Protein AF-A0A5B0NC33-F1 (afdb_monomer)

Solvent-accessible surface area (backbone atoms only — not comparable to full-atom values): 40644 Å² total; per-residue (Å²): 140,81,88,86,85,90,79,90,82,83,88,85,82,90,91,84,90,85,83,86,89,87,81,89,82,89,88,84,91,86,80,92,76,86,89,77,93,69,96,60,60,67,73,60,50,46,58,72,69,73,51,57,69,70,58,48,53,49,53,50,51,49,50,50,48,51,50,50,51,51,49,49,56,52,50,49,52,50,49,50,47,51,47,50,54,53,42,39,48,71,35,80,47,29,84,82,44,82,44,84,73,40,75,54,38,32,25,59,39,37,24,34,30,34,24,42,26,32,30,24,26,44,71,71,35,91,87,30,76,75,51,24,32,81,46,52,38,36,30,65,62,78,84,73,88,71,77,87,66,82,95,65,86,84,83,77,86,76,77,69,70,76,42,71,61,72,72,46,76,44,70,42,74,44,97,60,18,91,33,32,23,36,37,21,32,72,48,69,81,49,53,54,78,37,44,34,37,37,36,38,27,33,24,28,57,49,67,29,89,90,76,75,41,63,25,79,76,45,76,80,48,76,44,51,34,68,37,42,22,38,68,81,72,63,67,62,51,88,72,50,58,59,70,53,72,79,76,95,62,100,56,69,56,65,48,39,31,36,40,42,22,26,30,31,68,26,37,83,53,49,30,60,42,47,59,42,62,47,36,32,82,74,71,54,59,56,90,90,36,90,80,33,76,70,74,90,45,80,50,77,80,72,77,50,48,54,36,36,38,36,28,19,20,40,22,74,47,58,46,41,68,61,41,47,41,59,25,36,49,41,36,57,46,60,97,40,75,58,43,46,27,29,41,28,44,69,17,48,18,76,30,45,52,43,95,69,24,64,56,40,88,66,67,30,45,60,64,63,44,37,52,51,68,61,47,65,54,52,62,65,61,68,79,61,94,53,70,78,76,57,66,40,34,70,56,39,48,49,67,58,52,72,60,76,83,55,77,64,31,65,62,45,62,70,54,35,32,49,40,16,73,38,61,40,32,28,37,39,34,36,45,55,78,52,46,73,84,43,66,33,32,66,95,43,95,57,83,44,14,38,40,53,50,50,50,51,47,49,55,40,53,42,39,30,65,60,44,37,39,10,32,39,30,37,37,36,29,2,61,35,55,88,70,52,42,59,46,59,62,50,50,77,74,36,75,62,35,62,44,26,46,44,40,21,54,56,48,43,35,46,41,48,25,67,30,73,66,26,53,73,23,73,26,66,47,32,49,34,39,42,21,18,56,85,30,83,54,50,33,37,28,61,46,43,48,91,61,39,73,68,67,35,51,93,75,64,58,84,74,44,54,69,66,57,32,50,51,47,44,59,50,54,60,61,49,48,42,49,78,59,86,67,66,46,60,38,31,32,40,35,37,44,21,14,32,33,57,50,65,94,74,60,55,97,70,41,76,69,73,38,41,63,50,64,61,70,76,56,70,63,62,65,76,77,54,100,66,77,70,66,40,71,30,45,42,28,46,35,35,39,42,64,60,73,85,55,92,44,74,64,54,48,51,50,52,52,52,52,50,53,57,42,35,54,51,29,48,77,66,72,35,36,36,45,37,36,72,27,28,72,62,76,68,79,90,64,86,57,90,84,63,92,58,73,53,72,46,84,42,58,33,35,38,41,42,37,34,24,38,75,86,66,48,80,73,51,60,40,38,36,40,14,42,34,53,41,76,31,119

Organism: NCBI:txid56615

Radius of gyration: 30.5 Å; Cα contacts (8 Å, |Δi|>4): 1381; chains: 1; bounding box: 102×101×83 Å

Nearest PDB structures (foldseek):
  5j67-assembly2_B  TM=4.661E-01  e=9.745E-03  Homo sapiens
  4nzr-assembly1_H  TM=3.756E-01  e=2.445E-01  Homo sapiens
  4jm2-assembly1_A  TM=3.208E-01  e=1.470E-01  Homo sapiens
  4jm4-assembly1_H  TM=3.339E-01  e=3.433E-01  Homo sapiens
  7ey5-assembly1_B  TM=2.806E-01  e=2.898E-01  Homo sapiens

InterPro domains:
  IPR029052 Metallo-dependent phosphatase-like [SSF56300] (258-492)
  IPR039331 Purple acid phosphatase-like [PTHR22953] (109-616)

pLDDT: mean 71.81, std 18.1, range [28.25, 97.38]

Foldseek 3Di:
DDDDDDDDDDDDDDDDDDDDDDDDDDDDDDDDDDDDDDPDDVVVVCQVPVDDPVSVVVVVCVVVVVVVVVCCVVVVVVCCLCCCVVVLLVPVCLVPDKDWDFDWFWADQALFKIKIKTKIQYWQCLPDQFWRHKFKKKFWDDDDPDPDDPDDDDDDPDDTQIDTFDKDWDQAFAPRRPRMIMIMGMGGRHAAQIKMKMWIFTFHNDADPVNRHGDGPDTPDIEMAHRLFDDDPFLQPPQALLADDSPDDQAPAWQKEKEFEQQAPCLPLLLLVLVQLQACVLFPDDPPDLRDFDVLRVDDHDRGHQAYEYQANQHQALRPVSSLSRRHRCSQPPPDSCSNHHYYHYAYDPRNFDQQQQRCSGRNDQLDASLVVVVVVVVVSVPDDHHPDQFQLVVLCVVLCVQVDARWDSRQNWHWYWTDSGSQAIETHGHLNFDCCACRHPPDPDPAGSVNNRLSSVLNVLLDSSNQQHQAFEYRHAQFLAFFPLPPCCCPPHPSVVSSLCCLQPVQCVQLLNDPSSVNSVRHHHAEYEYEDQHLFKKKFWDASVLRPQRNDPDALVSPPPVSLVVLLVVVVVQLQLPDPDARSTYMYIYAYAFDQDDPCRDPDGGRNSGMDTLPVQSVVSVPDPPHGTRFHKMKMKIKRAQDADQDPVSVVSQVVSSVVSSVVCSVVSAGEHEHEGRPDDQPPDPPPPDDDKDKDKDWIKMKMWMATSVSDTSHIHMYIGIHMYIHD

Sequence (729 aa):
MYRPAAAKSDHAAFDIPSSRPLTSPKLHTRHKRSRSRSKLPSALYDILYVYPASFRTLLFLLIIGGILFWLSTHLFVFARFMFVDTVFSAGWFASHHLALRKQPLLFVHSPWSAAIVWETTQPRSEGSHKHVGIGLRYWKQIQTNTRASGFGFPKTTAKPHLIAPKVQVEQAEGREGRNRWVHSVHLDHLESGTTYEYELVLESGSIDPLTGLPATVRTYGNYQFKWLGVNPPDPASVDHLSSMVVTTNKTISPIEMFVIGDTHSSPGTLRPLIKKAHNLKSYLPPRGSLFGVRNITNSPPPSHPHLMIHMGNAVQEARDLKQWQTEFWDPVTFQQKSSSEIPIIYARGSHDFDVKGKSIYTAGLSHVQVGEINRTRVALLKNQKNRVILPGVSIAERQYGAILSAPRDHRTRGTFFAYSPHPRARVLVLDSNLAVDRQAFYKSRSSLTEVGDQEHWLLWEMARPEWKEASLRLIVVNQAPFVEHADEQMWNHDKDAQLNHYIRTVYAPHFHATSDVTRMYDIPPATLVISSNEVPAYSRGLLRTYFTPYFFENGPSSNIPSSLIKQHEMARYSDLDPHSHEEDHGVIYVVTPGSGKYQKNAPSKVEHWGFYETSQSHLKQHKTRATSGGGADYFSPLTLDMAPEFETDEMWLEDSHENTARRQRWSDENVRVYRIAGSQLPCPIKYSEGDHHIKQYTAIDRLYWRTMDAKGRLVDRFVVEATSCRQTN

Mean predicted aligned error: 14.19 Å

Structure (mmCIF, N/CA/C/O backbone):
data_AF-A0A5B0NC33-F1
#
_entry.id   AF-A0A5B0NC33-F1
#
loop_
_atom_site.group_PDB
_atom_site.id
_atom_site.type_symbol
_atom_site.label_atom_id
_atom_site.label_alt_id
_atom_site.label_comp_id
_atom_site.label_asym_id
_atom_site.label_entity_id
_atom_site.label_seq_id
_atom_site.pdbx_PDB_ins_code
_atom_site.Cartn_x
_atom_site.Cartn_y
_atom_site.Cartn_z
_atom_site.occupancy
_atom_site.B_iso_or_equiv
_atom_site.auth_seq_id
_atom_site.auth_comp_id
_atom_site.auth_asym_id
_atom_site.auth_atom_id
_atom_site.pdbx_PDB_model_num
ATOM 1 N N . MET A 1 1 ? -61.819 15.761 15.491 1.00 33.75 1 MET A N 1
ATOM 2 C CA . MET A 1 1 ? -62.538 17.022 15.793 1.00 33.75 1 MET A CA 1
ATOM 3 C C . MET A 1 1 ? -61.476 18.075 16.079 1.00 33.75 1 MET A C 1
ATOM 5 O O . MET A 1 1 ? -60.666 17.799 16.941 1.00 33.75 1 MET A O 1
ATOM 9 N N . TYR A 1 2 ? -61.284 19.211 15.414 1.00 34.50 2 TYR A N 1
ATOM 10 C CA . TYR A 1 2 ? -61.936 19.956 14.333 1.00 34.50 2 TYR A CA 1
ATOM 11 C C . TYR A 1 2 ? -60.816 20.817 13.681 1.00 34.50 2 TYR A C 1
ATOM 13 O O . TYR A 1 2 ? -59.952 21.323 14.391 1.00 34.50 2 TYR A O 1
ATOM 21 N N . ARG A 1 3 ? -60.821 20.998 12.352 1.00 36.84 3 ARG A N 1
ATOM 22 C CA . ARG A 1 3 ? -60.260 22.200 11.673 1.00 36.84 3 ARG A CA 1
ATOM 23 C C . ARG A 1 3 ? -61.296 23.330 11.815 1.00 36.84 3 ARG A C 1
ATOM 25 O O . ARG A 1 3 ? -62.470 22.960 11.867 1.00 36.84 3 ARG A O 1
ATOM 32 N N . PRO A 1 4 ? -60.959 24.641 11.847 1.00 51.81 4 PRO A N 1
ATOM 33 C CA . PRO A 1 4 ? -60.518 25.440 10.668 1.00 51.81 4 PRO A CA 1
ATOM 34 C C . PRO A 1 4 ? -59.473 26.544 11.026 1.00 51.81 4 PRO A C 1
ATOM 36 O O . PRO A 1 4 ? -59.241 26.799 12.196 1.00 51.81 4 PRO A O 1
ATOM 39 N N . ALA A 1 5 ? -58.604 27.074 10.150 1.00 35.38 5 ALA A N 1
ATOM 40 C CA . ALA A 1 5 ? -58.703 27.913 8.934 1.00 35.38 5 ALA A CA 1
ATOM 41 C C . ALA A 1 5 ? -58.883 29.442 9.161 1.00 35.38 5 ALA A C 1
ATOM 43 O O . ALA A 1 5 ? -59.863 29.848 9.770 1.00 35.38 5 ALA A O 1
ATOM 44 N N . ALA A 1 6 ? -57.985 30.221 8.510 1.00 32.12 6 ALA A N 1
ATOM 45 C CA . ALA A 1 6 ? -58.050 31.656 8.120 1.00 32.12 6 ALA A CA 1
ATOM 46 C C . ALA A 1 6 ? -57.992 32.725 9.248 1.00 32.12 6 ALA A C 1
ATOM 48 O O . ALA A 1 6 ? -58.466 32.471 10.340 1.00 32.12 6 ALA A O 1
ATOM 49 N N . ALA A 1 7 ? -57.492 33.964 9.102 1.00 30.95 7 ALA A N 1
ATOM 50 C CA . ALA A 1 7 ? -56.726 34.740 8.109 1.00 30.95 7 ALA A CA 1
ATOM 51 C C . ALA A 1 7 ? -56.389 36.129 8.733 1.00 30.95 7 ALA A C 1
ATOM 53 O O . ALA A 1 7 ? -57.155 36.540 9.590 1.00 30.95 7 ALA A O 1
ATOM 54 N N . LYS A 1 8 ? -55.361 36.837 8.199 1.00 29.97 8 LYS A N 1
ATOM 55 C CA . LYS A 1 8 ? -55.189 38.323 8.060 1.00 29.97 8 LYS A CA 1
ATOM 56 C C . LYS A 1 8 ? -55.370 39.231 9.302 1.00 29.97 8 LYS A C 1
ATOM 58 O O . LYS A 1 8 ? -56.141 38.931 10.187 1.00 29.97 8 LYS A O 1
ATOM 63 N N . SER A 1 9 ? -54.834 40.438 9.419 1.00 28.42 9 SER A N 1
ATOM 64 C CA . SER A 1 9 ? -53.748 41.263 8.867 1.00 28.42 9 SER A CA 1
ATOM 65 C C . SER A 1 9 ? -53.724 42.535 9.756 1.00 28.42 9 SER A C 1
ATOM 67 O O . SER A 1 9 ? -54.555 42.652 10.653 1.00 28.42 9 SER A O 1
ATOM 69 N N . ASP A 1 10 ? -52.820 43.472 9.451 1.00 28.89 10 ASP A N 1
ATOM 70 C CA . ASP A 1 10 ? -52.858 44.915 9.790 1.00 28.89 10 ASP A CA 1
ATOM 71 C C . ASP A 1 10 ? -52.056 45.335 11.042 1.00 28.89 10 ASP A C 1
ATOM 73 O O . ASP A 1 10 ? -52.277 44.854 12.145 1.00 28.89 10 ASP A O 1
ATOM 77 N N . HIS A 1 11 ? -50.915 46.020 10.849 1.00 29.08 11 HIS A N 1
ATOM 78 C CA . HIS A 1 11 ? -50.730 47.491 10.741 1.00 29.08 11 HIS A CA 1
ATOM 79 C C . HIS A 1 11 ? -50.758 48.161 12.127 1.00 29.08 11 HIS A C 1
ATOM 81 O O . HIS A 1 11 ? -51.587 47.818 12.948 1.00 29.08 11 HIS A O 1
ATOM 87 N N . ALA A 1 12 ? -49.987 49.180 12.497 1.00 28.25 12 ALA A N 1
ATOM 88 C CA . ALA A 1 12 ? -48.817 49.919 12.022 1.00 28.25 12 ALA A CA 1
ATOM 89 C C . ALA A 1 12 ? -48.622 51.041 13.078 1.00 28.25 12 ALA A C 1
ATOM 91 O O . ALA A 1 12 ? -49.625 51.522 13.593 1.00 28.25 12 ALA A O 1
ATOM 92 N N . ALA A 1 13 ? -47.391 51.478 13.371 1.00 29.98 13 ALA A N 1
ATOM 93 C CA . ALA A 1 13 ? -47.035 52.824 13.884 1.00 29.98 13 ALA A CA 1
ATOM 94 C C . ALA A 1 13 ? -45.499 52.852 14.064 1.00 29.98 13 ALA A C 1
ATOM 96 O O . ALA A 1 13 ? -44.972 52.045 14.822 1.00 29.98 13 ALA A O 1
ATOM 97 N N . PHE A 1 14 ? -44.692 53.473 13.196 1.00 29.73 14 PHE A N 1
ATOM 98 C CA . PHE A 1 14 ? -44.370 54.909 13.087 1.00 29.73 14 PHE A CA 1
ATOM 99 C C . PHE A 1 14 ? -43.943 55.572 14.406 1.00 29.73 14 PHE A C 1
ATOM 101 O O . PHE A 1 14 ? -44.787 55.843 15.245 1.00 29.73 14 PHE A O 1
ATOM 108 N N . ASP A 1 15 ? -42.640 55.869 14.531 1.00 29.22 15 ASP A N 1
ATOM 109 C CA . ASP A 1 15 ? -42.161 57.258 14.589 1.00 29.22 15 ASP A CA 1
ATOM 110 C C . ASP A 1 15 ? -40.660 57.391 14.226 1.00 29.22 15 ASP A C 1
ATOM 112 O O . ASP A 1 15 ? -39.824 56.544 14.530 1.00 29.22 15 ASP A O 1
ATOM 116 N N . ILE A 1 16 ? -40.375 58.469 13.491 1.00 35.12 16 ILE A N 1
ATOM 117 C CA . ILE A 1 16 ? -39.132 58.997 12.874 1.00 35.12 16 ILE A CA 1
ATOM 118 C C . ILE A 1 16 ? -38.993 60.416 13.473 1.00 35.12 16 ILE A C 1
ATOM 120 O O . ILE A 1 16 ? -40.061 61.016 13.627 1.00 35.12 16 ILE A O 1
ATOM 124 N N . PRO A 1 17 ? -37.818 61.030 13.792 1.00 42.66 17 PRO A N 1
ATOM 125 C CA . PRO A 1 17 ? -36.920 61.690 12.800 1.00 42.66 17 PRO A CA 1
ATOM 126 C C . PRO A 1 17 ? -35.468 61.903 13.311 1.00 42.66 17 PRO A C 1
ATOM 128 O O . PRO A 1 17 ? -35.129 61.429 14.382 1.00 42.66 17 PRO A O 1
ATOM 131 N N . SER A 1 18 ? -34.479 62.560 12.696 1.00 31.62 18 SER A N 1
ATOM 132 C CA . SER A 1 18 ? -34.135 63.265 11.441 1.00 31.62 18 SER A CA 1
ATOM 133 C C . SER A 1 18 ? -32.588 63.388 11.508 1.00 31.62 18 SER A C 1
ATOM 135 O O . SER A 1 18 ? -32.011 63.438 12.587 1.00 31.62 18 SER A O 1
ATOM 137 N N . SER A 1 19 ? -31.797 63.413 10.438 1.00 31.11 19 SER A N 1
ATOM 138 C CA . SER A 1 19 ? -31.674 64.556 9.534 1.00 31.11 19 SER A CA 1
ATOM 139 C C . SER A 1 19 ? -30.701 64.222 8.383 1.00 31.11 19 SER A C 1
ATOM 141 O O . SER A 1 19 ? -29.631 63.651 8.568 1.00 31.11 19 SER A O 1
ATOM 143 N N . ARG A 1 20 ? -31.125 64.571 7.165 1.00 31.86 20 ARG A N 1
ATOM 144 C CA . ARG A 1 20 ? -30.298 64.886 5.974 1.00 31.86 20 ARG A CA 1
ATOM 145 C C . ARG A 1 20 ? -30.114 66.433 5.943 1.00 31.86 20 ARG A C 1
ATOM 147 O O . ARG A 1 20 ? -30.619 67.039 6.890 1.00 31.86 20 ARG A O 1
ATOM 154 N N . PRO A 1 21 ? -29.601 67.136 4.894 1.00 54.62 21 PRO A N 1
ATOM 155 C CA . PRO A 1 21 ? -29.102 66.761 3.545 1.00 54.62 21 PRO A CA 1
ATOM 156 C C . PRO A 1 21 ? -27.827 67.545 3.115 1.00 54.62 21 PRO A C 1
ATOM 158 O O . PRO A 1 21 ? -27.263 68.289 3.904 1.00 54.62 21 PRO A O 1
ATOM 161 N N . LEU A 1 22 ? -27.271 67.364 1.907 1.00 33.16 22 LEU A N 1
ATOM 162 C CA . LEU A 1 22 ? -27.449 68.183 0.672 1.00 33.16 22 LEU A CA 1
ATOM 163 C C . LEU A 1 22 ? -26.315 67.713 -0.287 1.00 33.16 22 LEU A C 1
ATOM 165 O O . LEU A 1 22 ? -25.251 67.373 0.214 1.00 33.16 22 LEU A O 1
ATOM 169 N N . THR A 1 23 ? -26.375 67.596 -1.620 1.00 33.66 23 THR A N 1
ATOM 170 C CA . THR A 1 23 ? -27.224 68.087 -2.732 1.00 33.66 23 THR A CA 1
ATOM 171 C C . THR A 1 23 ? -26.761 67.319 -3.996 1.00 33.66 23 THR A C 1
ATOM 173 O O . THR A 1 23 ? -25.563 67.167 -4.184 1.00 33.66 23 THR A O 1
ATOM 176 N N . SER A 1 24 ? -27.617 66.602 -4.748 1.00 33.47 24 SER A N 1
ATOM 177 C CA . SER A 1 24 ? -28.348 66.987 -5.995 1.00 33.47 24 SER A CA 1
ATOM 178 C C . SER A 1 24 ? -27.453 67.289 -7.228 1.00 33.47 24 SER A C 1
ATOM 180 O O . SER A 1 24 ? -26.367 67.802 -6.984 1.00 33.47 24 SER A O 1
ATOM 182 N N . PRO A 1 25 ? -27.887 67.142 -8.514 1.00 44.84 25 PRO A N 1
ATOM 183 C CA . PRO A 1 25 ? -29.256 66.887 -9.017 1.00 44.84 25 PRO A CA 1
ATOM 184 C C . PRO A 1 25 ? -29.416 65.947 -10.266 1.00 44.84 25 PRO A C 1
ATOM 186 O O . PRO A 1 25 ? -28.494 65.782 -11.050 1.00 44.84 25 PRO A O 1
ATOM 189 N N . LYS A 1 26 ? -30.652 65.412 -10.440 1.00 33.28 26 LYS A N 1
ATOM 190 C CA . LYS A 1 26 ? -31.546 65.365 -11.651 1.00 33.28 26 LYS A CA 1
ATOM 191 C C . LYS A 1 26 ? -30.979 64.862 -13.011 1.00 33.28 26 LYS A C 1
ATOM 193 O O . LYS A 1 26 ? -29.880 65.209 -13.379 1.00 33.28 26 LYS A O 1
ATOM 198 N N . LEU A 1 27 ? -31.667 64.173 -13.930 1.00 34.91 27 LEU A N 1
ATOM 199 C CA . LEU A 1 27 ? -33.045 63.711 -14.166 1.00 34.91 27 LEU A CA 1
ATOM 200 C C . LEU A 1 27 ? -32.978 62.827 -15.441 1.00 34.91 27 LEU A C 1
ATOM 202 O O . LEU A 1 27 ? -32.209 63.159 -16.336 1.00 34.91 27 LEU A O 1
ATOM 206 N N . HIS A 1 28 ? -33.817 61.795 -15.571 1.00 32.91 28 HIS A N 1
ATOM 207 C CA . HIS A 1 28 ? -34.782 61.615 -16.679 1.00 32.91 28 HIS A CA 1
ATOM 208 C C . HIS A 1 28 ? -35.194 60.151 -16.867 1.00 32.91 28 HIS A C 1
ATOM 210 O O . HIS A 1 28 ? -34.414 59.261 -17.189 1.00 32.91 28 HIS A O 1
ATOM 216 N N . THR A 1 29 ? -36.494 59.935 -16.716 1.00 44.44 29 THR A N 1
ATOM 217 C CA . THR A 1 29 ? -37.239 58.774 -17.184 1.00 44.44 29 THR A CA 1
ATOM 218 C C . THR A 1 29 ? -37.484 58.890 -18.691 1.00 44.44 29 THR A C 1
ATOM 220 O O . THR A 1 29 ? -37.930 59.948 -19.130 1.00 44.44 29 THR A O 1
ATOM 223 N N . ARG A 1 30 ? -37.312 57.806 -19.473 1.00 36.25 30 ARG A N 1
ATOM 224 C CA . ARG A 1 30 ? -38.347 57.341 -20.429 1.00 36.25 30 ARG A CA 1
ATOM 225 C C . ARG A 1 30 ? -38.016 56.056 -21.208 1.00 36.25 30 ARG A C 1
ATOM 227 O O . ARG A 1 30 ? -36.937 55.882 -21.748 1.00 36.25 30 ARG A O 1
ATOM 234 N N . HIS A 1 31 ? -39.094 55.285 -21.372 1.00 33.12 31 HIS A N 1
ATOM 235 C CA . HIS A 1 31 ? -39.434 54.323 -22.427 1.00 33.12 31 HIS A CA 1
ATOM 236 C C . HIS A 1 31 ? -38.946 52.867 -22.347 1.00 33.12 31 HIS A C 1
ATOM 238 O O . HIS A 1 31 ? -37.901 52.474 -22.850 1.00 33.12 31 HIS A O 1
ATOM 244 N N . LYS A 1 32 ? -39.877 52.028 -21.866 1.00 45.50 32 LYS A N 1
ATOM 245 C CA . LYS A 1 32 ? -40.037 50.625 -22.265 1.00 45.50 32 LYS A CA 1
ATOM 246 C C . LYS A 1 32 ? -40.214 50.529 -23.787 1.00 45.50 32 LYS A C 1
ATOM 248 O O . LYS A 1 32 ? -41.168 51.091 -24.326 1.00 45.50 32 LYS A O 1
ATOM 253 N N . ARG A 1 33 ? -39.367 49.737 -24.449 1.00 36.56 33 ARG A N 1
ATOM 254 C CA . ARG A 1 33 ? -39.667 49.114 -25.744 1.00 36.56 33 ARG A CA 1
ATOM 255 C C . ARG A 1 33 ? -39.496 47.600 -25.656 1.00 36.56 33 ARG A C 1
ATOM 257 O O . ARG A 1 33 ? -38.631 47.082 -24.959 1.00 36.56 33 ARG A O 1
ATOM 264 N N . SER A 1 34 ? -40.425 46.948 -26.339 1.00 40.22 34 SER A N 1
ATOM 265 C CA . SER A 1 34 ? -40.695 45.518 -26.431 1.00 40.22 34 SER A CA 1
ATOM 266 C C . SER A 1 34 ? -39.474 44.666 -26.801 1.00 40.22 34 SER A C 1
ATOM 268 O O . SER A 1 34 ? -38.718 45.010 -27.707 1.00 40.22 34 SER A O 1
ATOM 270 N N . ARG A 1 35 ? -39.337 43.519 -26.120 1.00 49.94 35 ARG A N 1
ATOM 271 C CA . ARG A 1 35 ? -38.399 42.430 -26.426 1.00 49.94 35 ARG A CA 1
ATOM 272 C C . ARG A 1 35 ? -38.805 41.718 -27.720 1.00 49.94 35 ARG A C 1
ATOM 274 O O . ARG A 1 35 ? -39.929 41.235 -27.826 1.00 49.94 35 ARG A O 1
ATOM 281 N N . SER A 1 36 ? -37.848 41.542 -28.628 1.00 42.53 36 SER A N 1
ATOM 282 C CA . SER A 1 36 ? -37.885 40.502 -29.660 1.00 42.53 36 SER A CA 1
ATOM 283 C C . SER A 1 36 ? -36.904 39.384 -29.292 1.00 42.53 36 SER A C 1
ATOM 285 O O . SER A 1 36 ? -35.858 39.624 -28.696 1.00 42.53 36 SER A O 1
ATOM 287 N N . ARG A 1 37 ? -37.314 38.153 -29.589 1.00 52.09 37 ARG A N 1
ATOM 288 C CA . ARG A 1 37 ? -36.748 36.866 -29.172 1.00 52.09 37 ARG A CA 1
ATOM 289 C C . ARG A 1 37 ? -35.311 36.650 -29.669 1.00 52.09 37 ARG A C 1
ATOM 291 O O . ARG A 1 37 ? -35.102 36.473 -30.864 1.00 52.09 37 ARG A O 1
ATOM 298 N N . SER A 1 38 ? -34.362 36.468 -28.753 1.00 47.91 38 SER A N 1
ATOM 299 C CA . SER A 1 38 ? -33.160 35.664 -29.000 1.00 47.91 38 SER A CA 1
ATOM 300 C C . SER A 1 38 ? -32.984 34.667 -27.846 1.00 47.91 38 SER A C 1
ATOM 302 O O . SER A 1 38 ? -33.193 35.002 -26.682 1.00 47.91 38 SER A O 1
ATOM 304 N N . LYS A 1 39 ? -32.689 33.399 -28.166 1.00 58.69 39 LYS A N 1
ATOM 305 C CA . LYS A 1 39 ? -32.464 32.311 -27.185 1.00 58.69 39 LYS A CA 1
ATOM 306 C C . LYS A 1 39 ? -31.045 32.326 -26.591 1.00 58.69 39 LYS A C 1
ATOM 308 O O . LYS A 1 39 ? -30.646 31.370 -25.933 1.00 58.69 39 LYS A O 1
ATOM 313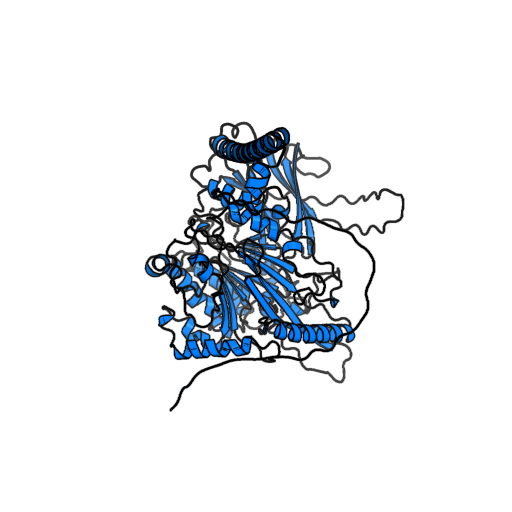 N N . LEU A 1 40 ? -30.265 33.370 -26.859 1.00 54.44 40 LEU A N 1
ATOM 314 C CA . LEU A 1 40 ? -28.899 33.494 -26.366 1.00 54.44 40 LEU A CA 1
ATOM 315 C C . LEU A 1 40 ? -28.909 34.128 -24.966 1.00 54.44 40 LEU A C 1
ATOM 317 O O . LEU A 1 40 ? -29.661 35.079 -24.742 1.00 54.44 40 LEU A O 1
ATOM 321 N N . PRO A 1 41 ? -28.085 33.634 -24.022 1.00 65.75 41 PRO A N 1
ATOM 322 C CA . PRO A 1 41 ? -27.854 34.306 -22.747 1.00 65.75 41 PRO A CA 1
ATOM 323 C C . PRO A 1 41 ? -27.487 35.777 -22.984 1.00 65.75 41 PRO A C 1
ATOM 325 O O . PRO A 1 41 ? -26.692 36.063 -23.880 1.00 65.75 41 PRO A O 1
ATOM 328 N N . SER A 1 42 ? -28.035 36.706 -22.194 1.00 62.66 42 SER A N 1
ATOM 329 C CA . SER A 1 42 ? -27.864 38.157 -22.406 1.00 62.66 42 SER A CA 1
ATOM 330 C C . SER A 1 42 ? -26.397 38.584 -22.524 1.00 62.66 42 SER A C 1
ATOM 332 O O . SER A 1 42 ? -26.069 39.406 -23.370 1.00 62.66 42 SER A O 1
ATOM 334 N N . ALA A 1 43 ? -25.502 37.931 -21.776 1.00 63.41 43 ALA A N 1
ATOM 335 C CA . ALA A 1 43 ? -24.060 38.166 -21.842 1.00 63.41 43 ALA A CA 1
ATOM 336 C C . ALA A 1 43 ? -23.452 37.904 -23.236 1.00 63.41 43 ALA A C 1
ATOM 338 O O . ALA A 1 43 ? -22.570 38.636 -23.671 1.00 63.41 43 ALA A O 1
ATOM 339 N N . LEU A 1 44 ? -23.930 36.890 -23.965 1.00 62.34 44 LEU A N 1
ATOM 340 C CA . LEU A 1 44 ? -23.466 36.608 -25.329 1.00 62.34 44 LEU A CA 1
ATOM 341 C C . LEU A 1 44 ? -24.067 37.584 -26.343 1.00 62.34 44 LEU A C 1
ATOM 343 O O . LEU A 1 44 ? -23.412 37.923 -27.324 1.00 62.34 44 LEU A O 1
ATOM 347 N N . TYR A 1 45 ? -25.292 38.055 -26.100 1.00 66.75 45 TYR A N 1
ATOM 348 C CA . TYR A 1 45 ? -25.948 39.034 -26.964 1.00 66.75 45 TYR A CA 1
ATOM 349 C C . TYR A 1 45 ? -25.247 40.398 -26.903 1.00 66.75 45 TYR A C 1
ATOM 351 O O . TYR A 1 45 ? -24.980 40.996 -27.945 1.00 66.75 45 TYR A O 1
ATOM 359 N N . ASP A 1 46 ? -24.865 40.839 -25.702 1.00 63.00 46 ASP A N 1
ATOM 360 C CA . ASP A 1 46 ? -24.135 42.093 -25.506 1.00 63.00 46 ASP A CA 1
ATOM 361 C C . ASP A 1 46 ? -22.728 42.029 -26.121 1.00 63.00 46 ASP A C 1
ATOM 363 O O . ASP A 1 46 ? -22.320 42.950 -26.828 1.00 63.00 46 ASP A O 1
ATOM 367 N N . ILE A 1 47 ? -22.020 40.903 -25.980 1.00 64.38 47 ILE A N 1
ATOM 368 C CA . ILE A 1 47 ? -20.714 40.692 -26.632 1.00 64.38 47 ILE A CA 1
ATOM 369 C C . ILE A 1 47 ? -20.835 40.718 -28.169 1.00 64.38 47 ILE A C 1
ATOM 371 O O . ILE A 1 47 ? -19.970 41.269 -28.853 1.00 64.38 47 ILE A O 1
ATOM 375 N N . LEU A 1 48 ? -21.915 40.160 -28.728 1.00 62.59 48 LEU A N 1
ATOM 376 C CA . LEU A 1 48 ? -22.117 40.048 -30.177 1.00 62.59 48 LEU A CA 1
ATOM 377 C C . LEU A 1 48 ? -22.626 41.330 -30.850 1.00 62.59 48 LEU A C 1
ATOM 379 O O . LEU A 1 48 ? -22.382 41.490 -32.048 1.00 62.59 48 LEU A O 1
ATOM 383 N N . TYR A 1 49 ? -23.307 42.230 -30.133 1.00 64.50 49 TYR A N 1
ATOM 384 C CA . TYR A 1 49 ? -23.962 43.399 -30.743 1.00 64.50 49 TYR A CA 1
ATOM 385 C C . TYR A 1 49 ? -23.526 44.763 -30.197 1.00 64.50 49 TYR A C 1
ATOM 387 O O . TYR A 1 49 ? -23.664 45.746 -30.921 1.00 64.50 49 TYR A O 1
ATOM 395 N N . VAL A 1 50 ? -22.986 44.849 -28.977 1.00 74.00 50 VAL A N 1
ATOM 396 C CA . VAL A 1 50 ? -22.601 46.136 -28.361 1.00 74.00 50 VAL A CA 1
ATOM 397 C C . VAL A 1 50 ? -21.143 46.498 -28.658 1.00 74.00 50 VAL A C 1
ATOM 399 O O . VAL A 1 50 ? -20.797 47.676 -28.717 1.00 74.00 50 VAL A O 1
ATOM 402 N N . TYR A 1 51 ? -20.280 45.509 -28.906 1.00 76.38 51 TYR A N 1
ATOM 403 C CA . TYR A 1 51 ? -18.857 45.760 -29.122 1.00 76.38 51 TYR A CA 1
ATOM 404 C C . TYR A 1 51 ? -18.501 46.059 -30.591 1.00 76.38 51 TYR A C 1
ATOM 406 O O . TYR A 1 51 ? -19.092 45.481 -31.515 1.00 76.38 51 TYR A O 1
ATOM 414 N N . PRO A 1 52 ? -17.489 46.921 -30.833 1.00 82.69 52 PRO A N 1
ATOM 415 C CA . PRO A 1 52 ? -17.000 47.235 -32.172 1.00 82.69 52 PRO A CA 1
ATOM 416 C C . PRO A 1 52 ? -16.671 45.972 -32.974 1.00 82.69 52 PRO A C 1
ATOM 418 O O . PRO A 1 52 ? -16.231 44.963 -32.420 1.00 82.69 52 PRO A O 1
ATOM 421 N N . ALA A 1 53 ? -16.866 46.020 -34.296 1.00 79.06 53 ALA A N 1
ATOM 422 C CA . ALA A 1 53 ? -16.596 44.880 -35.177 1.00 79.06 53 ALA A CA 1
ATOM 423 C C . ALA A 1 53 ? -15.165 44.337 -35.006 1.00 79.06 53 ALA A C 1
ATOM 425 O O . ALA A 1 53 ? -14.988 43.129 -34.926 1.00 79.06 53 ALA A O 1
ATOM 426 N N . SER A 1 54 ? -14.174 45.216 -34.821 1.00 80.31 54 SER A N 1
ATOM 427 C CA . SER A 1 54 ? -12.775 44.850 -34.566 1.00 80.31 54 SER A CA 1
ATOM 428 C C . SER A 1 54 ? -12.579 43.980 -33.317 1.00 80.31 54 SER A C 1
ATOM 430 O O . SER A 1 54 ? -11.817 43.017 -33.360 1.00 80.31 54 SER A O 1
ATOM 432 N N . PHE A 1 55 ? -13.300 44.258 -32.227 1.00 81.56 55 PHE A N 1
ATOM 433 C CA . PHE A 1 55 ? -13.238 43.457 -31.000 1.00 81.56 55 PHE A CA 1
ATOM 434 C C . PHE A 1 55 ? -13.871 42.073 -31.192 1.00 81.56 55 PHE A C 1
ATOM 436 O O . PHE A 1 55 ? -13.337 41.073 -30.718 1.00 81.56 55 PHE A O 1
ATOM 443 N N . ARG A 1 56 ? -14.976 41.996 -31.945 1.00 80.94 56 ARG A N 1
ATOM 444 C CA . ARG A 1 56 ? -15.637 40.723 -32.276 1.00 80.94 56 ARG A CA 1
ATOM 445 C C . ARG A 1 56 ? -14.750 39.841 -33.152 1.00 80.94 56 ARG A C 1
ATOM 447 O O . ARG A 1 56 ? -14.629 38.649 -32.876 1.00 80.94 56 ARG A O 1
ATOM 454 N N . THR A 1 57 ? -14.077 40.422 -34.145 1.00 82.25 57 THR A N 1
ATOM 455 C CA . THR A 1 57 ? -13.115 39.701 -34.991 1.00 82.25 57 THR A CA 1
ATOM 456 C C . THR A 1 57 ? -11.922 39.202 -34.176 1.00 82.25 57 THR A C 1
ATOM 458 O O . THR A 1 57 ? -11.536 38.046 -34.317 1.00 82.25 57 THR A O 1
ATOM 461 N N . LEU A 1 58 ? -11.380 40.027 -33.272 1.00 86.31 58 LEU A N 1
ATOM 462 C CA . LEU A 1 58 ? -10.295 39.631 -32.369 1.00 86.31 58 LEU A CA 1
ATOM 463 C C . LEU A 1 58 ? -10.712 38.468 -31.455 1.00 86.31 58 LEU A C 1
ATOM 465 O O . LEU A 1 58 ? -9.989 37.481 -31.351 1.00 86.31 58 LEU A O 1
ATOM 469 N N . LEU A 1 59 ? -11.883 38.553 -30.819 1.00 84.38 59 LEU A N 1
ATOM 470 C CA . LEU A 1 59 ? -12.390 37.503 -29.933 1.00 84.38 59 LEU A CA 1
ATOM 471 C C . LEU A 1 59 ? -12.616 36.189 -30.693 1.00 84.38 59 LEU A C 1
ATOM 473 O O . LEU A 1 59 ? -12.256 35.124 -30.201 1.00 84.38 59 LEU A O 1
ATOM 477 N N . PHE A 1 60 ? -13.164 36.260 -31.908 1.00 86.94 60 PHE A N 1
ATOM 478 C CA . PHE A 1 60 ? -13.350 35.093 -32.766 1.00 86.94 60 PHE A CA 1
ATOM 479 C C . PHE A 1 60 ? -12.013 34.458 -33.168 1.00 86.94 60 PHE A C 1
ATOM 481 O O . PHE A 1 60 ? -11.862 33.242 -33.064 1.00 86.94 60 PHE A O 1
ATOM 488 N N . LEU A 1 61 ? -11.016 35.269 -33.539 1.00 89.56 61 LEU A N 1
ATOM 489 C CA . LEU A 1 61 ? -9.660 34.795 -33.829 1.00 89.56 61 LEU A CA 1
ATOM 490 C C . LEU A 1 61 ? -8.979 34.189 -32.596 1.00 89.56 61 LEU A C 1
ATOM 492 O O . LEU A 1 61 ? -8.289 33.185 -32.733 1.00 89.56 61 LEU A O 1
ATOM 496 N N . LEU A 1 62 ? -9.199 34.732 -31.396 1.00 89.25 62 LEU A N 1
ATOM 497 C CA . LEU A 1 62 ? -8.686 34.160 -30.147 1.00 89.25 62 LEU A CA 1
ATOM 498 C C . LEU A 1 62 ? -9.366 32.834 -29.792 1.00 89.25 62 LEU A C 1
ATOM 500 O O . LEU A 1 62 ? -8.691 31.914 -29.339 1.00 89.25 62 LEU A O 1
ATOM 504 N N . ILE A 1 63 ? -10.674 32.701 -30.026 1.00 89.06 63 ILE A N 1
ATOM 505 C CA . ILE A 1 63 ? -11.400 31.441 -29.812 1.00 89.06 63 ILE A CA 1
ATOM 506 C C . ILE A 1 63 ? -10.927 30.386 -30.814 1.00 89.06 63 ILE A C 1
ATOM 508 O O . ILE A 1 63 ? -10.583 29.281 -30.404 1.00 89.06 63 ILE A O 1
ATOM 512 N N . ILE A 1 64 ? -10.850 30.721 -32.106 1.00 91.31 64 ILE A N 1
ATOM 513 C CA . ILE A 1 64 ? -10.327 29.808 -33.132 1.00 91.31 64 ILE A CA 1
ATOM 514 C C . ILE A 1 64 ? -8.869 29.460 -32.846 1.00 91.31 64 ILE A C 1
ATOM 516 O O . ILE A 1 64 ? -8.516 28.287 -32.880 1.00 91.31 64 ILE A O 1
ATOM 520 N N . GLY A 1 65 ? -8.032 30.442 -32.515 1.00 90.44 65 GLY A N 1
ATOM 521 C CA . GLY A 1 65 ? -6.634 30.233 -32.148 1.00 90.44 65 GLY A CA 1
ATOM 522 C C . GLY A 1 65 ? -6.490 29.341 -30.916 1.00 90.44 65 GLY A C 1
ATOM 523 O O . GLY A 1 65 ? -5.675 28.426 -30.922 1.00 90.44 65 GLY A O 1
ATOM 524 N N . GLY A 1 66 ? -7.331 29.534 -29.897 1.00 86.88 66 GLY A N 1
ATOM 525 C CA . GLY A 1 66 ? -7.384 28.689 -28.706 1.00 86.88 66 GLY A CA 1
ATOM 526 C C . GLY A 1 66 ? -7.834 27.260 -29.011 1.00 86.88 66 GLY A C 1
ATOM 527 O O . GLY A 1 66 ? -7.225 26.316 -28.516 1.00 86.88 66 GLY A O 1
ATOM 528 N N . ILE A 1 67 ? -8.845 27.083 -29.868 1.00 86.31 67 ILE A N 1
ATOM 529 C CA . ILE A 1 67 ? -9.315 25.766 -30.322 1.00 86.31 67 ILE A CA 1
ATOM 530 C C . ILE A 1 67 ? -8.243 25.074 -31.166 1.00 86.31 67 ILE A C 1
ATOM 532 O O . ILE A 1 67 ? -7.969 23.905 -30.928 1.00 86.31 67 ILE A O 1
ATOM 536 N N . LEU A 1 68 ? -7.608 25.771 -32.111 1.00 83.06 68 LEU A N 1
ATOM 537 C CA . LEU A 1 68 ? -6.537 25.227 -32.950 1.00 83.06 68 LEU A CA 1
ATOM 538 C C . LEU A 1 68 ? -5.293 24.885 -32.132 1.00 83.06 68 LEU A C 1
ATOM 540 O O . LEU A 1 68 ? -4.688 23.847 -32.370 1.00 83.06 68 LEU A O 1
ATOM 544 N N . PHE A 1 69 ? -4.930 25.706 -31.147 1.00 80.81 69 PHE A N 1
ATOM 545 C CA . PHE A 1 69 ? -3.849 25.409 -30.208 1.00 80.81 69 PHE A CA 1
ATOM 546 C C . PHE A 1 69 ? -4.185 24.199 -29.327 1.00 80.81 69 PHE A C 1
ATOM 548 O O . PHE A 1 69 ? -3.355 23.315 -29.118 1.00 80.81 69 PHE A O 1
ATOM 555 N N . TRP A 1 70 ? -5.423 24.109 -28.840 1.00 79.19 70 TRP A N 1
ATOM 556 C CA . TRP A 1 70 ? -5.897 22.955 -28.080 1.00 79.19 70 TRP A CA 1
ATOM 557 C C . TRP A 1 70 ? -5.901 21.681 -28.940 1.00 79.19 70 TRP A C 1
ATOM 559 O O . TRP A 1 70 ? -5.348 20.662 -28.539 1.00 79.19 70 TRP A O 1
ATOM 569 N N . LEU A 1 71 ? -6.430 21.737 -30.163 1.00 74.25 71 LEU A N 1
ATOM 570 C CA . LEU A 1 71 ? -6.405 20.618 -31.105 1.00 74.25 71 LEU A CA 1
ATOM 571 C C . LEU A 1 71 ? -4.981 20.236 -31.498 1.00 74.25 71 LEU A C 1
ATOM 573 O O . LEU A 1 71 ? -4.690 19.048 -31.537 1.00 74.25 71 LEU A O 1
ATOM 577 N N . SER A 1 72 ? -4.085 21.193 -31.758 1.00 73.62 72 SER A N 1
ATOM 578 C CA . SER A 1 72 ? -2.703 20.887 -32.141 1.00 73.62 72 SER A CA 1
ATOM 579 C C . SER A 1 72 ? -1.931 20.250 -30.992 1.00 73.62 72 SER A C 1
ATOM 581 O O . SER A 1 72 ? -1.210 19.285 -31.219 1.00 73.62 72 SER A O 1
ATOM 583 N N . THR A 1 73 ? -2.127 20.709 -29.754 1.00 71.56 73 THR A N 1
ATOM 584 C CA . THR A 1 73 ? -1.493 20.100 -28.577 1.00 71.56 73 THR A CA 1
ATOM 585 C C . THR A 1 73 ? -1.993 18.675 -28.339 1.00 71.56 73 THR A C 1
ATOM 587 O O . THR A 1 73 ? -1.174 17.787 -28.106 1.00 71.56 73 THR A O 1
ATOM 590 N N . HIS A 1 74 ? -3.294 18.402 -28.484 1.00 70.12 74 HIS A N 1
ATOM 591 C CA . HIS A 1 74 ? -3.832 17.039 -28.359 1.00 70.12 74 HIS A CA 1
ATOM 592 C C . HIS A 1 74 ? -3.477 16.134 -29.538 1.00 70.12 74 HIS A C 1
ATOM 594 O O . HIS A 1 74 ? -3.087 14.991 -29.318 1.00 70.12 74 HIS A O 1
ATOM 600 N N . LEU A 1 75 ? -3.541 16.631 -30.776 1.00 71.62 75 LEU A N 1
ATOM 601 C CA . LEU A 1 75 ? -3.136 15.883 -31.969 1.00 71.62 75 LEU A CA 1
ATOM 602 C C . LEU A 1 75 ? -1.641 15.591 -31.963 1.00 71.62 75 LEU A C 1
ATOM 604 O O . LEU A 1 75 ? -1.254 14.500 -32.352 1.00 71.62 75 LEU A O 1
ATOM 608 N N . PHE A 1 76 ? -0.797 16.509 -31.493 1.00 64.56 76 PHE A N 1
ATOM 609 C CA . PHE A 1 76 ? 0.640 16.274 -31.378 1.00 64.56 76 PHE A CA 1
ATOM 610 C C . PHE A 1 76 ? 0.960 15.251 -30.289 1.00 64.56 76 PHE A C 1
ATOM 612 O O . PHE A 1 76 ? 1.810 14.391 -30.495 1.00 64.56 76 PHE A O 1
ATOM 619 N N . VAL A 1 77 ? 0.262 15.289 -29.149 1.00 59.69 77 VAL A N 1
ATOM 620 C CA . VAL A 1 77 ? 0.394 14.257 -28.110 1.00 59.69 77 VAL A CA 1
ATOM 621 C C . VAL A 1 77 ? -0.088 12.907 -28.638 1.00 59.69 77 VAL A C 1
ATOM 623 O O . VAL A 1 77 ? 0.638 11.931 -28.501 1.00 59.69 77 VAL A O 1
ATOM 626 N N . PHE A 1 78 ? -1.245 12.847 -29.301 1.00 62.81 78 PHE A N 1
ATOM 627 C CA . PHE A 1 78 ? -1.782 11.621 -29.897 1.00 62.81 78 PHE A CA 1
ATOM 628 C C . PHE A 1 78 ? -0.884 11.073 -31.011 1.00 62.81 78 PHE A C 1
ATOM 630 O O . PHE A 1 78 ? -0.581 9.885 -31.028 1.00 62.81 78 PHE A O 1
ATOM 637 N N . ALA A 1 79 ? -0.400 11.935 -31.907 1.00 58.91 79 ALA A N 1
ATOM 638 C CA . ALA A 1 79 ? 0.527 11.573 -32.969 1.00 58.91 79 ALA A CA 1
ATOM 639 C C . ALA A 1 79 ? 1.864 11.116 -32.393 1.00 58.91 79 ALA A C 1
ATOM 641 O O . ALA A 1 79 ? 2.379 10.100 -32.833 1.00 58.91 79 ALA A O 1
ATOM 642 N N . ARG A 1 80 ? 2.401 11.786 -31.366 1.00 63.72 80 ARG A N 1
ATOM 643 C CA . ARG A 1 80 ? 3.576 11.306 -30.630 1.00 63.72 80 ARG A CA 1
ATOM 644 C C . ARG A 1 80 ? 3.302 9.946 -29.999 1.00 63.72 80 ARG A C 1
ATOM 646 O O . ARG A 1 80 ? 4.165 9.090 -30.085 1.00 63.72 80 ARG A O 1
ATOM 653 N N . PHE A 1 81 ? 2.137 9.726 -29.400 1.00 63.19 81 PHE A N 1
ATOM 654 C CA . PHE A 1 81 ? 1.770 8.449 -28.786 1.00 63.19 81 PHE A CA 1
ATOM 655 C C . PHE A 1 81 ? 1.686 7.321 -29.809 1.00 63.19 81 PHE A C 1
ATOM 657 O O . PHE A 1 81 ? 2.356 6.310 -29.649 1.00 63.19 81 PHE A O 1
ATOM 664 N N . MET A 1 82 ? 0.922 7.512 -30.883 1.00 64.12 82 MET A N 1
ATOM 665 C CA . MET A 1 82 ? 0.808 6.541 -31.969 1.00 64.12 82 MET A CA 1
ATOM 666 C C . MET A 1 82 ? 2.159 6.335 -32.653 1.00 64.12 82 MET A C 1
ATOM 668 O O . MET A 1 82 ? 2.554 5.208 -32.912 1.00 64.12 82 MET A O 1
ATOM 672 N N . PHE A 1 83 ? 2.921 7.393 -32.906 1.00 61.97 83 PHE A N 1
ATOM 673 C CA . PHE A 1 83 ? 4.224 7.261 -33.542 1.00 61.97 83 PHE A CA 1
ATOM 674 C C . PHE A 1 83 ? 5.214 6.530 -32.633 1.00 61.97 83 PHE A C 1
ATOM 676 O O . PHE A 1 83 ? 5.841 5.575 -33.062 1.00 61.97 83 PHE A O 1
ATOM 683 N N . VAL A 1 84 ? 5.321 6.902 -31.358 1.00 60.50 84 VAL A N 1
ATOM 684 C CA . VAL A 1 84 ? 6.229 6.242 -30.413 1.00 60.50 84 VAL A CA 1
ATOM 685 C C . VAL A 1 84 ? 5.791 4.790 -30.202 1.00 60.50 84 VAL A C 1
ATOM 687 O O . VAL A 1 84 ? 6.569 3.872 -30.432 1.00 60.50 84 VAL A O 1
ATOM 690 N N . ASP A 1 85 ? 4.540 4.539 -29.837 1.00 64.19 85 ASP A N 1
ATOM 691 C CA . ASP A 1 85 ? 4.101 3.187 -29.501 1.00 64.19 85 ASP A CA 1
ATOM 692 C C . ASP A 1 85 ? 4.117 2.258 -30.722 1.00 64.19 85 ASP A C 1
ATOM 694 O O . ASP A 1 85 ? 4.720 1.191 -30.664 1.00 64.19 85 ASP A O 1
ATOM 698 N N . THR A 1 86 ? 3.569 2.678 -31.866 1.00 65.06 86 THR A N 1
ATOM 699 C CA . THR A 1 86 ? 3.497 1.807 -33.052 1.00 65.06 86 THR A CA 1
ATOM 700 C C . THR A 1 86 ? 4.843 1.688 -33.772 1.00 65.06 86 THR A C 1
ATOM 702 O O . THR A 1 86 ? 5.214 0.589 -34.175 1.00 65.06 86 THR A O 1
ATOM 705 N N . VAL A 1 87 ? 5.620 2.771 -33.911 1.00 64.62 87 VAL A N 1
ATOM 706 C CA . VAL A 1 87 ? 6.888 2.741 -34.669 1.00 64.62 87 VAL A CA 1
ATOM 707 C C . VAL A 1 87 ? 8.030 2.127 -33.852 1.00 64.62 87 VAL A C 1
ATOM 709 O O . VAL A 1 87 ? 8.840 1.384 -34.413 1.00 64.62 87 VAL A O 1
ATOM 712 N N . PHE A 1 88 ? 8.088 2.344 -32.527 1.00 63.56 88 PHE A N 1
ATOM 713 C CA . PHE A 1 88 ? 9.066 1.635 -31.689 1.00 63.56 88 PHE A CA 1
ATOM 714 C C . PHE A 1 88 ? 8.694 0.161 -31.499 1.00 63.56 88 PHE A C 1
ATOM 716 O O . PHE A 1 88 ? 9.586 -0.684 -31.576 1.00 63.56 88 PHE A O 1
ATOM 723 N N . SER A 1 89 ? 7.411 -0.181 -31.318 1.00 60.19 89 SER A N 1
ATOM 724 C CA . SER A 1 89 ? 6.997 -1.588 -31.173 1.00 60.19 89 SER A CA 1
ATOM 725 C C . SER A 1 89 ? 7.163 -2.379 -32.475 1.00 60.19 89 SER A C 1
ATOM 727 O O . SER A 1 89 ? 7.636 -3.514 -32.433 1.00 60.19 89 SER A O 1
ATOM 729 N N . ALA A 1 90 ? 6.915 -1.760 -33.639 1.00 63.19 90 ALA A N 1
ATOM 730 C CA . ALA A 1 90 ? 7.200 -2.346 -34.955 1.00 63.19 90 ALA A CA 1
ATOM 731 C C . ALA A 1 90 ? 8.705 -2.488 -35.263 1.00 63.19 90 ALA A C 1
ATOM 733 O O . ALA A 1 90 ? 9.075 -3.085 -36.271 1.00 63.19 90 ALA A O 1
ATOM 734 N N . GLY A 1 91 ? 9.584 -1.959 -34.405 1.00 58.78 91 GLY A N 1
ATOM 735 C CA . GLY A 1 91 ? 11.027 -2.177 -34.481 1.00 58.78 91 GLY A CA 1
ATOM 736 C C . GLY A 1 91 ? 11.773 -1.306 -35.487 1.00 58.78 91 GLY A C 1
ATOM 737 O O . GLY A 1 91 ? 12.970 -1.508 -35.665 1.00 58.78 91 GLY A O 1
ATOM 738 N N . TRP A 1 92 ? 11.120 -0.311 -36.095 1.00 60.47 92 TRP A N 1
ATOM 739 C CA . TRP A 1 92 ? 11.724 0.544 -37.130 1.00 60.47 92 TRP A CA 1
ATOM 740 C C . TRP A 1 92 ? 12.970 1.300 -36.645 1.00 60.47 92 TRP A C 1
ATOM 742 O O . TRP A 1 92 ? 13.889 1.533 -37.423 1.00 60.47 92 TRP A O 1
ATOM 752 N N . PHE A 1 93 ? 13.025 1.647 -35.355 1.00 57.69 93 PHE A N 1
ATOM 753 C CA . PHE A 1 93 ? 14.198 2.270 -34.725 1.00 57.69 93 PHE A CA 1
ATOM 754 C C . PHE A 1 93 ? 14.877 1.376 -33.678 1.00 57.69 93 PHE A C 1
ATOM 756 O O . PHE A 1 93 ? 16.008 1.652 -33.273 1.00 57.69 93 PHE A O 1
ATOM 763 N N . ALA A 1 94 ? 14.213 0.301 -33.239 1.00 56.16 94 ALA A N 1
ATOM 764 C CA . ALA A 1 94 ? 14.698 -0.555 -32.159 1.00 56.16 94 ALA A CA 1
ATOM 765 C C . ALA A 1 94 ? 15.947 -1.359 -32.551 1.00 56.16 94 ALA A C 1
ATOM 767 O O . ALA A 1 94 ? 16.736 -1.692 -31.677 1.00 56.16 94 ALA A O 1
ATOM 768 N N . SER A 1 95 ? 16.192 -1.616 -33.840 1.00 58.94 95 SER A N 1
ATOM 769 C CA . SER A 1 95 ? 17.413 -2.295 -34.303 1.00 58.94 95 SER A CA 1
ATOM 770 C C . SER A 1 95 ? 18.674 -1.421 -34.245 1.00 58.94 95 SER A C 1
ATOM 772 O O . SER A 1 95 ? 19.778 -1.961 -34.203 1.00 58.94 95 SER A O 1
ATOM 774 N N . HIS A 1 96 ? 18.539 -0.088 -34.223 1.00 61.09 96 HIS A N 1
ATOM 775 C CA . HIS A 1 96 ? 19.675 0.838 -34.372 1.00 61.09 96 HIS A CA 1
ATOM 776 C C . HIS A 1 96 ? 19.818 1.878 -33.251 1.00 61.09 96 HIS A C 1
ATOM 778 O O . HIS A 1 96 ? 20.900 2.444 -33.097 1.00 61.09 96 HIS A O 1
ATOM 784 N N . HIS A 1 97 ? 18.782 2.105 -32.434 1.00 71.81 97 HIS A N 1
ATOM 785 C CA . HIS A 1 97 ? 18.820 3.075 -31.339 1.00 71.81 97 HIS A CA 1
ATOM 786 C C . HIS A 1 97 ? 18.290 2.507 -30.013 1.00 71.81 97 HIS A C 1
ATOM 788 O O . HIS A 1 97 ? 17.120 2.134 -29.883 1.00 71.81 97 HIS A O 1
ATOM 794 N N . LEU A 1 98 ? 19.154 2.524 -28.994 1.00 79.38 98 LEU A N 1
ATOM 795 C CA . LEU A 1 98 ? 18.780 2.305 -27.599 1.00 79.38 98 LEU A CA 1
ATOM 796 C C . LEU A 1 98 ? 18.061 3.551 -27.063 1.00 79.38 98 LEU A C 1
ATOM 798 O O . LEU A 1 98 ? 18.643 4.636 -27.011 1.00 79.38 98 LEU A O 1
ATOM 802 N N . ALA A 1 99 ? 16.808 3.388 -26.645 1.00 82.12 99 ALA A N 1
ATOM 803 C CA . ALA A 1 99 ? 15.998 4.442 -26.046 1.00 82.12 99 ALA A CA 1
ATOM 804 C C . ALA A 1 99 ? 15.344 3.963 -24.744 1.00 82.12 99 ALA A C 1
ATOM 806 O O . ALA A 1 99 ? 14.895 2.819 -24.654 1.00 82.12 99 ALA A O 1
ATOM 807 N N . LEU A 1 100 ? 15.270 4.860 -23.754 1.00 85.75 100 LEU A N 1
ATOM 808 C CA . LEU A 1 100 ? 14.468 4.673 -22.544 1.00 85.75 100 LEU A CA 1
ATOM 809 C C . LEU A 1 100 ? 12.989 4.879 -22.894 1.00 85.75 100 LEU A C 1
ATOM 811 O O . LEU A 1 100 ? 12.605 5.957 -23.351 1.00 85.75 100 LEU A O 1
ATOM 815 N N . ARG A 1 101 ? 12.177 3.843 -22.688 1.00 83.50 101 ARG A N 1
ATOM 816 C CA . ARG A 1 101 ? 10.755 3.803 -23.045 1.00 83.50 101 ARG A CA 1
ATOM 817 C C . ARG A 1 101 ? 9.851 4.041 -21.838 1.00 83.50 101 ARG A C 1
ATOM 819 O O . ARG A 1 101 ? 8.940 4.860 -21.918 1.00 83.50 101 ARG A O 1
ATOM 826 N N . LYS A 1 102 ? 10.142 3.380 -20.716 1.00 88.00 102 LYS A N 1
ATOM 827 C CA . LYS A 1 102 ? 9.468 3.593 -19.428 1.00 88.00 102 LYS A CA 1
ATOM 828 C C . LYS A 1 102 ? 10.460 4.158 -18.421 1.00 88.00 102 LYS A C 1
ATOM 830 O O . LYS A 1 102 ? 11.562 3.632 -18.294 1.00 88.00 102 LYS A O 1
ATOM 835 N N . GLN A 1 103 ? 10.070 5.236 -17.741 1.00 89.62 103 GLN A N 1
ATOM 836 C CA . GLN A 1 103 ? 10.836 5.831 -16.636 1.00 89.62 103 GLN A CA 1
ATOM 837 C C . GLN A 1 103 ? 10.985 4.830 -15.475 1.00 89.62 103 GLN A C 1
ATOM 839 O O . GLN A 1 103 ? 10.183 3.906 -15.397 1.00 89.62 103 GLN A O 1
ATOM 844 N N . PRO A 1 104 ? 11.966 4.968 -14.574 1.00 92.00 104 PRO A N 1
ATOM 845 C CA . PRO A 1 104 ? 12.095 4.034 -13.466 1.00 92.00 104 PRO A CA 1
ATOM 846 C C . PRO A 1 104 ? 10.918 4.156 -12.487 1.00 92.00 104 PRO A C 1
ATOM 848 O O . PRO A 1 104 ? 10.490 5.267 -12.173 1.00 92.00 104 PRO A O 1
ATOM 851 N N . LEU A 1 105 ? 10.425 3.029 -11.976 1.00 92.38 105 LEU A N 1
ATOM 852 C CA . LEU A 1 105 ? 9.559 2.971 -10.791 1.00 92.38 105 LEU A CA 1
ATOM 853 C C . LEU A 1 105 ? 10.227 2.152 -9.689 1.00 92.38 105 LEU A C 1
ATOM 855 O O . LEU A 1 105 ? 10.935 1.187 -9.979 1.00 92.38 105 LEU A O 1
ATOM 859 N N . LEU A 1 106 ? 9.986 2.552 -8.441 1.00 91.62 106 LEU A N 1
ATOM 860 C CA . LEU A 1 106 ? 10.562 1.962 -7.237 1.00 91.62 106 LEU A CA 1
ATOM 861 C C . LEU A 1 106 ? 9.498 1.139 -6.500 1.00 91.62 106 LEU A C 1
ATOM 863 O O . LEU A 1 106 ? 8.560 1.701 -5.941 1.00 91.62 106 LEU A O 1
ATOM 867 N N . PHE A 1 107 ? 9.654 -0.180 -6.468 1.00 91.62 107 PHE A N 1
ATOM 868 C CA . PHE A 1 107 ? 8.761 -1.101 -5.767 1.00 91.62 107 PHE A CA 1
ATOM 869 C C . PHE A 1 107 ? 9.370 -1.550 -4.443 1.00 91.62 107 PHE A C 1
ATOM 871 O O . PHE A 1 107 ? 10.541 -1.923 -4.374 1.00 91.62 107 PHE A O 1
ATOM 878 N N . VAL A 1 108 ? 8.566 -1.529 -3.385 1.00 89.81 108 VAL A N 1
ATOM 879 C CA . VAL A 1 108 ? 8.953 -2.039 -2.068 1.00 89.81 108 VAL A CA 1
ATOM 880 C C . VAL A 1 108 ? 8.881 -3.561 -2.075 1.00 89.81 108 VAL A C 1
ATOM 882 O O . VAL A 1 108 ? 7.888 -4.130 -2.520 1.00 89.81 108 VAL A O 1
ATOM 885 N N . HIS A 1 109 ? 9.919 -4.205 -1.541 1.00 83.19 109 HIS A N 1
ATOM 886 C CA . HIS A 1 109 ? 9.958 -5.654 -1.357 1.00 83.19 109 HIS A CA 1
ATOM 887 C C . HIS A 1 109 ? 10.013 -6.023 0.126 1.00 83.19 109 HIS A C 1
ATOM 889 O O . HIS A 1 109 ? 9.190 -6.772 0.629 1.00 83.19 109 HIS A O 1
ATOM 895 N N . SER A 1 110 ? 10.945 -5.466 0.881 1.00 81.31 110 SER A N 1
ATOM 896 C CA . SER A 1 110 ? 11.038 -5.732 2.319 1.00 81.31 110 SER A CA 1
ATOM 897 C C . SER A 1 110 ? 11.334 -4.439 3.066 1.00 81.31 110 SER A C 1
ATOM 899 O O . SER A 1 110 ? 11.502 -3.402 2.427 1.00 81.31 110 SER A O 1
ATOM 901 N N . PRO A 1 111 ? 11.452 -4.447 4.403 1.00 82.25 111 PRO A N 1
ATOM 902 C CA . PRO A 1 111 ? 11.888 -3.262 5.133 1.00 82.25 111 PRO A CA 1
ATOM 903 C C . PRO A 1 111 ? 13.312 -2.788 4.786 1.00 82.25 111 PRO A C 1
ATOM 905 O O . PRO A 1 111 ? 13.686 -1.690 5.167 1.00 82.25 111 PRO A O 1
ATOM 908 N N . TRP A 1 112 ? 14.115 -3.561 4.054 1.00 82.50 112 TRP A N 1
ATOM 909 C CA . TRP A 1 112 ? 15.498 -3.207 3.689 1.00 82.50 112 TRP A CA 1
ATOM 910 C C . TRP A 1 112 ? 15.799 -3.405 2.204 1.00 82.50 112 TRP A C 1
ATOM 912 O O . TRP A 1 112 ? 16.961 -3.347 1.799 1.00 82.50 112 TRP A O 1
ATOM 922 N N . SER A 1 113 ? 14.782 -3.699 1.394 1.00 86.44 113 SER A N 1
ATOM 923 C CA . SER A 1 113 ? 14.991 -3.968 -0.019 1.00 86.44 113 SER A CA 1
ATOM 924 C C . SER A 1 113 ? 13.884 -3.422 -0.903 1.00 86.44 113 SER A C 1
ATOM 926 O O . SER A 1 113 ? 12.704 -3.393 -0.539 1.00 86.44 113 SER A O 1
ATOM 928 N N . ALA A 1 114 ? 14.295 -3.010 -2.094 1.00 89.75 114 ALA A N 1
ATOM 929 C CA . ALA A 1 114 ? 13.431 -2.465 -3.122 1.00 89.75 114 ALA A CA 1
ATOM 930 C C . ALA A 1 114 ? 13.862 -2.967 -4.501 1.00 89.75 114 ALA A C 1
ATOM 932 O O . ALA A 1 114 ? 14.969 -3.479 -4.675 1.00 89.75 114 ALA A O 1
ATOM 933 N N . ALA A 1 115 ? 12.998 -2.791 -5.492 1.00 90.06 115 ALA A N 1
ATOM 934 C CA . ALA A 1 115 ? 13.327 -3.010 -6.888 1.00 90.06 115 ALA A CA 1
ATOM 935 C C . ALA A 1 115 ? 13.106 -1.731 -7.684 1.00 90.06 115 ALA A C 1
ATOM 937 O O . ALA A 1 115 ? 12.071 -1.084 -7.544 1.00 90.06 115 ALA A O 1
ATOM 938 N N . ILE A 1 116 ? 14.064 -1.385 -8.539 1.00 92.31 116 ILE A N 1
ATOM 939 C CA . ILE A 1 116 ? 13.892 -0.325 -9.533 1.00 92.31 116 ILE A CA 1
ATOM 940 C C . ILE A 1 116 ? 13.712 -0.967 -10.898 1.00 92.31 116 ILE A C 1
ATOM 942 O O . ILE A 1 116 ? 14.506 -1.825 -11.279 1.00 92.31 116 ILE A O 1
ATOM 946 N N . VAL A 1 117 ? 12.682 -0.538 -11.626 1.00 91.50 117 VAL A N 1
ATOM 947 C CA . VAL A 1 117 ? 12.245 -1.161 -12.882 1.00 91.50 117 VAL A CA 1
ATOM 948 C C . VAL A 1 117 ? 12.100 -0.115 -13.966 1.00 91.50 117 VAL A C 1
ATOM 950 O O . VAL A 1 117 ? 11.434 0.892 -13.741 1.00 91.50 117 VAL A O 1
ATOM 953 N N . TRP A 1 118 ? 12.664 -0.358 -15.145 1.00 92.25 118 TRP A N 1
ATOM 954 C CA . TRP A 1 118 ? 12.510 0.503 -16.322 1.00 92.25 118 TRP A CA 1
ATOM 955 C C . TRP A 1 118 ? 12.455 -0.324 -17.612 1.00 92.25 118 TRP A C 1
ATOM 957 O O . TRP A 1 118 ? 12.748 -1.515 -17.612 1.00 92.25 118 TRP A O 1
ATOM 967 N N . GLU A 1 119 ? 12.076 0.293 -18.733 1.00 90.75 119 GLU A N 1
ATOM 968 C CA . GLU A 1 119 ? 11.969 -0.399 -20.030 1.00 90.75 119 GLU A CA 1
ATOM 969 C C . GLU A 1 119 ? 12.764 0.323 -21.114 1.00 90.75 119 GLU A C 1
ATOM 971 O O . GLU A 1 119 ? 12.739 1.555 -21.199 1.00 90.75 119 GLU A O 1
ATOM 976 N N . THR A 1 120 ? 13.422 -0.441 -21.983 1.00 89.06 120 THR A N 1
ATOM 977 C CA . THR A 1 120 ? 14.164 0.047 -23.149 1.00 89.06 120 THR A CA 1
ATOM 978 C C . THR A 1 120 ? 13.778 -0.694 -24.429 1.00 89.06 120 THR A C 1
ATOM 980 O O . THR A 1 120 ? 13.116 -1.732 -24.414 1.00 89.06 120 THR A O 1
ATOM 983 N N . THR A 1 121 ? 14.224 -0.155 -25.564 1.00 85.19 121 THR A N 1
ATOM 984 C CA . THR A 1 121 ? 14.017 -0.741 -26.900 1.00 85.19 121 THR A CA 1
ATOM 985 C C . THR A 1 121 ? 14.980 -1.878 -27.251 1.00 85.19 121 THR A C 1
ATOM 987 O O . THR A 1 121 ? 14.719 -2.637 -28.181 1.00 85.19 121 THR A O 1
ATOM 990 N N . GLN A 1 122 ? 16.098 -2.000 -26.533 1.00 81.25 122 GLN A N 1
ATOM 991 C CA . GLN A 1 122 ? 17.168 -2.963 -26.814 1.00 81.25 122 GLN A CA 1
ATOM 992 C C . GLN A 1 122 ? 17.642 -3.658 -25.534 1.00 81.25 122 GLN A C 1
ATOM 994 O O . GLN A 1 122 ? 17.648 -3.016 -24.475 1.00 81.25 122 GLN A O 1
ATOM 999 N N . PRO A 1 123 ? 18.079 -4.928 -25.626 1.00 83.31 123 PRO A N 1
ATOM 1000 C CA . PRO A 1 123 ? 18.639 -5.628 -24.484 1.00 83.31 123 PRO A CA 1
ATOM 1001 C C . PRO A 1 123 ? 19.974 -5.009 -24.084 1.00 83.31 123 PRO A C 1
ATOM 1003 O O . PRO A 1 123 ? 20.662 -4.365 -24.882 1.00 83.31 123 PRO A O 1
ATOM 1006 N N . ARG A 1 124 ? 20.377 -5.274 -22.845 1.00 82.44 124 ARG A N 1
ATOM 1007 C CA . ARG A 1 124 ? 21.765 -5.091 -22.433 1.00 82.44 124 ARG A CA 1
ATOM 1008 C C . ARG A 1 124 ? 22.635 -6.143 -23.139 1.00 82.44 124 ARG A C 1
ATOM 1010 O O . ARG A 1 124 ? 22.270 -7.313 -23.177 1.00 82.44 124 ARG A O 1
ATOM 1017 N N . SER A 1 125 ? 23.769 -5.732 -23.699 1.00 79.19 125 SER A N 1
ATOM 1018 C CA . SER A 1 125 ? 24.727 -6.583 -24.410 1.00 79.19 125 SER A CA 1
ATOM 1019 C C . SER A 1 125 ? 26.108 -6.465 -23.770 1.00 79.19 125 SER A C 1
ATOM 1021 O O . SER A 1 125 ? 26.868 -5.549 -24.082 1.00 79.19 125 SER A O 1
ATOM 1023 N N . GLU A 1 126 ? 26.463 -7.426 -22.917 1.00 66.94 126 GLU A N 1
ATOM 1024 C CA . GLU A 1 126 ? 27.753 -7.456 -22.205 1.00 66.94 126 GLU A CA 1
ATOM 1025 C C . GLU A 1 126 ? 28.972 -7.566 -23.142 1.00 66.94 126 GLU A C 1
ATOM 1027 O O . GLU A 1 126 ? 30.056 -7.120 -22.787 1.00 66.94 126 GLU A O 1
ATOM 1032 N N . GLY A 1 127 ? 28.796 -8.080 -24.366 1.00 58.88 127 GLY A N 1
ATOM 1033 C CA . GLY A 1 127 ? 29.861 -8.195 -25.375 1.00 58.88 127 GLY A CA 1
ATOM 1034 C C . GLY A 1 127 ? 30.067 -6.966 -26.274 1.00 58.88 127 GLY A C 1
ATOM 1035 O O . GLY A 1 127 ? 30.857 -7.021 -27.211 1.00 58.88 127 GLY A O 1
ATOM 1036 N N . SER A 1 128 ? 29.339 -5.866 -26.056 1.00 66.56 128 SER A N 1
ATOM 1037 C CA . SER A 1 128 ? 29.431 -4.671 -26.905 1.00 66.56 128 SER A CA 1
ATOM 1038 C C . SER A 1 128 ? 30.508 -3.708 -26.403 1.00 66.56 128 SER A C 1
ATOM 1040 O O . SER A 1 128 ? 30.393 -3.132 -25.323 1.00 66.56 128 SER A O 1
ATOM 1042 N N . HIS A 1 129 ? 31.529 -3.459 -27.228 1.00 59.81 129 HIS A N 1
ATOM 1043 C CA . HIS A 1 129 ? 32.613 -2.525 -26.897 1.00 59.81 129 HIS A CA 1
ATOM 1044 C C . HIS A 1 129 ? 32.182 -1.050 -26.870 1.00 59.81 129 HIS A C 1
ATOM 1046 O O . HIS A 1 129 ? 32.858 -0.228 -26.256 1.00 59.81 129 HIS A O 1
ATOM 1052 N N . LYS A 1 130 ? 31.075 -0.695 -27.539 1.00 68.12 130 LYS A N 1
ATOM 1053 C CA . LYS A 1 130 ? 30.635 0.702 -27.683 1.00 68.12 130 LYS A CA 1
ATOM 1054 C C . LYS A 1 130 ? 29.633 1.109 -26.601 1.00 68.12 130 LYS A C 1
ATOM 1056 O O . LYS A 1 130 ? 29.802 2.146 -25.969 1.00 68.12 130 LYS A O 1
ATOM 1061 N N . HIS A 1 131 ? 28.605 0.290 -26.383 1.00 75.69 131 HIS A N 1
ATOM 1062 C CA . HIS A 1 131 ? 27.555 0.519 -25.386 1.00 75.69 131 HIS A CA 1
ATOM 1063 C C . HIS A 1 131 ? 27.079 -0.824 -24.832 1.00 75.69 131 HIS A C 1
ATOM 1065 O O . HIS A 1 131 ? 26.594 -1.649 -25.606 1.00 75.69 131 HIS A O 1
ATOM 1071 N N . VAL A 1 132 ? 27.180 -1.025 -23.518 1.00 81.56 132 VAL A N 1
ATOM 1072 C CA . VAL A 1 132 ? 26.709 -2.245 -22.843 1.00 81.56 132 VAL A CA 1
ATOM 1073 C C . VAL A 1 132 ? 25.190 -2.207 -22.673 1.00 81.56 132 VAL A C 1
ATOM 1075 O O . VAL A 1 132 ? 24.520 -3.223 -22.821 1.00 81.56 132 VAL A O 1
ATOM 1078 N N . GLY A 1 133 ? 24.619 -1.031 -22.409 1.00 86.00 133 GLY A N 1
ATOM 1079 C CA . GLY A 1 133 ? 23.181 -0.829 -22.227 1.00 86.00 133 GLY A CA 1
ATOM 1080 C C . GLY A 1 133 ? 22.889 0.245 -21.184 1.00 86.00 133 GLY A C 1
ATOM 1081 O O . GLY A 1 133 ? 23.801 0.934 -20.728 1.00 86.00 133 GLY A O 1
ATOM 1082 N N . ILE A 1 134 ? 21.617 0.397 -20.808 1.00 89.75 134 ILE A N 1
ATOM 1083 C CA . ILE A 1 134 ? 21.248 1.264 -19.681 1.00 89.75 134 ILE A CA 1
ATOM 1084 C C . ILE A 1 134 ? 21.491 0.488 -18.383 1.00 89.75 134 ILE A C 1
ATOM 1086 O O . ILE A 1 134 ? 20.946 -0.599 -18.206 1.00 89.75 134 ILE A O 1
ATOM 1090 N N . GLY A 1 135 ? 22.338 1.028 -17.516 1.00 91.31 135 GLY A N 1
ATOM 1091 C CA . GLY A 1 135 ? 22.560 0.577 -16.149 1.00 91.31 135 GLY A CA 1
ATOM 1092 C C . GLY A 1 135 ? 21.992 1.557 -15.128 1.00 91.31 135 GLY A C 1
ATOM 1093 O O . GLY A 1 135 ? 21.500 2.637 -15.475 1.00 91.31 135 GLY A O 1
ATOM 1094 N N . LEU A 1 136 ? 22.078 1.166 -13.860 1.00 93.38 136 LEU A N 1
ATOM 1095 C CA . LEU A 1 136 ? 21.685 1.981 -12.720 1.00 93.38 136 LEU A CA 1
ATOM 1096 C C . LEU A 1 136 ? 22.868 2.109 -11.771 1.00 93.38 136 LEU A C 1
ATOM 1098 O O . LEU A 1 136 ? 23.575 1.134 -11.521 1.00 93.38 136 LEU A O 1
ATOM 1102 N N . ARG A 1 137 ? 23.042 3.298 -11.202 1.00 92.25 137 ARG A N 1
ATOM 1103 C CA . ARG A 1 137 ? 23.945 3.514 -10.071 1.00 92.25 137 ARG A CA 1
ATOM 1104 C C . ARG A 1 137 ? 23.203 4.210 -8.958 1.00 92.25 137 ARG A C 1
ATOM 1106 O O . ARG A 1 137 ? 22.364 5.062 -9.233 1.00 92.25 137 ARG A O 1
ATOM 1113 N N . TYR A 1 138 ? 23.526 3.867 -7.721 1.00 93.00 138 TYR A N 1
ATOM 1114 C CA . TYR A 1 138 ? 22.940 4.515 -6.557 1.00 93.00 138 TYR A CA 1
ATOM 1115 C C . TYR A 1 138 ? 23.976 4.735 -5.462 1.00 93.00 138 TYR A C 1
ATOM 1117 O O . TYR A 1 138 ? 25.015 4.073 -5.417 1.00 93.00 138 TYR A O 1
ATOM 1125 N N . TRP A 1 139 ? 23.700 5.699 -4.592 1.00 92.12 139 TRP A N 1
ATOM 1126 C CA . TRP A 1 139 ? 24.531 6.012 -3.439 1.00 92.12 139 TRP A CA 1
ATOM 1127 C C . TRP A 1 139 ? 23.686 6.576 -2.302 1.00 92.12 139 TRP A C 1
ATOM 1129 O O . TRP A 1 139 ? 22.593 7.116 -2.493 1.00 92.12 139 TRP A O 1
ATOM 1139 N N . LYS A 1 140 ? 24.219 6.449 -1.089 1.00 91.25 140 LYS A N 1
ATOM 1140 C CA . LYS A 1 140 ? 23.666 7.079 0.107 1.00 91.25 140 LYS A CA 1
ATOM 1141 C C . LYS A 1 140 ? 24.006 8.568 0.105 1.00 91.25 140 LYS A C 1
ATOM 1143 O O . LYS A 1 140 ? 25.168 8.938 -0.078 1.00 91.25 140 LYS A O 1
ATOM 1148 N N . GLN A 1 141 ? 23.013 9.421 0.340 1.00 85.69 141 GLN A N 1
ATOM 1149 C CA . GLN A 1 141 ? 23.240 10.855 0.473 1.00 85.69 141 GLN A CA 1
ATOM 1150 C C . GLN A 1 141 ? 23.964 11.148 1.796 1.00 85.69 141 GLN A C 1
ATOM 1152 O O . GLN A 1 141 ? 23.517 10.747 2.871 1.00 85.69 141 GLN A O 1
ATOM 1157 N N . ILE A 1 142 ? 25.090 11.858 1.726 1.00 76.56 142 ILE A N 1
ATOM 1158 C CA . ILE A 1 142 ? 25.861 12.261 2.907 1.00 76.56 142 ILE A CA 1
ATOM 1159 C C . ILE A 1 142 ? 25.315 13.613 3.379 1.00 76.56 142 ILE A C 1
ATOM 1161 O O . ILE A 1 142 ? 25.492 14.620 2.695 1.00 76.56 142 ILE A O 1
ATOM 1165 N N . GLN A 1 143 ? 24.647 13.655 4.538 1.00 59.88 143 GLN A N 1
ATOM 1166 C CA . GLN A 1 143 ? 24.238 14.921 5.156 1.00 59.88 143 GLN A CA 1
ATOM 1167 C C . GLN A 1 143 ? 25.481 15.693 5.604 1.00 59.88 143 GLN A C 1
ATOM 1169 O O . GLN A 1 143 ? 26.083 15.408 6.638 1.00 59.88 143 GLN A O 1
ATOM 1174 N N . THR A 1 144 ? 25.883 16.692 4.827 1.00 51.12 144 THR A N 1
ATOM 1175 C CA . THR A 1 144 ? 26.907 17.642 5.251 1.00 51.12 144 THR A CA 1
ATOM 1176 C C . THR A 1 144 ? 26.232 18.709 6.105 1.00 51.12 144 THR A C 1
ATOM 1178 O O . THR A 1 144 ? 25.538 19.574 5.575 1.00 51.12 144 THR A O 1
ATOM 1181 N N . ASN A 1 145 ? 26.425 18.664 7.426 1.00 41.59 145 ASN A N 1
ATOM 1182 C CA . ASN A 1 145 ? 26.060 19.761 8.325 1.00 41.59 145 ASN A CA 1
ATOM 1183 C C . ASN A 1 145 ? 26.937 20.988 8.022 1.00 41.59 145 ASN A C 1
ATOM 1185 O O . ASN A 1 145 ? 27.904 21.276 8.725 1.00 41.59 145 ASN A O 1
ATOM 1189 N N . THR A 1 146 ? 26.635 21.726 6.958 1.00 40.88 146 THR A N 1
ATOM 1190 C CA . THR A 1 146 ? 27.264 23.020 6.703 1.00 40.88 146 THR A CA 1
ATOM 1191 C C . THR A 1 146 ? 26.506 24.085 7.483 1.00 40.88 146 THR A C 1
ATOM 1193 O O . THR A 1 146 ? 25.492 24.605 7.017 1.00 40.88 146 THR A O 1
ATOM 1196 N N . ARG A 1 147 ? 27.014 24.449 8.669 1.00 38.00 147 ARG A N 1
ATOM 1197 C CA . ARG A 1 147 ? 26.790 25.803 9.192 1.00 38.00 147 ARG A CA 1
ATOM 1198 C C . ARG A 1 147 ? 27.316 26.761 8.127 1.00 38.00 147 ARG A C 1
ATOM 1200 O O . ARG A 1 147 ? 28.503 26.733 7.817 1.00 38.00 147 ARG A O 1
ATOM 1207 N N . ALA A 1 148 ? 26.434 27.565 7.546 1.00 38.59 148 ALA A N 1
ATOM 1208 C CA . ALA A 1 148 ? 26.821 28.621 6.627 1.00 38.59 148 ALA A CA 1
ATOM 1209 C C . ALA A 1 148 ? 27.652 29.670 7.387 1.00 38.59 148 ALA A C 1
ATOM 1211 O O . ALA A 1 148 ? 27.106 30.595 7.980 1.00 38.59 148 ALA A O 1
ATOM 1212 N N . SER A 1 149 ? 28.976 29.518 7.403 1.00 35.41 149 SER A N 1
ATOM 1213 C CA . SER A 1 149 ? 29.886 30.644 7.604 1.00 35.41 149 SER A CA 1
ATOM 1214 C C . SER A 1 149 ? 30.066 31.336 6.255 1.00 35.41 149 SER A C 1
ATOM 1216 O O . SER A 1 149 ? 30.296 30.669 5.246 1.00 35.41 149 SER A O 1
ATOM 1218 N N . GLY A 1 150 ? 29.898 32.657 6.231 1.00 39.22 150 GLY A N 1
ATOM 1219 C CA . GLY A 1 150 ? 29.885 33.465 5.015 1.00 39.22 150 GLY A CA 1
ATOM 1220 C C . GLY A 1 150 ? 31.099 33.271 4.098 1.00 39.22 150 GLY A C 1
ATOM 1221 O O . GLY A 1 150 ? 32.198 32.965 4.545 1.00 39.22 150 GLY A O 1
ATOM 1222 N N . PHE A 1 151 ? 30.853 33.489 2.802 1.00 42.94 151 PHE A N 1
ATOM 1223 C CA . PHE A 1 151 ? 31.844 33.665 1.735 1.00 42.94 151 PHE A CA 1
ATOM 1224 C C . PHE A 1 151 ? 32.987 32.633 1.694 1.00 42.94 151 PHE A C 1
ATOM 1226 O O . PHE A 1 151 ? 34.165 32.960 1.800 1.00 42.94 151 PHE A O 1
ATOM 1233 N N . GLY A 1 152 ? 32.635 31.378 1.422 1.00 35.84 152 GLY A N 1
ATOM 1234 C CA . GLY A 1 152 ? 33.568 30.364 0.936 1.00 35.84 152 GLY A CA 1
ATOM 1235 C C . GLY A 1 152 ? 32.796 29.216 0.298 1.00 35.84 152 GLY A C 1
ATOM 1236 O O . GLY A 1 152 ? 31.863 28.700 0.906 1.00 35.84 152 GLY A O 1
ATOM 1237 N N . PHE A 1 153 ? 33.140 28.824 -0.932 1.00 34.16 153 PHE A N 1
ATOM 1238 C CA . PHE A 1 153 ? 32.593 27.604 -1.531 1.00 34.16 153 PHE A CA 1
ATOM 1239 C C . PHE A 1 153 ? 33.022 26.408 -0.665 1.00 34.16 153 PHE A C 1
ATOM 1241 O O . PHE A 1 153 ? 34.229 26.170 -0.547 1.00 34.16 153 PHE A O 1
ATOM 1248 N N . PRO A 1 154 ? 32.095 25.647 -0.056 1.00 37.22 154 PRO A N 1
ATOM 1249 C CA . PRO A 1 154 ? 32.476 24.467 0.700 1.00 37.22 154 PRO A CA 1
ATOM 1250 C C . PRO A 1 154 ? 32.994 23.407 -0.280 1.00 37.22 154 PRO A C 1
ATOM 1252 O O . PRO A 1 154 ? 32.234 22.823 -1.048 1.00 37.22 154 PRO A O 1
ATOM 1255 N N . LYS A 1 155 ? 34.308 23.163 -0.274 1.00 37.72 155 LYS A N 1
ATOM 1256 C CA . LYS A 1 155 ? 34.902 21.964 -0.877 1.00 37.72 155 LYS A CA 1
ATOM 1257 C C . LYS A 1 155 ? 34.712 20.810 0.102 1.00 37.72 155 LYS A C 1
ATOM 1259 O O . LYS A 1 155 ? 35.484 20.675 1.046 1.00 37.72 155 LYS A O 1
ATOM 1264 N N . THR A 1 156 ? 33.705 19.975 -0.114 1.00 42.91 156 THR A N 1
ATOM 1265 C CA . THR A 1 156 ? 33.608 18.671 0.549 1.00 42.91 156 THR A CA 1
ATOM 1266 C C . THR A 1 156 ? 34.322 17.617 -0.302 1.00 42.91 156 THR A C 1
ATOM 1268 O O . THR A 1 156 ? 34.023 17.421 -1.475 1.00 42.91 156 THR A O 1
ATOM 1271 N N . THR A 1 157 ? 35.324 16.964 0.288 1.00 43.12 157 THR A N 1
ATOM 1272 C CA . THR A 1 157 ? 36.207 15.951 -0.324 1.00 43.12 157 THR A CA 1
ATOM 1273 C C . THR A 1 157 ? 35.769 14.506 -0.054 1.00 43.12 157 THR A C 1
ATOM 1275 O O . THR A 1 157 ? 36.535 13.580 -0.309 1.00 43.12 157 THR A O 1
ATOM 1278 N N . ALA A 1 158 ? 34.547 14.271 0.431 1.00 48.03 158 ALA A N 1
ATOM 1279 C CA . ALA A 1 158 ? 34.008 12.918 0.561 1.00 48.03 158 ALA A CA 1
ATOM 1280 C C . ALA A 1 158 ? 33.266 12.539 -0.728 1.00 48.03 158 ALA A C 1
ATOM 1282 O O . ALA A 1 158 ? 32.151 13.002 -0.966 1.00 48.03 158 ALA A O 1
ATOM 1283 N N . LYS A 1 159 ? 33.891 11.717 -1.581 1.00 58.34 159 LYS A N 1
ATOM 1284 C CA . LYS A 1 159 ? 33.185 11.112 -2.717 1.00 58.34 159 LYS A CA 1
ATOM 1285 C C . LYS A 1 159 ? 32.153 10.116 -2.170 1.00 58.34 159 LYS A C 1
ATOM 1287 O O . LYS A 1 159 ? 32.537 9.272 -1.358 1.00 58.34 159 LYS A O 1
ATOM 1292 N N . PRO A 1 160 ? 30.876 10.189 -2.581 1.00 69.25 160 PRO A N 1
ATOM 1293 C CA . PRO A 1 160 ? 29.901 9.175 -2.204 1.00 69.25 160 PRO A CA 1
ATOM 1294 C C . PRO A 1 160 ? 30.370 7.798 -2.693 1.00 69.25 160 PRO A C 1
ATOM 1296 O O . PRO A 1 160 ? 30.994 7.685 -3.749 1.00 69.25 160 PRO A O 1
ATOM 1299 N N . HIS A 1 161 ? 30.099 6.748 -1.918 1.00 80.88 161 HIS A N 1
ATOM 1300 C CA . HIS A 1 161 ? 30.352 5.378 -2.354 1.00 80.88 161 HIS A CA 1
ATOM 1301 C C . HIS A 1 161 ? 29.270 4.985 -3.367 1.00 80.88 161 HIS A C 1
ATOM 1303 O O . HIS A 1 161 ? 28.128 4.730 -2.984 1.00 80.88 161 HIS A O 1
ATOM 1309 N N . LEU A 1 162 ? 29.612 5.018 -4.658 1.00 84.69 162 LEU A N 1
ATOM 1310 C CA . LEU A 1 162 ? 28.709 4.610 -5.733 1.00 84.69 162 LEU A CA 1
ATOM 1311 C C . LEU A 1 162 ? 28.642 3.086 -5.814 1.00 84.69 162 LEU A C 1
ATOM 1313 O O . LEU A 1 162 ? 29.670 2.414 -5.885 1.00 84.69 162 LEU A O 1
ATOM 1317 N N . ILE A 1 163 ? 27.423 2.561 -5.887 1.00 87.75 163 ILE A N 1
ATOM 1318 C CA . ILE A 1 163 ? 27.143 1.141 -6.072 1.00 87.75 163 ILE A CA 1
ATOM 1319 C C . ILE A 1 163 ? 26.478 0.964 -7.442 1.00 87.75 163 ILE A C 1
ATOM 1321 O O . ILE A 1 163 ? 25.485 1.629 -7.747 1.00 87.75 163 ILE A O 1
ATOM 1325 N N . ALA A 1 164 ? 27.020 0.062 -8.266 1.00 87.62 164 ALA A N 1
ATOM 1326 C CA . ALA A 1 164 ? 26.412 -0.374 -9.525 1.00 87.62 164 ALA A CA 1
ATOM 1327 C C . ALA A 1 164 ? 25.870 -1.804 -9.358 1.00 87.62 164 ALA A C 1
ATOM 1329 O O . ALA A 1 164 ? 26.627 -2.772 -9.473 1.00 87.62 164 ALA A O 1
ATOM 1330 N N . PRO A 1 165 ? 24.584 -1.963 -9.014 1.00 87.12 165 PRO A N 1
ATOM 1331 C CA . PRO A 1 165 ? 23.990 -3.275 -8.815 1.00 87.12 165 PRO A CA 1
ATOM 1332 C C . PRO A 1 165 ? 23.846 -4.039 -10.136 1.00 87.12 165 PRO A C 1
ATOM 1334 O O . PRO A 1 165 ? 23.768 -3.462 -11.223 1.00 87.12 165 PRO A O 1
ATOM 1337 N N . LYS A 1 166 ? 23.771 -5.370 -10.035 1.00 87.50 166 LYS A N 1
ATOM 1338 C CA . LYS A 1 166 ? 23.543 -6.233 -11.196 1.00 87.50 166 LYS A CA 1
ATOM 1339 C C . LYS A 1 166 ? 22.155 -5.965 -11.779 1.00 87.50 166 LYS A C 1
ATOM 1341 O O . LYS A 1 166 ? 21.148 -6.167 -11.104 1.00 87.50 166 LYS A O 1
ATOM 1346 N N . VAL A 1 167 ? 22.123 -5.571 -13.048 1.00 88.25 167 VAL A N 1
ATOM 1347 C CA . VAL A 1 167 ? 20.884 -5.387 -13.806 1.00 88.25 167 VAL A CA 1
ATOM 1348 C C . VAL A 1 167 ? 20.397 -6.743 -14.304 1.00 88.25 167 VAL A C 1
ATOM 1350 O O . VAL A 1 167 ? 21.115 -7.447 -15.017 1.00 88.25 167 VAL A O 1
ATOM 1353 N N . GLN A 1 168 ? 19.181 -7.112 -13.924 1.00 87.06 168 GLN A N 1
ATOM 1354 C CA . GLN A 1 168 ? 18.447 -8.227 -14.505 1.00 87.06 168 GLN A CA 1
ATOM 1355 C C . GLN A 1 168 ? 17.683 -7.715 -15.723 1.00 87.06 168 GLN A C 1
ATOM 1357 O O . GLN A 1 168 ? 17.115 -6.625 -15.692 1.00 87.06 168 GLN A O 1
ATOM 1362 N N . VAL A 1 169 ? 17.714 -8.475 -16.814 1.00 85.88 169 VAL A N 1
ATOM 1363 C CA . VAL A 1 169 ? 17.107 -8.067 -18.082 1.00 85.88 169 VAL A CA 1
ATOM 1364 C C . VAL A 1 169 ? 16.206 -9.175 -18.569 1.00 85.88 169 VAL A C 1
ATOM 1366 O O . VAL A 1 169 ? 16.650 -10.308 -18.746 1.00 85.88 169 VAL A O 1
ATOM 1369 N N . GLU A 1 170 ? 14.960 -8.817 -18.837 1.00 84.56 170 GLU A N 1
ATOM 1370 C CA . GLU A 1 170 ? 13.961 -9.730 -19.361 1.00 84.56 170 GLU A CA 1
ATOM 1371 C C . GLU A 1 170 ? 13.247 -9.128 -20.559 1.00 84.56 170 GLU A C 1
ATOM 1373 O O . GLU A 1 170 ? 13.002 -7.923 -20.646 1.00 84.56 170 GLU A O 1
ATOM 1378 N N . GLN A 1 171 ? 12.907 -9.988 -21.511 1.00 84.81 171 GLN A N 1
ATOM 1379 C CA . GLN A 1 171 ? 12.064 -9.589 -22.623 1.00 84.81 171 GLN A CA 1
ATOM 1380 C C . GLN A 1 171 ? 10.607 -9.583 -22.160 1.00 84.81 171 GLN A C 1
ATOM 1382 O O . GLN A 1 171 ? 10.137 -10.560 -21.579 1.00 84.81 171 GLN A O 1
ATOM 1387 N N . ALA A 1 172 ? 9.885 -8.497 -22.431 1.00 80.38 172 ALA A N 1
ATOM 1388 C CA . ALA A 1 172 ? 8.489 -8.388 -22.033 1.00 80.38 172 ALA A CA 1
ATOM 1389 C C . ALA A 1 172 ? 7.636 -9.467 -22.729 1.00 80.38 172 ALA A C 1
ATOM 1391 O O . ALA A 1 172 ? 7.687 -9.612 -23.952 1.00 80.38 172 ALA A O 1
ATOM 1392 N N . GLU A 1 173 ? 6.820 -10.212 -21.979 1.00 71.62 173 GLU A N 1
ATOM 1393 C CA . GLU A 1 173 ? 5.875 -11.171 -22.564 1.00 71.62 173 GLU A CA 1
ATOM 1394 C C . GLU A 1 173 ? 4.585 -10.461 -23.015 1.00 71.62 173 GLU A C 1
ATOM 1396 O O . GLU A 1 173 ? 3.933 -9.776 -22.233 1.00 71.62 173 GLU A O 1
ATOM 1401 N N . GLY A 1 174 ? 4.183 -10.641 -24.277 1.00 70.19 174 GLY A N 1
ATOM 1402 C CA . GLY A 1 174 ? 2.956 -10.053 -24.829 1.00 70.19 174 GLY A CA 1
ATOM 1403 C C . GLY A 1 174 ? 2.984 -9.957 -26.355 1.00 70.19 174 GLY A C 1
ATOM 1404 O O . GLY A 1 174 ? 4.017 -10.213 -26.978 1.00 70.19 174 GLY A O 1
ATOM 1405 N N . ARG A 1 175 ? 1.860 -9.565 -26.976 1.00 62.25 175 ARG A N 1
ATOM 1406 C CA . ARG A 1 175 ? 1.708 -9.485 -28.451 1.00 62.25 175 ARG A CA 1
ATOM 1407 C C . ARG A 1 175 ? 2.719 -8.539 -29.128 1.00 62.25 175 ARG A C 1
ATOM 1409 O O . ARG A 1 175 ? 2.973 -8.682 -30.318 1.00 62.25 175 ARG A O 1
ATOM 1416 N N . GLU A 1 176 ? 3.344 -7.639 -28.365 1.00 69.38 176 GLU A N 1
ATOM 1417 C CA . GLU A 1 176 ? 4.317 -6.641 -28.841 1.00 69.38 176 GLU A CA 1
ATOM 1418 C C . GLU A 1 176 ? 5.672 -6.683 -28.101 1.00 69.38 176 GLU A C 1
ATOM 1420 O O . GLU A 1 176 ? 6.432 -5.714 -28.104 1.00 69.38 176 GLU A O 1
ATOM 1425 N N . GLY A 1 177 ? 5.994 -7.801 -27.445 1.00 71.19 177 GLY A N 1
ATOM 1426 C CA . GLY A 1 177 ? 7.164 -7.924 -26.564 1.00 71.19 177 GLY A CA 1
ATOM 1427 C C . GLY A 1 177 ? 8.536 -7.932 -27.248 1.00 71.19 177 GLY A C 1
ATOM 1428 O O . GLY A 1 177 ? 9.554 -7.682 -26.609 1.00 71.19 177 GLY A O 1
ATOM 1429 N N . ARG A 1 178 ? 8.593 -8.185 -28.564 1.00 76.38 178 ARG A N 1
ATOM 1430 C CA . ARG A 1 178 ? 9.845 -8.492 -29.288 1.00 76.38 178 ARG A CA 1
ATOM 1431 C C . ARG A 1 178 ? 10.927 -7.408 -29.160 1.00 76.38 178 ARG A C 1
ATOM 1433 O O . ARG A 1 178 ? 12.107 -7.741 -29.113 1.00 76.38 178 ARG A O 1
ATOM 1440 N N . ASN A 1 179 ? 10.524 -6.142 -29.062 1.00 78.94 179 ASN A N 1
ATOM 1441 C CA . ASN A 1 179 ? 11.415 -4.976 -28.978 1.00 78.94 179 ASN A CA 1
ATOM 1442 C C . ASN A 1 179 ? 11.296 -4.230 -27.640 1.00 78.94 179 ASN A C 1
ATOM 1444 O O . ASN A 1 179 ? 11.558 -3.029 -27.571 1.00 78.94 179 ASN A O 1
ATOM 1448 N N . ARG A 1 180 ? 10.830 -4.911 -26.591 1.00 84.88 180 ARG A N 1
ATOM 1449 C CA . ARG A 1 180 ? 10.595 -4.326 -25.271 1.00 84.88 180 ARG A CA 1
ATOM 1450 C C . ARG A 1 180 ? 11.380 -5.126 -24.241 1.00 84.88 180 ARG A C 1
ATOM 1452 O O . ARG A 1 180 ? 11.104 -6.302 -24.010 1.00 84.88 180 ARG A O 1
ATOM 1459 N N . TRP A 1 181 ? 12.375 -4.475 -23.656 1.00 87.38 181 TRP A N 1
ATOM 1460 C CA . TRP A 1 181 ? 13.286 -5.074 -22.691 1.00 87.38 181 TRP A CA 1
ATOM 1461 C C . TRP A 1 181 ? 13.103 -4.374 -21.364 1.00 87.38 181 TRP A C 1
ATOM 1463 O 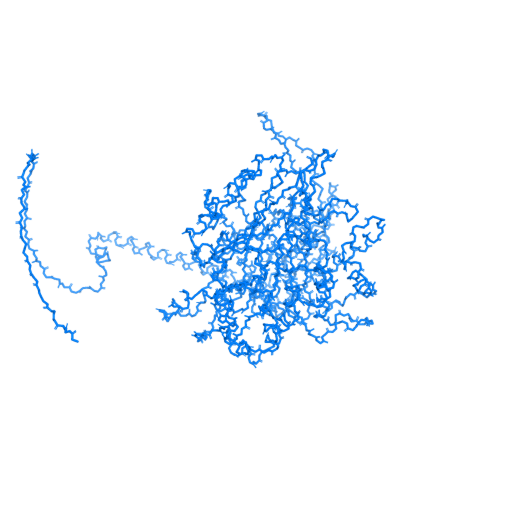O . TRP A 1 181 ? 13.326 -3.168 -21.260 1.00 87.38 181 TRP A O 1
ATOM 1473 N N . VAL A 1 182 ? 12.657 -5.122 -20.370 1.00 88.88 182 VAL A N 1
ATOM 1474 C CA . VAL A 1 182 ? 12.488 -4.620 -19.017 1.00 88.88 182 VAL A CA 1
ATOM 1475 C C . VAL A 1 182 ? 13.751 -4.934 -18.248 1.00 88.88 182 VAL A C 1
ATOM 1477 O O . VAL A 1 182 ? 14.294 -6.037 -18.306 1.00 88.88 182 VAL A O 1
ATOM 1480 N N . HIS A 1 183 ? 14.221 -3.922 -17.549 1.00 90.44 183 HIS A N 1
ATOM 1481 C CA . HIS A 1 183 ? 15.406 -3.976 -16.728 1.00 90.44 183 HIS A CA 1
ATOM 1482 C C . HIS A 1 183 ? 14.964 -3.796 -15.298 1.00 90.44 183 HIS A C 1
ATOM 1484 O O . HIS A 1 183 ? 14.148 -2.918 -14.999 1.00 90.44 183 HIS A O 1
ATOM 1490 N N . SER A 1 184 ? 15.521 -4.612 -14.424 1.00 89.19 184 SER A N 1
ATOM 1491 C CA . SER A 1 184 ? 15.262 -4.524 -13.009 1.00 89.19 184 SER A CA 1
ATOM 1492 C C . SER A 1 184 ? 16.532 -4.648 -12.203 1.00 89.19 184 SER A C 1
ATOM 1494 O O . SER A 1 184 ? 17.506 -5.306 -12.573 1.00 89.19 184 SER A O 1
ATOM 1496 N N . VAL A 1 185 ? 16.529 -3.951 -11.082 1.00 90.00 185 VAL A N 1
ATOM 1497 C CA . VAL A 1 185 ? 17.637 -3.923 -10.147 1.00 90.00 185 VAL A CA 1
ATOM 1498 C C . VAL A 1 185 ? 17.077 -4.142 -8.764 1.00 90.00 185 VAL A C 1
ATOM 1500 O O . VAL A 1 185 ? 16.191 -3.408 -8.336 1.00 90.00 185 VAL A O 1
ATOM 1503 N N . HIS A 1 186 ? 17.638 -5.119 -8.060 1.00 88.12 186 HIS A N 1
ATOM 1504 C CA . HIS A 1 186 ? 17.375 -5.312 -6.647 1.00 88.12 186 HIS A CA 1
ATOM 1505 C C . HIS A 1 186 ? 18.337 -4.456 -5.820 1.00 88.12 186 HIS A C 1
ATOM 1507 O O . HIS A 1 186 ? 19.556 -4.600 -5.925 1.00 88.12 186 HIS A O 1
ATOM 1513 N N . LEU A 1 187 ? 17.777 -3.566 -5.007 1.00 89.38 187 LEU A N 1
ATOM 1514 C CA . LEU A 1 187 ? 18.497 -2.818 -3.988 1.00 89.38 187 LEU A CA 1
ATOM 1515 C C . LEU A 1 187 ? 18.327 -3.552 -2.661 1.00 89.38 187 LEU A C 1
ATOM 1517 O O . LEU A 1 187 ? 17.198 -3.766 -2.226 1.00 89.38 187 LEU A O 1
ATOM 1521 N N . ASP A 1 188 ? 19.434 -3.909 -2.020 1.00 84.50 188 ASP A N 1
ATOM 1522 C CA . ASP A 1 188 ? 19.454 -4.577 -0.716 1.00 84.50 188 ASP A CA 1
ATOM 1523 C C . ASP A 1 188 ? 20.251 -3.731 0.290 1.00 84.50 188 ASP A C 1
ATOM 1525 O O . ASP A 1 188 ? 21.032 -2.858 -0.096 1.00 84.50 188 ASP A O 1
ATOM 1529 N N . HIS A 1 189 ? 20.074 -4.019 1.578 1.00 83.31 189 HIS A N 1
ATOM 1530 C CA . HIS A 1 189 ? 20.697 -3.325 2.707 1.00 83.31 189 HIS A CA 1
ATOM 1531 C C . HIS A 1 189 ? 20.330 -1.832 2.769 1.00 83.31 189 HIS A C 1
ATOM 1533 O O . HIS A 1 189 ? 21.152 -0.997 3.144 1.00 83.31 189 HIS A O 1
ATOM 1539 N N . LEU A 1 190 ? 19.096 -1.483 2.395 1.00 85.94 190 LEU A N 1
ATOM 1540 C CA . LEU A 1 190 ? 18.587 -0.124 2.551 1.00 85.94 190 LEU A CA 1
ATOM 1541 C C . LEU A 1 190 ? 18.392 0.203 4.036 1.00 85.94 190 LEU A C 1
ATOM 1543 O O . LEU A 1 190 ? 17.789 -0.567 4.785 1.00 85.94 190 LEU A O 1
ATOM 1547 N N . GLU A 1 191 ? 18.898 1.360 4.449 1.00 85.31 191 GLU A N 1
ATOM 1548 C CA . GLU A 1 191 ? 18.865 1.832 5.829 1.00 85.31 191 GLU A CA 1
ATOM 1549 C C . GLU A 1 191 ? 17.652 2.734 6.077 1.00 85.31 191 GLU A C 1
ATOM 1551 O O . GLU A 1 191 ? 17.336 3.620 5.276 1.00 85.31 191 GLU A O 1
ATOM 1556 N N . SER A 1 192 ? 16.985 2.540 7.214 1.00 84.44 192 SER A N 1
ATOM 1557 C CA . SER A 1 192 ? 15.847 3.372 7.609 1.00 84.44 192 SER A CA 1
ATOM 1558 C C . SER A 1 192 ? 16.244 4.839 7.791 1.00 84.44 192 SER A C 1
ATOM 1560 O O . SER A 1 192 ? 17.342 5.155 8.249 1.00 84.44 192 SER A O 1
ATOM 1562 N N . GLY A 1 193 ? 15.351 5.751 7.411 1.00 81.62 193 GLY A N 1
ATOM 1563 C CA . GLY A 1 193 ? 15.543 7.197 7.523 1.00 81.62 193 GLY A CA 1
ATOM 1564 C C . GLY A 1 193 ? 16.565 7.778 6.542 1.00 81.62 193 GLY A C 1
ATOM 1565 O O . GLY A 1 193 ? 16.737 8.998 6.505 1.00 81.62 193 GLY A O 1
ATOM 1566 N N . THR A 1 194 ? 17.212 6.940 5.730 1.00 86.00 194 THR A N 1
ATOM 1567 C CA . THR A 1 194 ? 18.264 7.349 4.802 1.00 86.00 194 THR A CA 1
ATOM 1568 C C . THR A 1 194 ? 17.684 7.790 3.465 1.00 86.00 194 THR A C 1
ATOM 1570 O O . THR A 1 194 ? 16.785 7.160 2.906 1.00 86.00 194 THR A O 1
ATOM 1573 N N . THR A 1 195 ? 18.240 8.872 2.925 1.00 90.06 195 THR A N 1
ATOM 1574 C CA . THR A 1 195 ? 17.956 9.311 1.561 1.00 90.06 195 THR A CA 1
ATOM 1575 C C . THR A 1 195 ? 18.996 8.739 0.606 1.00 90.06 195 THR A C 1
ATOM 1577 O O . THR A 1 195 ? 20.202 8.879 0.825 1.00 90.06 195 THR A O 1
ATOM 1580 N N . TYR A 1 196 ? 18.522 8.104 -0.458 1.00 92.31 196 TYR A N 1
ATOM 1581 C CA . TYR A 1 196 ? 19.337 7.558 -1.532 1.00 92.31 196 TYR A CA 1
ATOM 1582 C C . TYR A 1 196 ? 19.130 8.377 -2.798 1.00 92.31 196 TYR A C 1
ATOM 1584 O O . TYR A 1 196 ? 18.026 8.836 -3.089 1.00 92.31 196 TYR A O 1
ATOM 1592 N N . GLU A 1 197 ? 20.197 8.535 -3.562 1.00 93.44 197 GLU A N 1
ATOM 1593 C CA . GLU A 1 197 ? 20.160 9.095 -4.907 1.00 93.44 197 GLU A CA 1
ATOM 1594 C C . GLU A 1 197 ? 20.512 7.985 -5.894 1.00 93.44 197 GLU A C 1
ATOM 1596 O O . GLU A 1 197 ? 21.326 7.106 -5.591 1.00 93.44 197 GLU A O 1
ATOM 1601 N N . TYR A 1 198 ? 19.878 7.998 -7.064 1.00 93.81 198 TYR A N 1
ATOM 1602 C CA . TYR A 1 198 ? 20.192 7.064 -8.133 1.00 93.81 198 TYR A CA 1
ATOM 1603 C C . TYR A 1 198 ? 20.113 7.719 -9.510 1.00 93.81 198 TYR A C 1
ATOM 1605 O O . TYR A 1 198 ? 19.331 8.642 -9.752 1.00 93.81 198 TYR A O 1
ATOM 1613 N N . GLU A 1 199 ? 20.930 7.219 -10.431 1.00 92.62 199 GLU A N 1
ATOM 1614 C CA . GLU A 1 199 ? 20.965 7.648 -11.824 1.00 92.62 199 GLU A CA 1
ATOM 1615 C C . GLU A 1 199 ? 20.778 6.464 -12.775 1.00 92.62 199 GLU A C 1
ATOM 1617 O O . GLU A 1 199 ? 21.283 5.363 -12.540 1.00 92.62 199 GLU A O 1
ATOM 1622 N N . LEU A 1 200 ? 20.069 6.709 -13.879 1.00 92.69 200 LEU A N 1
ATOM 1623 C CA . LEU A 1 200 ? 20.042 5.806 -15.027 1.00 92.69 200 LEU A CA 1
ATOM 1624 C C . LEU A 1 200 ? 21.066 6.275 -16.055 1.00 92.69 200 LEU A C 1
ATOM 1626 O O . LEU A 1 200 ? 20.975 7.394 -16.570 1.00 92.69 200 LEU A O 1
ATOM 1630 N N . VAL A 1 201 ? 22.017 5.409 -16.391 1.00 91.75 201 VAL A N 1
ATOM 1631 C CA . VAL A 1 201 ? 23.168 5.746 -17.236 1.00 91.75 201 VAL A CA 1
ATOM 1632 C C . VAL A 1 201 ? 23.317 4.781 -18.397 1.00 91.75 201 VAL A C 1
ATOM 1634 O O . VAL A 1 201 ? 23.139 3.580 -18.260 1.00 91.75 201 VAL A O 1
ATOM 1637 N N . LEU A 1 202 ? 23.674 5.305 -19.564 1.00 90.38 202 LEU A N 1
ATOM 1638 C CA . LEU A 1 202 ? 24.203 4.513 -20.662 1.00 90.38 202 LEU A CA 1
ATOM 1639 C C . LEU A 1 202 ? 25.646 4.136 -20.338 1.00 90.38 202 LEU A C 1
ATOM 1641 O O . LEU A 1 202 ? 26.512 5.012 -20.286 1.00 90.38 202 LEU A O 1
ATOM 1645 N N . GLU A 1 203 ? 25.895 2.849 -20.153 1.00 89.25 203 GLU A N 1
ATOM 1646 C CA . GLU A 1 203 ? 27.206 2.322 -19.791 1.00 89.25 203 GLU A CA 1
ATOM 1647 C C . GLU A 1 203 ? 28.026 1.947 -21.029 1.00 89.25 203 GLU A C 1
ATOM 1649 O O . GLU A 1 203 ? 27.519 1.372 -22.000 1.00 89.25 203 GLU A O 1
ATOM 1654 N N . SER A 1 204 ? 29.312 2.283 -20.985 1.00 85.06 204 SER A N 1
ATOM 1655 C CA . SER A 1 204 ? 30.337 1.850 -21.936 1.00 85.06 204 SER A CA 1
ATOM 1656 C C . SER A 1 204 ? 30.917 0.491 -21.532 1.00 85.06 204 SER A C 1
ATOM 1658 O O . SER A 1 204 ? 30.862 0.112 -20.364 1.00 85.06 204 SER A O 1
ATOM 1660 N N . GLY A 1 205 ? 31.531 -0.217 -22.485 1.00 79.94 205 GLY A N 1
ATOM 1661 C CA . GLY A 1 205 ? 32.327 -1.418 -22.196 1.00 79.94 205 GLY A CA 1
ATOM 1662 C C . GLY A 1 205 ? 33.663 -1.117 -21.498 1.00 79.94 205 GLY A C 1
ATOM 1663 O O . GLY A 1 205 ? 34.326 -2.028 -21.014 1.00 79.94 205 GLY A O 1
ATOM 1664 N N . SER A 1 206 ? 34.072 0.154 -21.439 1.00 84.50 206 SER A N 1
ATOM 1665 C CA . SER A 1 206 ? 35.262 0.610 -20.712 1.00 84.50 206 SER A CA 1
ATOM 1666 C C . SER A 1 206 ? 34.965 0.850 -19.232 1.00 84.50 206 SER A C 1
ATOM 1668 O O . SER A 1 206 ? 33.919 1.408 -18.907 1.00 84.50 206 SER A O 1
ATOM 1670 N N . ILE A 1 207 ? 35.910 0.536 -18.348 1.00 84.88 207 ILE A N 1
ATOM 1671 C CA . ILE A 1 207 ? 35.817 0.831 -16.910 1.00 84.88 207 ILE A CA 1
ATOM 1672 C C . ILE A 1 207 ? 36.355 2.242 -16.641 1.00 84.88 207 ILE A C 1
ATOM 1674 O O . ILE A 1 207 ? 37.396 2.627 -17.172 1.00 84.88 207 ILE A O 1
ATOM 1678 N N . ASP A 1 208 ? 35.648 3.015 -15.822 1.00 83.94 208 ASP A N 1
ATOM 1679 C CA . ASP A 1 208 ? 36.114 4.301 -15.312 1.00 83.94 208 ASP A CA 1
ATOM 1680 C C . ASP A 1 208 ? 37.207 4.077 -14.247 1.00 83.94 208 ASP A C 1
ATOM 1682 O O . ASP A 1 208 ? 36.935 3.466 -13.208 1.00 83.94 208 ASP A O 1
ATOM 1686 N N . PRO A 1 209 ? 38.437 4.584 -14.456 1.00 81.12 209 PRO A N 1
ATOM 1687 C CA . PRO A 1 209 ? 39.546 4.387 -13.525 1.00 81.12 209 PRO A CA 1
ATOM 1688 C C . PRO A 1 209 ? 39.321 5.035 -12.151 1.00 81.12 209 PRO A C 1
ATOM 1690 O O . PRO A 1 209 ? 39.989 4.659 -11.191 1.00 81.12 209 PRO A O 1
ATOM 1693 N N . LEU A 1 210 ? 38.412 6.010 -12.031 1.00 81.44 210 LEU A N 1
ATOM 1694 C CA . LEU A 1 210 ? 38.146 6.714 -10.771 1.00 81.44 210 LEU A CA 1
ATOM 1695 C C . LEU A 1 210 ? 37.160 5.979 -9.863 1.00 81.44 210 LEU A C 1
ATOM 1697 O O . LEU A 1 210 ? 37.233 6.138 -8.645 1.00 81.44 210 LEU A O 1
ATOM 1701 N N . THR A 1 211 ? 36.216 5.243 -10.444 1.00 80.62 211 THR A N 1
ATOM 1702 C CA . THR A 1 211 ? 35.129 4.578 -9.710 1.00 80.62 211 THR A CA 1
ATOM 1703 C C . THR A 1 211 ? 35.235 3.058 -9.749 1.00 80.62 211 THR A C 1
ATOM 1705 O O . THR A 1 211 ? 34.631 2.393 -8.913 1.00 80.62 211 THR A O 1
ATOM 1708 N N . GLY A 1 212 ? 35.993 2.495 -10.695 1.00 82.31 212 GLY A N 1
ATOM 1709 C CA . GLY A 1 212 ? 36.027 1.054 -10.951 1.00 82.31 212 GLY A CA 1
ATOM 1710 C C . GLY A 1 212 ? 34.731 0.515 -11.568 1.00 82.31 212 GLY A C 1
ATOM 1711 O O . GLY A 1 212 ? 34.565 -0.697 -11.667 1.00 82.31 212 GLY A O 1
ATOM 1712 N N . LEU A 1 213 ? 33.811 1.396 -11.980 1.00 85.44 213 LEU A N 1
ATOM 1713 C CA . LEU A 1 213 ? 32.508 1.058 -12.557 1.00 85.44 213 LEU A CA 1
ATOM 1714 C C . LEU A 1 213 ? 32.519 1.236 -14.087 1.00 85.44 213 LEU A C 1
ATOM 1716 O O . LEU A 1 213 ? 33.379 1.947 -14.606 1.00 85.44 213 LEU A O 1
ATOM 1720 N N . PRO A 1 214 ? 31.575 0.638 -14.842 1.00 84.94 214 PRO A N 1
ATOM 1721 C CA . PRO A 1 214 ? 31.444 0.897 -16.279 1.00 84.94 214 PRO A CA 1
ATOM 1722 C C . PRO A 1 214 ? 31.321 2.399 -16.554 1.00 84.94 214 PRO A C 1
ATOM 1724 O O . PRO A 1 214 ? 30.531 3.064 -15.892 1.00 84.94 214 PRO A O 1
ATOM 1727 N N . ALA A 1 215 ? 32.070 2.956 -17.505 1.00 86.06 215 ALA A N 1
ATOM 1728 C CA . ALA A 1 215 ? 32.101 4.399 -17.754 1.00 86.06 215 ALA A CA 1
ATOM 1729 C C . ALA A 1 215 ? 30.754 4.929 -18.282 1.00 86.06 215 ALA A C 1
ATOM 1731 O O . ALA A 1 215 ? 30.065 4.261 -19.057 1.00 86.06 215 ALA A O 1
ATOM 1732 N N . THR A 1 216 ? 30.383 6.153 -17.890 1.00 87.88 216 THR A N 1
ATOM 1733 C CA . THR A 1 216 ? 29.144 6.803 -18.351 1.00 87.88 216 THR A CA 1
ATOM 1734 C C . THR A 1 216 ? 29.318 7.402 -19.741 1.00 87.88 216 THR A C 1
ATOM 1736 O O . THR A 1 216 ? 30.147 8.284 -19.937 1.00 87.88 216 THR A O 1
ATOM 1739 N N . VAL A 1 217 ? 28.469 7.007 -20.688 1.00 87.56 217 VAL A N 1
ATOM 1740 C CA . VAL A 1 217 ? 28.341 7.676 -21.994 1.00 87.56 217 VAL A CA 1
ATOM 1741 C C . VAL A 1 217 ? 27.310 8.803 -21.929 1.00 87.56 217 VAL A C 1
ATOM 1743 O O . VAL A 1 217 ? 27.512 9.875 -22.493 1.00 87.56 217 VAL A O 1
ATOM 1746 N N . ARG A 1 218 ? 26.174 8.552 -21.268 1.00 89.12 218 ARG A N 1
ATOM 1747 C CA . ARG A 1 218 ? 25.044 9.485 -21.178 1.00 89.12 218 ARG A CA 1
ATOM 1748 C C . ARG A 1 218 ? 24.200 9.196 -19.942 1.00 89.12 218 ARG A C 1
ATOM 1750 O O . ARG A 1 218 ? 23.896 8.039 -19.688 1.00 89.12 218 ARG A O 1
ATOM 1757 N N . THR A 1 219 ? 23.724 10.229 -19.258 1.00 88.75 219 THR A N 1
ATOM 1758 C CA . THR A 1 219 ? 22.733 10.096 -18.177 1.00 88.75 219 THR A CA 1
ATOM 1759 C C . THR A 1 219 ? 21.317 10.337 -18.715 1.00 88.75 219 THR A C 1
ATOM 1761 O O . THR A 1 219 ? 21.086 11.288 -19.467 1.00 88.75 219 THR A O 1
ATOM 1764 N N . TYR A 1 220 ? 20.369 9.466 -18.362 1.00 87.12 220 TYR A N 1
ATOM 1765 C CA . TYR A 1 220 ? 18.951 9.574 -18.735 1.00 87.12 220 TYR A CA 1
ATOM 1766 C C . TYR A 1 220 ? 18.117 10.305 -17.683 1.00 87.12 220 TYR A C 1
ATOM 1768 O O . TYR A 1 220 ? 17.167 11.004 -18.038 1.00 87.12 220 TYR A O 1
ATOM 1776 N N . GLY A 1 221 ? 18.478 10.173 -16.409 1.00 87.75 221 GLY A N 1
ATOM 1777 C CA . GLY A 1 221 ? 17.783 10.819 -15.305 1.00 87.75 221 GLY A CA 1
ATOM 1778 C C . GLY A 1 221 ? 18.494 10.589 -13.979 1.00 87.75 221 GLY A C 1
ATOM 1779 O O . GLY A 1 221 ? 19.162 9.571 -13.813 1.00 87.75 221 GLY A O 1
ATOM 1780 N N . ASN A 1 222 ? 18.311 11.548 -13.072 1.00 90.38 222 ASN A N 1
ATOM 1781 C CA . ASN A 1 222 ? 18.746 11.497 -11.680 1.00 90.38 222 ASN A CA 1
ATOM 1782 C C . ASN A 1 222 ? 17.507 11.641 -10.809 1.00 90.38 222 ASN A C 1
ATOM 1784 O O . ASN A 1 222 ? 16.672 12.517 -11.083 1.00 90.38 222 ASN A O 1
ATOM 1788 N N . TYR A 1 223 ? 17.432 10.809 -9.783 1.00 91.69 223 TYR A N 1
ATOM 1789 C CA . TYR A 1 223 ? 16.284 10.652 -8.908 1.00 91.69 223 TYR A CA 1
ATOM 1790 C C . TYR A 1 223 ? 16.770 10.488 -7.470 1.00 91.69 223 TYR A C 1
ATOM 1792 O O . TYR A 1 223 ? 17.913 10.099 -7.221 1.00 91.69 223 TYR A O 1
ATOM 1800 N N . GLN A 1 224 ? 15.890 10.766 -6.522 1.00 91.50 224 GLN A N 1
ATOM 1801 C CA . GLN A 1 224 ? 16.179 10.686 -5.099 1.00 91.50 224 GLN A CA 1
ATOM 1802 C C . GLN A 1 224 ? 14.982 10.079 -4.380 1.00 91.50 224 GLN A C 1
ATOM 1804 O O . GLN A 1 224 ? 13.856 10.460 -4.657 1.00 91.50 224 GLN A O 1
ATOM 1809 N N . PHE A 1 225 ? 15.197 9.167 -3.439 1.00 90.75 225 PHE A N 1
ATOM 1810 C CA . PHE A 1 225 ? 14.114 8.626 -2.621 1.00 90.75 225 PHE A CA 1
ATOM 1811 C C . PHE A 1 225 ? 14.541 8.509 -1.162 1.00 90.75 225 PHE A C 1
ATOM 1813 O O . PHE A 1 225 ? 15.701 8.237 -0.850 1.00 90.75 225 PHE A O 1
ATOM 1820 N N . LYS A 1 226 ? 13.585 8.705 -0.252 1.00 89.56 226 LYS A N 1
ATOM 1821 C CA . LYS A 1 226 ? 13.787 8.471 1.179 1.00 89.56 226 LYS A CA 1
ATOM 1822 C C . LYS A 1 226 ? 13.300 7.073 1.528 1.00 89.56 226 LYS A C 1
ATOM 1824 O O . LYS A 1 226 ? 12.143 6.741 1.279 1.00 89.56 226 LYS A O 1
ATOM 1829 N N . TRP A 1 227 ? 14.168 6.267 2.126 1.00 90.88 227 TRP A N 1
ATOM 1830 C CA . TRP A 1 227 ? 13.802 4.946 2.608 1.00 90.88 227 TRP A CA 1
ATOM 1831 C C . TRP A 1 227 ? 13.309 5.027 4.053 1.00 90.88 227 TRP A C 1
ATOM 1833 O O . TRP A 1 227 ? 13.998 5.554 4.924 1.00 90.88 227 TRP A O 1
ATOM 1843 N N . LEU A 1 228 ? 12.100 4.527 4.308 1.00 88.00 228 LEU A N 1
ATOM 1844 C CA . LEU A 1 228 ? 11.502 4.490 5.650 1.00 88.00 228 LEU A CA 1
ATOM 1845 C C . LEU A 1 228 ? 11.399 3.071 6.211 1.00 88.00 228 LEU A C 1
ATOM 1847 O O . LEU A 1 228 ? 10.900 2.897 7.316 1.00 88.00 228 LEU A O 1
ATOM 1851 N N . GLY A 1 229 ? 11.828 2.062 5.453 1.00 84.88 229 GLY A N 1
ATOM 1852 C CA . GLY A 1 229 ? 11.732 0.678 5.876 1.00 84.88 229 GLY A CA 1
ATOM 1853 C C . GLY A 1 229 ? 12.588 0.442 7.116 1.00 84.88 229 GLY A C 1
ATOM 1854 O O . GLY A 1 229 ? 13.805 0.609 7.092 1.00 84.88 229 GLY A O 1
ATOM 1855 N N . VAL A 1 230 ? 11.931 0.086 8.214 1.00 77.06 230 VAL A N 1
ATOM 1856 C CA . VAL A 1 230 ? 12.551 -0.235 9.495 1.00 77.06 230 VAL A CA 1
ATOM 1857 C C . VAL A 1 230 ? 12.598 -1.744 9.634 1.00 77.06 230 VAL A C 1
ATOM 1859 O O . VAL A 1 230 ? 11.566 -2.418 9.640 1.00 77.06 230 VAL A O 1
ATOM 1862 N N . ASN A 1 231 ? 13.807 -2.263 9.794 1.00 64.44 231 ASN A N 1
ATOM 1863 C CA . ASN A 1 231 ? 14.000 -3.578 10.373 1.00 64.44 231 ASN A CA 1
ATOM 1864 C C . ASN A 1 231 ? 14.172 -3.408 11.889 1.00 64.44 231 ASN A C 1
ATOM 1866 O O . ASN A 1 231 ? 14.909 -2.500 12.288 1.00 64.44 231 ASN A O 1
ATOM 1870 N N . PRO A 1 232 ? 13.559 -4.249 12.735 1.00 54.12 232 PRO A N 1
ATOM 1871 C CA . PRO A 1 232 ? 14.022 -4.379 14.108 1.00 54.12 232 PRO A CA 1
ATOM 1872 C C . PRO A 1 232 ? 15.527 -4.631 14.129 1.00 54.12 232 PRO A C 1
ATOM 1874 O O . PRO A 1 232 ? 16.022 -5.385 13.279 1.00 54.12 232 PRO A O 1
ATOM 1877 N N . PRO A 1 233 ? 16.271 -4.053 15.076 1.00 48.94 233 PRO A N 1
ATOM 1878 C CA . PRO A 1 233 ? 17.581 -4.574 15.383 1.00 48.94 233 PRO A CA 1
ATOM 1879 C C . PRO A 1 233 ? 17.463 -5.974 15.988 1.00 48.94 233 PRO A C 1
ATOM 1881 O O . PRO A 1 233 ? 16.382 -6.515 16.223 1.00 48.94 233 PRO A O 1
ATOM 1884 N N . ASP A 1 234 ? 18.641 -6.560 16.129 1.00 46.50 234 ASP A N 1
ATOM 1885 C CA . ASP A 1 234 ? 18.918 -7.881 16.661 1.00 46.50 234 ASP A CA 1
ATOM 1886 C C . ASP A 1 234 ? 17.913 -8.321 17.755 1.00 46.50 234 ASP A C 1
ATOM 1888 O O . ASP A 1 23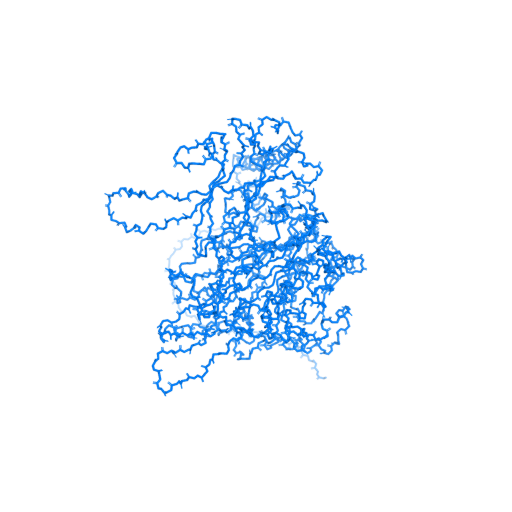4 ? 17.812 -7.639 18.769 1.00 46.50 234 ASP A O 1
ATOM 1892 N N . PRO A 1 235 ? 17.202 -9.460 17.622 1.00 41.84 235 PRO A N 1
ATOM 1893 C CA . PRO A 1 235 ? 16.340 -9.999 18.682 1.00 41.84 235 PRO A CA 1
ATOM 1894 C C . PRO A 1 235 ? 17.091 -10.328 19.991 1.00 41.84 235 PRO A C 1
ATOM 1896 O O . PRO A 1 235 ? 16.454 -10.707 20.977 1.00 41.84 235 PRO A O 1
ATOM 1899 N N . ALA A 1 236 ? 18.427 -10.215 20.001 1.00 37.34 236 ALA A N 1
ATOM 1900 C CA . ALA A 1 236 ? 19.271 -10.234 21.191 1.00 37.34 236 ALA A CA 1
ATOM 1901 C C . ALA A 1 236 ? 19.447 -8.873 21.888 1.00 37.34 236 ALA A C 1
ATOM 1903 O O . ALA A 1 236 ? 19.985 -8.849 22.999 1.00 37.34 236 ALA A O 1
ATOM 1904 N N . SER A 1 237 ? 19.007 -7.755 21.296 1.00 43.06 237 SER A N 1
ATOM 1905 C CA . SER A 1 237 ? 18.866 -6.499 22.033 1.00 43.06 237 SER A CA 1
ATOM 1906 C C . SER A 1 237 ? 17.676 -6.627 22.976 1.00 43.06 237 SER A C 1
ATOM 1908 O O . SER A 1 237 ? 16.571 -6.949 22.551 1.00 43.06 237 SER A O 1
ATOM 1910 N N . VAL A 1 238 ? 17.906 -6.376 24.262 1.00 40.38 238 VAL A N 1
ATOM 1911 C CA . VAL A 1 238 ? 16.860 -6.375 25.301 1.00 40.38 238 VAL A CA 1
ATOM 1912 C C . VAL A 1 238 ? 15.861 -5.219 25.092 1.00 40.38 238 VAL A C 1
ATOM 1914 O O . VAL A 1 238 ? 14.807 -5.188 25.718 1.00 40.38 238 VAL A O 1
ATOM 1917 N N . ASP A 1 239 ? 16.169 -4.298 24.176 1.00 44.94 239 ASP A N 1
ATOM 1918 C CA . ASP A 1 239 ? 15.329 -3.162 23.819 1.00 44.94 239 ASP A CA 1
ATOM 1919 C C . ASP A 1 239 ? 14.100 -3.616 23.007 1.00 44.94 239 ASP A C 1
ATOM 1921 O O . ASP A 1 239 ? 14.219 -4.246 21.955 1.00 44.94 239 ASP A O 1
ATOM 1925 N N . HIS A 1 240 ? 12.903 -3.286 23.496 1.00 54.41 240 HIS A N 1
ATOM 1926 C CA . HIS A 1 240 ? 11.624 -3.612 22.856 1.00 54.41 240 HIS A CA 1
ATOM 1927 C C . HIS A 1 240 ? 11.434 -2.840 21.546 1.00 54.41 240 HIS A C 1
ATOM 1929 O O . HIS A 1 240 ? 11.741 -1.653 21.482 1.00 54.41 240 HIS A O 1
ATOM 1935 N N . LEU A 1 241 ? 10.806 -3.430 20.523 1.00 53.47 241 LEU A N 1
ATOM 1936 C CA . LEU A 1 241 ? 10.512 -2.733 19.260 1.00 53.47 241 LEU A CA 1
ATOM 1937 C C . LEU A 1 241 ? 9.645 -1.495 19.456 1.00 53.47 241 LEU A C 1
ATOM 1939 O O . LEU A 1 241 ? 9.838 -0.474 18.790 1.00 53.47 241 LEU A O 1
ATOM 1943 N N . SER A 1 242 ? 8.718 -1.562 20.410 1.00 47.94 242 SER A N 1
ATOM 1944 C CA . SER A 1 242 ? 7.901 -0.420 20.818 1.00 47.94 242 SER A CA 1
ATOM 1945 C C . SER A 1 242 ? 8.687 0.692 21.524 1.00 47.94 242 SER A C 1
ATOM 1947 O O . SER A 1 242 ? 8.193 1.823 21.562 1.00 47.94 242 SER A O 1
ATOM 1949 N N . SER A 1 243 ? 9.874 0.391 22.067 1.00 45.09 243 SER A N 1
ATOM 1950 C CA . SER A 1 243 ? 10.797 1.352 22.685 1.00 45.09 243 SER A CA 1
ATOM 1951 C C . SER A 1 243 ? 11.926 1.801 21.753 1.00 45.09 243 SER A C 1
ATOM 1953 O O . SER A 1 243 ? 12.700 2.673 22.131 1.00 45.09 243 SER A O 1
ATOM 1955 N N . MET A 1 244 ? 12.037 1.263 20.531 1.00 47.50 244 MET A N 1
ATOM 1956 C CA . MET A 1 244 ? 13.136 1.634 19.635 1.00 47.50 244 MET A CA 1
ATOM 1957 C C . MET A 1 244 ? 12.849 2.913 18.860 1.00 47.50 244 MET A C 1
ATOM 1959 O O . MET A 1 244 ? 11.866 3.038 18.123 1.00 47.50 244 MET A O 1
ATOM 1963 N N . VAL A 1 245 ? 13.781 3.852 18.991 1.00 43.88 245 VAL A N 1
ATOM 1964 C CA . VAL A 1 245 ? 13.887 5.056 18.172 1.00 43.88 245 VAL A CA 1
ATOM 1965 C C . VAL A 1 245 ? 14.344 4.650 16.768 1.00 43.88 245 VAL A C 1
ATOM 1967 O O . VAL A 1 245 ? 15.286 3.870 16.613 1.00 43.88 245 VAL A O 1
ATOM 1970 N N . VAL A 1 246 ? 13.731 5.222 15.724 1.00 44.38 246 VAL A N 1
ATOM 1971 C CA . VAL A 1 246 ? 14.364 5.281 14.396 1.00 44.38 246 VAL A CA 1
ATOM 1972 C C . VAL A 1 246 ? 15.672 6.056 14.568 1.00 44.38 246 VAL A C 1
ATOM 1974 O O . VAL A 1 246 ? 15.658 7.270 14.747 1.00 44.38 246 VAL A O 1
ATOM 1977 N N . THR A 1 247 ? 16.776 5.318 14.623 1.00 33.03 247 THR A N 1
ATOM 1978 C CA . THR A 1 247 ? 18.154 5.746 14.893 1.00 33.03 247 THR A CA 1
ATOM 1979 C C . THR A 1 247 ? 18.441 7.244 14.683 1.00 33.03 247 THR A C 1
ATOM 1981 O O . THR A 1 247 ? 18.383 7.764 13.570 1.00 33.03 247 THR A O 1
ATOM 1984 N N . THR A 1 248 ? 18.804 7.903 15.789 1.00 33.81 248 THR A N 1
ATOM 1985 C CA . THR A 1 248 ? 19.829 8.965 15.899 1.00 33.81 248 THR A CA 1
ATOM 1986 C C . THR A 1 248 ? 19.705 10.269 15.098 1.00 33.81 248 THR A C 1
ATOM 1988 O O . THR A 1 248 ? 20.679 11.014 15.017 1.00 33.81 248 THR A O 1
ATOM 1991 N N . ASN A 1 249 ? 18.515 10.668 14.639 1.00 36.81 249 ASN A N 1
ATOM 1992 C CA . ASN A 1 249 ? 18.235 12.095 14.416 1.00 36.81 249 ASN A CA 1
ATOM 1993 C C . ASN A 1 249 ? 16.768 12.425 14.717 1.00 36.81 249 ASN A C 1
ATOM 1995 O O . ASN A 1 249 ? 15.877 12.214 13.895 1.00 36.81 249 ASN A O 1
ATOM 1999 N N . LYS A 1 250 ? 16.543 12.935 15.934 1.00 47.53 250 LYS A N 1
ATOM 2000 C CA . LYS A 1 250 ? 15.260 13.340 16.524 1.00 47.53 250 LYS A CA 1
ATOM 2001 C C . LYS A 1 250 ? 14.464 14.280 15.604 1.00 47.53 250 LYS A C 1
ATOM 2003 O O . LYS A 1 250 ? 14.574 15.491 15.722 1.00 47.53 250 LYS A O 1
ATOM 2008 N N . THR A 1 251 ? 13.651 13.730 14.704 1.00 45.53 251 THR A N 1
ATOM 2009 C CA . THR A 1 251 ? 12.417 14.353 14.193 1.00 45.53 251 THR A CA 1
ATOM 2010 C C . THR A 1 251 ? 11.468 13.247 13.732 1.00 45.53 251 THR A C 1
ATOM 2012 O O . THR A 1 251 ? 11.578 12.714 12.627 1.00 45.53 251 THR A O 1
ATOM 2015 N N . ILE A 1 252 ? 10.526 12.883 14.603 1.00 55.81 252 ILE A N 1
ATOM 2016 C CA . ILE A 1 252 ? 9.424 11.967 14.289 1.00 55.81 252 ILE A CA 1
ATOM 2017 C C . ILE A 1 252 ? 8.452 12.758 13.415 1.00 55.81 252 ILE A C 1
ATOM 2019 O O . ILE A 1 252 ? 7.588 13.483 13.900 1.00 55.81 252 ILE A O 1
ATOM 2023 N N . SER A 1 253 ? 8.698 12.712 12.108 1.00 63.00 253 SER A N 1
ATOM 2024 C CA . SER A 1 253 ? 7.829 13.335 11.114 1.00 63.00 253 SER A CA 1
ATOM 2025 C C . SER A 1 253 ? 6.656 12.397 10.822 1.00 63.00 253 SER A C 1
ATOM 2027 O O . SER A 1 253 ? 6.864 11.182 10.749 1.00 63.00 253 SER A O 1
ATOM 2029 N N . PRO A 1 254 ? 5.442 12.927 10.618 1.00 80.75 254 PRO A N 1
ATOM 2030 C CA . PRO A 1 254 ? 4.297 12.124 10.204 1.00 80.75 254 PRO A CA 1
ATOM 2031 C C . PRO A 1 254 ? 4.623 11.376 8.911 1.00 80.75 254 PRO A C 1
ATOM 2033 O O . PRO A 1 254 ? 5.272 11.912 8.006 1.00 80.75 254 PRO A O 1
ATOM 2036 N N . ILE A 1 255 ? 4.146 10.143 8.790 1.00 88.19 255 ILE A N 1
ATOM 2037 C CA . ILE A 1 255 ? 4.346 9.367 7.569 1.00 88.19 255 ILE A CA 1
ATOM 2038 C C . ILE A 1 255 ? 3.117 9.543 6.693 1.00 88.19 255 ILE A C 1
ATOM 2040 O O . ILE A 1 255 ? 2.072 8.939 6.922 1.00 88.19 255 ILE A O 1
ATOM 2044 N N . GLU A 1 256 ? 3.265 10.392 5.682 1.00 90.38 256 GLU A N 1
ATOM 2045 C CA . GLU A 1 256 ? 2.254 10.602 4.648 1.00 90.38 256 GLU A CA 1
ATOM 2046 C C . GLU A 1 256 ? 2.315 9.539 3.553 1.00 90.38 256 GLU A C 1
ATOM 2048 O O . GLU A 1 256 ? 3.350 9.343 2.910 1.00 90.38 256 GLU A O 1
ATOM 2053 N N . MET A 1 257 ? 1.178 8.904 3.301 1.00 91.94 257 MET A N 1
ATOM 2054 C CA . MET A 1 257 ? 0.972 7.922 2.246 1.00 91.94 257 MET A CA 1
ATOM 2055 C C . MET A 1 257 ? -0.306 8.249 1.477 1.00 91.94 257 MET A C 1
ATOM 2057 O O . MET A 1 257 ? -1.177 8.980 1.956 1.00 91.94 257 MET A O 1
ATOM 2061 N N . PHE A 1 258 ? -0.449 7.687 0.284 1.00 91.25 258 PHE A N 1
ATOM 2062 C CA . PHE A 1 258 ? -1.720 7.714 -0.428 1.00 91.25 258 PHE A CA 1
ATOM 2063 C C . PHE A 1 258 ? -2.045 6.346 -1.011 1.00 91.25 258 PHE A C 1
ATOM 2065 O O . PHE A 1 258 ? -1.160 5.619 -1.461 1.00 91.25 258 PHE A O 1
ATOM 2072 N N . VAL A 1 259 ? -3.331 6.019 -0.987 1.00 91.81 259 VAL A N 1
ATOM 2073 C CA . VAL A 1 259 ? -3.888 4.760 -1.471 1.00 91.81 259 VAL A CA 1
ATOM 2074 C C . VAL A 1 259 ? -4.681 5.021 -2.745 1.00 91.81 259 VAL A C 1
ATOM 2076 O O . VAL A 1 259 ? -5.472 5.970 -2.811 1.00 91.81 259 VAL A O 1
ATOM 2079 N N . ILE A 1 260 ? -4.462 4.175 -3.747 1.00 87.50 260 ILE A N 1
ATOM 2080 C CA . ILE A 1 260 ? -5.213 4.140 -5.001 1.00 87.50 260 ILE A CA 1
ATOM 2081 C C . ILE A 1 260 ? -5.352 2.690 -5.482 1.00 87.50 260 ILE A C 1
ATOM 2083 O O . ILE A 1 260 ? -4.476 1.874 -5.218 1.00 87.50 260 ILE A O 1
ATOM 2087 N N . GLY A 1 261 ? -6.434 2.358 -6.178 1.00 82.50 261 GLY A N 1
ATOM 2088 C CA . GLY A 1 261 ? -6.730 1.007 -6.668 1.00 82.50 261 GLY A CA 1
ATOM 2089 C C . GLY A 1 261 ? -7.564 1.032 -7.945 1.00 82.50 261 GLY A C 1
ATOM 2090 O O . GLY A 1 261 ? -7.970 2.115 -8.363 1.00 82.50 261 GLY A O 1
ATOM 2091 N N . ASP A 1 262 ? -7.763 -0.134 -8.568 1.00 80.25 262 ASP A N 1
ATOM 2092 C CA . ASP A 1 262 ? -8.549 -0.395 -9.792 1.00 80.25 262 ASP A CA 1
ATOM 2093 C C . ASP A 1 262 ? -8.494 0.732 -10.840 1.00 80.25 262 ASP A C 1
ATOM 2095 O O . ASP A 1 262 ? -9.498 1.382 -11.147 1.00 80.25 262 ASP A O 1
ATOM 2099 N N . THR A 1 263 ? -7.294 1.000 -11.368 1.00 79.25 263 THR A N 1
ATOM 2100 C CA . THR A 1 263 ? -7.026 2.176 -12.214 1.00 79.25 263 THR A CA 1
ATOM 2101 C C . THR A 1 263 ? -7.115 1.951 -13.727 1.00 79.25 263 THR A C 1
ATOM 2103 O O . THR A 1 263 ? -7.176 2.920 -14.490 1.00 79.25 263 THR A O 1
ATOM 2106 N N . HIS A 1 264 ? -7.200 0.696 -14.168 1.00 71.06 264 HIS A N 1
ATOM 2107 C CA . HIS A 1 264 ? -7.094 0.277 -15.569 1.00 71.06 264 HIS A CA 1
ATOM 2108 C C . HIS A 1 264 ? -8.051 0.972 -16.557 1.00 71.06 264 HIS A C 1
ATOM 2110 O O . HIS A 1 264 ? -7.697 1.284 -17.686 1.00 71.06 264 HIS A O 1
ATOM 2116 N N . SER A 1 265 ? -9.276 1.301 -16.162 1.00 61.31 265 SER A N 1
ATOM 2117 C CA . SER A 1 265 ? -10.301 1.760 -17.122 1.00 61.31 265 SER A CA 1
ATOM 2118 C C . SER A 1 265 ? -10.401 3.286 -17.310 1.00 61.31 265 SER A C 1
ATOM 2120 O O . SER A 1 265 ? -11.270 3.772 -18.055 1.00 61.31 265 SER A O 1
ATOM 2122 N N . SER A 1 266 ? -9.513 4.066 -16.682 1.00 63.50 266 SER A N 1
ATOM 2123 C CA . SER A 1 266 ? -9.595 5.535 -16.681 1.00 63.50 266 SER A CA 1
ATOM 2124 C C . SER A 1 266 ? -8.230 6.261 -16.632 1.00 63.50 266 SER A C 1
ATOM 2126 O O . SER A 1 266 ? -7.989 7.146 -15.799 1.00 63.50 266 SER A O 1
ATOM 2128 N N . PRO A 1 267 ? -7.342 6.030 -17.614 1.00 62.97 267 PRO A N 1
ATOM 2129 C CA . PRO A 1 267 ? -6.047 6.722 -17.704 1.00 62.97 267 PRO A CA 1
ATOM 2130 C C . PRO A 1 267 ? -6.153 8.259 -17.635 1.00 62.97 267 PRO A C 1
ATOM 2132 O O . PRO A 1 267 ? -5.272 8.947 -17.113 1.00 62.97 267 PRO A O 1
ATOM 2135 N N . GLY A 1 268 ? -7.265 8.819 -18.131 1.00 64.75 268 GLY A N 1
ATOM 2136 C CA . GLY A 1 268 ? -7.549 10.254 -18.082 1.00 64.75 268 GLY A CA 1
ATOM 2137 C C . GLY A 1 268 ? -7.796 10.819 -16.676 1.00 64.75 268 GLY A C 1
ATOM 2138 O O . GLY A 1 268 ? -7.627 12.025 -16.487 1.00 64.75 268 GLY A O 1
ATOM 2139 N N . THR A 1 269 ? -8.169 9.987 -15.698 1.00 69.25 269 THR A N 1
ATOM 2140 C CA . THR A 1 269 ? -8.476 10.394 -14.315 1.00 69.25 269 THR A CA 1
ATOM 2141 C C . THR A 1 269 ? -7.351 10.054 -13.341 1.00 69.25 269 THR A C 1
ATOM 2143 O O . THR A 1 269 ? -7.080 10.853 -12.439 1.00 69.25 269 THR A O 1
ATOM 2146 N N . LEU A 1 270 ? -6.598 8.976 -13.595 1.00 77.94 270 LEU A N 1
ATOM 2147 C CA . LEU A 1 270 ? -5.419 8.613 -12.805 1.00 77.94 270 LEU A CA 1
ATOM 2148 C C . LEU A 1 270 ? -4.384 9.743 -12.773 1.00 77.94 270 LEU A C 1
ATOM 2150 O O . LEU A 1 270 ? -3.910 10.132 -11.711 1.00 77.94 270 LEU A O 1
ATOM 2154 N N . ARG A 1 271 ? -4.071 10.351 -13.920 1.00 78.81 271 ARG A N 1
ATOM 2155 C CA . ARG A 1 271 ? -3.079 11.435 -13.978 1.00 78.81 271 ARG A CA 1
ATOM 2156 C C . ARG A 1 271 ? -3.450 12.649 -13.095 1.00 78.81 271 ARG A C 1
ATOM 2158 O O . ARG A 1 271 ? -2.593 13.114 -12.340 1.00 78.81 271 ARG A O 1
ATOM 2165 N N . PRO A 1 272 ? -4.678 13.205 -13.154 1.00 78.69 272 PRO A N 1
ATOM 2166 C CA . PRO A 1 272 ? -5.137 14.212 -12.196 1.00 78.69 272 PRO A CA 1
ATOM 2167 C C . PRO A 1 272 ? -5.036 13.785 -10.727 1.00 78.69 272 PRO A C 1
ATOM 2169 O O . PRO A 1 272 ? -4.655 14.615 -9.899 1.00 78.69 272 PRO A O 1
ATOM 2172 N N . LEU A 1 273 ? -5.356 12.526 -10.407 1.00 80.25 273 LEU A N 1
ATOM 2173 C CA . LEU A 1 273 ? -5.248 11.983 -9.050 1.00 80.25 273 LEU A CA 1
ATOM 2174 C C . LEU A 1 273 ? -3.794 11.934 -8.584 1.00 80.25 273 LEU A C 1
ATOM 2176 O O . LEU A 1 273 ? -3.483 12.495 -7.539 1.00 80.25 273 LEU A O 1
ATOM 2180 N N . ILE A 1 274 ? -2.892 11.372 -9.390 1.00 82.12 274 ILE A N 1
ATOM 2181 C CA . ILE A 1 274 ? -1.455 11.315 -9.102 1.00 82.12 274 ILE A CA 1
ATOM 2182 C C . ILE A 1 274 ? -0.896 12.724 -8.902 1.00 82.12 274 ILE A C 1
ATOM 2184 O O . ILE A 1 274 ? -0.220 12.980 -7.910 1.00 82.12 274 ILE A O 1
ATOM 2188 N N . LYS A 1 275 ? -1.238 13.683 -9.771 1.00 81.75 275 LYS A N 1
ATOM 2189 C CA . LYS A 1 275 ? -0.804 15.082 -9.621 1.00 81.75 275 LYS A CA 1
ATOM 2190 C C . LYS A 1 275 ? -1.268 15.706 -8.297 1.00 81.75 275 LYS A C 1
ATOM 2192 O O . LYS A 1 275 ? -0.551 16.528 -7.727 1.00 81.75 275 LYS A O 1
ATOM 2197 N N . LYS A 1 276 ? -2.465 15.356 -7.820 1.00 81.19 276 LYS A N 1
ATOM 2198 C CA . LYS A 1 276 ? -2.982 15.804 -6.518 1.00 81.19 276 LYS A CA 1
ATOM 2199 C C . LYS A 1 276 ? -2.280 15.102 -5.365 1.00 81.19 276 LYS A C 1
ATOM 2201 O O . LYS A 1 276 ? -1.782 15.787 -4.482 1.00 81.19 276 LYS A O 1
ATOM 2206 N N . ALA A 1 277 ? -2.173 13.779 -5.419 1.00 80.06 277 ALA A N 1
ATOM 2207 C CA . ALA A 1 277 ? -1.480 12.963 -4.427 1.00 80.06 277 ALA A CA 1
ATOM 2208 C C . ALA A 1 277 ? -0.011 13.385 -4.243 1.00 80.06 277 ALA A C 1
ATOM 2210 O O . ALA A 1 277 ? 0.512 13.363 -3.139 1.00 80.06 277 ALA A O 1
ATOM 2211 N N . HIS A 1 278 ? 0.645 13.870 -5.295 1.00 80.12 278 HIS A N 1
ATOM 2212 C CA . HIS A 1 278 ? 1.992 14.429 -5.189 1.00 80.12 278 HIS A CA 1
ATOM 2213 C C . HIS A 1 278 ? 2.045 15.794 -4.499 1.00 80.12 278 HIS A C 1
ATOM 2215 O O . HIS A 1 278 ? 3.019 16.121 -3.824 1.00 80.12 278 HIS A O 1
ATOM 2221 N N . ASN A 1 279 ? 1.014 16.619 -4.674 1.00 83.31 279 ASN A N 1
ATOM 2222 C CA . ASN A 1 279 ? 0.943 17.921 -4.033 1.00 83.31 279 ASN A CA 1
ATOM 2223 C C . ASN A 1 279 ? 0.296 17.776 -2.655 1.00 83.31 279 ASN A C 1
ATOM 2225 O O . ASN A 1 279 ? -0.914 17.967 -2.525 1.00 83.31 279 ASN A O 1
ATOM 2229 N N . LEU A 1 280 ? 1.105 17.513 -1.625 1.00 79.00 280 LEU A N 1
ATOM 2230 C CA . LEU A 1 280 ? 0.630 17.397 -0.242 1.00 79.00 280 LEU A CA 1
ATOM 2231 C C . LEU A 1 280 ? -0.250 18.579 0.178 1.00 79.00 280 LEU A C 1
ATOM 2233 O O . LEU A 1 280 ? -1.280 18.373 0.802 1.00 79.00 280 LEU A O 1
ATOM 2237 N N . LYS A 1 281 ? 0.060 19.815 -0.237 1.00 80.06 281 LYS A N 1
ATOM 2238 C CA . LYS A 1 281 ? -0.771 20.995 0.086 1.00 80.06 281 LYS A CA 1
ATOM 2239 C C . LYS A 1 281 ? -2.197 20.918 -0.468 1.00 80.06 281 LYS A C 1
ATOM 2241 O O . LYS A 1 281 ? -3.057 21.659 -0.009 1.00 80.06 281 LYS A O 1
ATOM 2246 N N . SER A 1 282 ? -2.441 20.083 -1.477 1.00 73.56 282 SER A N 1
ATOM 2247 C CA . SER A 1 282 ? -3.763 19.934 -2.090 1.00 73.56 282 SER A CA 1
ATOM 2248 C C . SER A 1 282 ? -4.733 19.112 -1.247 1.00 73.56 282 SER A C 1
ATOM 2250 O O . SER A 1 282 ? -5.938 19.208 -1.469 1.00 73.56 282 SER A O 1
ATOM 2252 N N . TYR A 1 283 ? -4.224 18.334 -0.289 1.00 77.94 283 TYR A N 1
ATOM 2253 C CA . TYR A 1 283 ? -5.053 17.495 0.566 1.00 77.94 283 TYR A CA 1
ATOM 2254 C C . TYR A 1 283 ? -4.657 17.488 2.031 1.00 77.94 283 TYR A C 1
ATOM 2256 O O . TYR A 1 283 ? -5.475 17.096 2.856 1.00 77.94 283 TYR A O 1
ATOM 2264 N N . LEU A 1 284 ? -3.443 17.895 2.399 1.00 76.56 284 LEU A N 1
ATOM 2265 C CA . LEU A 1 284 ? -3.087 18.063 3.796 1.00 76.56 284 LEU A CA 1
ATOM 2266 C C . LEU A 1 284 ? -3.978 19.130 4.423 1.00 76.56 284 LEU A C 1
ATOM 2268 O O . LEU A 1 284 ? -4.269 20.157 3.801 1.00 76.56 284 LEU A O 1
ATOM 2272 N N . PRO A 1 285 ? -4.414 18.891 5.662 1.00 72.44 285 PRO A N 1
ATOM 2273 C CA . PRO A 1 285 ? -5.172 19.891 6.365 1.00 72.44 285 PRO A CA 1
ATOM 2274 C C . PRO A 1 285 ? -4.224 21.056 6.731 1.00 72.44 285 PRO A C 1
ATOM 2276 O O . PRO A 1 285 ? -3.022 20.845 6.919 1.00 72.44 285 PRO A O 1
ATOM 2279 N N . PRO A 1 286 ? -4.717 22.304 6.799 1.00 69.00 286 PRO A N 1
ATOM 2280 C CA . PRO A 1 286 ? -3.881 23.456 7.136 1.00 69.00 286 PRO A CA 1
ATOM 2281 C C . PRO A 1 286 ? -3.244 23.314 8.531 1.00 69.00 286 PRO A C 1
ATOM 2283 O O . PRO A 1 286 ? -3.754 22.589 9.386 1.00 69.00 286 PRO A O 1
ATOM 2286 N N . ARG A 1 287 ? -2.131 24.020 8.788 1.00 64.94 287 ARG A N 1
ATOM 2287 C CA . ARG A 1 287 ? -1.484 24.033 10.118 1.00 64.94 287 ARG A CA 1
ATOM 2288 C C . ARG A 1 287 ? -2.488 24.449 11.202 1.00 64.94 287 ARG A C 1
ATOM 2290 O O . ARG A 1 287 ? -3.239 25.398 11.002 1.00 64.94 287 ARG A O 1
ATOM 2297 N N . GLY A 1 288 ? -2.496 23.730 12.327 1.00 64.50 288 GLY A N 1
ATOM 2298 C CA . GLY A 1 288 ? -3.462 23.923 13.419 1.00 64.50 288 GLY A CA 1
ATOM 2299 C C . GLY A 1 288 ? -4.839 23.289 13.181 1.00 64.50 288 GLY A C 1
ATOM 2300 O O . GLY A 1 288 ? -5.719 23.396 14.035 1.00 64.50 288 GLY A O 1
ATOM 2301 N N . SER A 1 289 ? -5.044 22.623 12.040 1.00 75.12 289 SER A N 1
ATOM 2302 C CA . SER A 1 289 ? -6.248 21.832 11.798 1.00 75.12 289 SER A CA 1
ATOM 2303 C C . SER A 1 289 ? -6.323 20.623 12.727 1.00 75.12 289 SER A C 1
ATOM 2305 O O . SER A 1 289 ? -5.314 20.041 13.114 1.00 75.12 289 SER A O 1
ATOM 2307 N N . LEU A 1 290 ? -7.553 20.196 12.992 1.00 76.44 290 LEU A N 1
ATOM 2308 C CA . LEU A 1 290 ? -7.914 19.013 13.762 1.00 76.44 290 LEU A CA 1
ATOM 2309 C C . LEU A 1 290 ? -7.282 17.697 13.252 1.00 76.44 290 LEU A C 1
ATOM 2311 O O . LEU A 1 290 ? -7.047 16.777 14.031 1.00 76.44 290 LEU A O 1
ATOM 2315 N N . PHE A 1 291 ? -6.984 17.622 11.952 1.00 77.88 291 PHE A N 1
ATOM 2316 C CA . PHE A 1 291 ? -6.299 16.490 11.306 1.00 77.88 291 PHE A CA 1
ATOM 2317 C C . PHE A 1 291 ? -4.820 16.780 11.011 1.00 77.88 291 PHE A C 1
ATOM 2319 O O . PHE A 1 291 ? -4.173 16.030 10.285 1.00 77.88 291 PHE A O 1
ATOM 2326 N N . GLY A 1 292 ? -4.300 17.906 11.503 1.00 74.81 292 GLY A N 1
ATOM 2327 C CA . GLY A 1 292 ? -2.879 18.214 11.443 1.00 74.81 292 GLY A CA 1
ATOM 2328 C C . GLY A 1 292 ? -2.087 17.318 12.389 1.00 74.81 292 GLY A C 1
ATOM 2329 O O . GLY A 1 292 ? -2.628 16.769 13.344 1.00 74.81 292 GLY A O 1
ATOM 2330 N N . VAL A 1 293 ? -0.792 17.208 12.137 1.00 74.81 293 VAL A N 1
ATOM 2331 C CA . VAL A 1 293 ? 0.177 16.522 13.004 1.00 74.81 293 VAL A CA 1
ATOM 2332 C C . VAL A 1 293 ? 0.199 17.179 14.381 1.00 74.81 293 VAL A C 1
ATOM 2334 O O . VAL A 1 293 ? -0.089 18.376 14.481 1.00 74.81 293 VAL A O 1
ATOM 2337 N N . ARG A 1 294 ? 0.542 16.432 15.432 1.00 76.50 294 ARG A N 1
ATOM 2338 C CA . ARG A 1 294 ? 0.774 17.010 16.762 1.00 76.50 294 ARG A CA 1
ATOM 2339 C C . ARG A 1 294 ? 1.800 18.139 16.758 1.00 76.50 294 ARG A C 1
ATOM 2341 O O . ARG A 1 294 ? 2.843 18.043 16.099 1.00 76.50 294 ARG A O 1
ATOM 2348 N N . ASN A 1 295 ? 1.547 19.159 17.575 1.00 72.25 295 ASN A N 1
ATOM 2349 C CA . ASN A 1 295 ? 2.444 20.310 17.702 1.00 72.25 295 ASN A CA 1
ATOM 2350 C C . ASN A 1 295 ? 3.781 19.926 18.348 1.00 72.25 295 ASN A C 1
ATOM 2352 O O . ASN A 1 295 ? 4.824 20.428 17.932 1.00 72.25 295 ASN A O 1
ATOM 2356 N N . ILE A 1 296 ? 3.759 18.961 19.272 1.00 66.94 296 ILE A N 1
ATOM 2357 C CA . ILE A 1 296 ? 4.937 18.496 20.018 1.00 66.94 296 ILE A CA 1
ATOM 2358 C C . ILE A 1 296 ? 6.070 17.955 19.129 1.00 66.94 296 ILE A C 1
ATOM 2360 O O . ILE A 1 296 ? 7.230 17.914 19.532 1.00 66.94 296 ILE A O 1
ATOM 2364 N N . THR A 1 297 ? 5.765 17.554 17.891 1.00 63.19 297 THR A N 1
ATOM 2365 C CA . THR A 1 297 ? 6.774 16.996 16.981 1.00 63.19 297 THR A CA 1
ATOM 2366 C C . THR A 1 297 ? 7.754 18.048 16.456 1.00 63.19 297 THR A C 1
ATOM 2368 O O . THR A 1 297 ? 8.829 17.670 15.990 1.00 63.19 297 THR A O 1
ATOM 2371 N N . ASN A 1 298 ? 7.398 19.345 16.492 1.00 64.06 298 ASN A N 1
ATOM 2372 C CA . ASN A 1 298 ? 8.162 20.484 15.947 1.00 64.06 298 ASN A CA 1
ATOM 2373 C C . ASN A 1 298 ? 8.718 20.276 14.517 1.00 64.06 298 ASN A C 1
ATOM 2375 O O . ASN A 1 298 ? 9.575 21.030 14.050 1.00 64.06 298 ASN A O 1
ATOM 2379 N N . SER A 1 299 ? 8.227 19.263 13.797 1.00 63.44 299 SER A N 1
ATOM 2380 C CA . SER A 1 299 ? 8.736 18.852 12.495 1.00 63.44 299 SER A CA 1
ATOM 2381 C C . SER A 1 299 ? 7.957 19.567 11.387 1.00 63.44 299 SER A C 1
ATOM 2383 O O . SER A 1 299 ? 6.727 19.681 11.454 1.00 63.44 299 SER A O 1
ATOM 2385 N N . PRO A 1 300 ? 8.631 20.112 10.358 1.00 66.62 300 PRO A N 1
ATOM 2386 C CA . PRO A 1 300 ? 7.914 20.656 9.219 1.00 66.62 300 PRO A CA 1
ATOM 2387 C C . PRO A 1 300 ? 7.159 19.517 8.513 1.00 66.62 300 PRO A C 1
ATOM 2389 O O . PRO A 1 300 ? 7.707 18.424 8.368 1.00 66.62 300 PRO A O 1
ATOM 2392 N N . PRO A 1 301 ? 5.923 19.757 8.035 1.00 66.88 301 PRO A N 1
ATOM 2393 C CA . PRO A 1 301 ? 5.218 18.754 7.255 1.00 66.88 301 PRO A CA 1
ATOM 2394 C C . PRO A 1 301 ? 6.029 18.428 5.992 1.00 66.88 301 PRO A C 1
ATOM 2396 O O . PRO A 1 301 ? 6.661 19.333 5.427 1.00 66.88 301 PRO A O 1
ATOM 2399 N N . PRO A 1 302 ? 6.008 17.167 5.532 1.00 74.69 302 PRO A N 1
ATOM 2400 C CA . PRO A 1 302 ? 6.722 16.778 4.325 1.00 74.69 302 PRO A CA 1
ATOM 2401 C C . PRO A 1 302 ? 6.232 17.580 3.108 1.00 74.69 302 PRO A C 1
ATOM 2403 O O . PRO A 1 302 ? 5.115 18.104 3.075 1.00 74.69 302 PRO A O 1
ATOM 2406 N N . SER A 1 303 ? 7.091 17.718 2.097 1.00 74.38 303 SER A N 1
ATOM 2407 C CA . SER A 1 303 ? 6.781 18.441 0.854 1.00 74.38 303 SER A CA 1
ATOM 2408 C C . SER A 1 303 ? 6.152 17.546 -0.220 1.00 74.38 303 SER A C 1
ATOM 2410 O O . SER A 1 303 ? 5.405 18.045 -1.062 1.00 74.38 303 SER A O 1
ATOM 2412 N N . HIS A 1 304 ? 6.403 16.237 -0.151 1.00 81.12 304 HIS A N 1
ATOM 2413 C CA . HIS A 1 304 ? 5.825 15.182 -0.984 1.00 81.12 304 HIS A CA 1
ATOM 2414 C C . HIS A 1 304 ? 5.428 13.971 -0.113 1.00 81.12 304 HIS A C 1
ATOM 2416 O O . HIS A 1 304 ? 5.973 13.813 0.984 1.00 81.12 304 HIS A O 1
ATOM 2422 N N . PRO A 1 305 ? 4.493 13.110 -0.556 1.00 88.12 305 PRO A N 1
ATOM 2423 C CA . PRO A 1 305 ? 4.204 11.858 0.144 1.00 88.12 305 PRO A CA 1
ATOM 2424 C C . PRO A 1 305 ? 5.452 10.966 0.226 1.00 88.12 305 PRO A C 1
ATOM 2426 O O . PRO A 1 305 ? 6.356 11.058 -0.608 1.00 88.12 305 PRO A O 1
ATOM 2429 N N . HIS A 1 306 ? 5.495 10.095 1.231 1.00 90.06 306 HIS A N 1
ATOM 2430 C CA . HIS A 1 306 ? 6.604 9.165 1.430 1.00 90.06 306 HIS A CA 1
ATOM 2431 C C . HIS A 1 306 ? 6.399 7.835 0.716 1.00 90.06 306 HIS A C 1
ATOM 2433 O O . HIS A 1 306 ? 7.380 7.214 0.332 1.00 90.06 306 HIS A O 1
ATOM 2439 N N . LEU A 1 307 ? 5.153 7.371 0.586 1.00 91.69 307 LEU A N 1
ATOM 2440 C CA . LEU A 1 307 ? 4.823 6.073 -0.003 1.00 91.69 307 LEU A CA 1
ATOM 2441 C C . LEU A 1 307 ? 3.516 6.145 -0.788 1.00 91.69 307 LEU A C 1
ATOM 2443 O O . LEU A 1 307 ? 2.599 6.897 -0.446 1.00 91.69 307 LEU A O 1
ATOM 2447 N N . MET A 1 308 ? 3.423 5.293 -1.799 1.00 92.56 308 MET A N 1
ATOM 2448 C CA . MET A 1 308 ? 2.202 5.009 -2.540 1.00 92.56 308 MET A CA 1
ATOM 2449 C C . MET A 1 308 ? 1.773 3.571 -2.259 1.00 92.56 308 MET A C 1
ATOM 2451 O O . MET A 1 308 ? 2.593 2.663 -2.357 1.00 92.56 308 MET A O 1
ATOM 2455 N N . ILE A 1 309 ? 0.496 3.349 -1.960 1.00 93.06 309 ILE A N 1
ATOM 2456 C CA . ILE A 1 309 ? -0.106 2.013 -1.942 1.00 93.06 309 ILE A CA 1
ATOM 2457 C C . ILE A 1 309 ? -0.977 1.894 -3.192 1.00 93.06 309 ILE A C 1
ATOM 2459 O O . ILE A 1 309 ? -1.970 2.611 -3.321 1.00 93.06 309 ILE A O 1
ATOM 2463 N N . HIS A 1 310 ? -0.594 1.011 -4.115 1.00 91.19 310 HIS A N 1
ATOM 2464 C CA . HIS A 1 310 ? -1.424 0.652 -5.263 1.00 91.19 310 HIS A CA 1
ATOM 2465 C C . HIS A 1 310 ? -2.098 -0.693 -5.001 1.00 91.19 310 HIS A C 1
ATOM 2467 O O . HIS A 1 310 ? -1.430 -1.722 -4.892 1.00 91.19 310 HIS A O 1
ATOM 2473 N N . MET A 1 311 ? -3.422 -0.692 -4.942 1.00 89.81 311 MET A N 1
ATOM 2474 C CA . MET A 1 311 ? -4.254 -1.850 -4.625 1.00 89.81 311 MET A CA 1
ATOM 2475 C C . MET A 1 311 ? -4.510 -2.753 -5.838 1.00 89.81 311 MET A C 1
ATOM 2477 O O . MET A 1 311 ? -5.539 -3.406 -5.880 1.00 89.81 311 MET A O 1
ATOM 2481 N N . GLY A 1 312 ? -3.617 -2.786 -6.827 1.00 87.31 312 GLY A N 1
ATOM 2482 C CA . GLY A 1 312 ? -3.780 -3.620 -8.028 1.00 87.31 312 GLY A CA 1
ATOM 2483 C C . GLY A 1 312 ? -4.853 -3.150 -9.016 1.00 87.31 312 GLY A C 1
ATOM 2484 O O . GLY A 1 312 ? -5.380 -2.042 -8.901 1.00 87.31 312 GLY A O 1
ATOM 2485 N N . ASN A 1 313 ? -5.100 -3.989 -10.022 1.00 86.56 313 ASN A N 1
ATOM 2486 C CA . ASN A 1 313 ? -5.899 -3.728 -11.223 1.00 86.56 313 ASN A CA 1
ATOM 2487 C C . ASN A 1 313 ? -5.497 -2.423 -11.934 1.00 86.56 313 ASN A C 1
ATOM 2489 O O . ASN A 1 313 ? -6.333 -1.576 -12.263 1.00 86.56 313 ASN A O 1
ATOM 2493 N N . ALA A 1 314 ? -4.188 -2.248 -12.120 1.00 85.75 314 ALA A N 1
ATOM 2494 C CA . ALA A 1 314 ? -3.558 -1.139 -12.824 1.00 85.75 314 ALA A CA 1
ATOM 2495 C C . ALA A 1 314 ? -3.775 -1.181 -14.344 1.00 85.75 314 ALA A C 1
ATOM 2497 O O . ALA A 1 314 ? -3.792 -0.134 -14.988 1.00 85.75 314 ALA A O 1
ATOM 2498 N N . VAL A 1 315 ? -3.926 -2.379 -14.909 1.00 85.69 315 VAL A N 1
ATOM 2499 C CA . VAL A 1 315 ? -4.291 -2.652 -16.306 1.00 85.69 315 VAL A CA 1
ATOM 2500 C C . VAL A 1 315 ? -5.455 -3.641 -16.350 1.00 85.69 315 VAL A C 1
ATOM 2502 O O . VAL A 1 315 ? -5.753 -4.272 -15.343 1.00 85.69 315 VAL A O 1
ATOM 2505 N N . GLN A 1 316 ? -6.141 -3.765 -17.487 1.00 83.31 316 GLN A N 1
ATOM 2506 C CA . GLN A 1 316 ? -7.240 -4.727 -17.656 1.00 83.31 316 GLN A CA 1
ATOM 2507 C C . GLN A 1 316 ? -6.711 -6.119 -18.032 1.00 83.31 316 GLN A C 1
ATOM 2509 O O . GLN A 1 316 ? -7.290 -7.144 -17.670 1.00 83.31 316 GLN A O 1
ATOM 2514 N N . GLU A 1 317 ? -5.620 -6.162 -18.798 1.00 83.00 317 GLU A N 1
ATOM 2515 C CA . GLU A 1 317 ? -4.967 -7.392 -19.231 1.00 83.00 317 GLU A CA 1
ATOM 2516 C C . GLU A 1 317 ? -3.462 -7.321 -18.953 1.00 83.00 317 GLU A C 1
ATOM 2518 O O . GLU A 1 317 ? -2.720 -6.604 -19.625 1.00 83.00 317 GLU A O 1
ATOM 2523 N N . ALA A 1 318 ? -2.976 -8.151 -18.025 1.00 83.81 318 ALA A N 1
ATOM 2524 C CA . ALA A 1 318 ? -1.563 -8.217 -17.638 1.00 83.81 318 ALA A CA 1
ATOM 2525 C C . ALA A 1 318 ? -0.572 -8.401 -18.809 1.00 83.81 318 ALA A C 1
ATOM 2527 O O . ALA A 1 318 ? 0.597 -8.036 -18.685 1.00 83.81 318 ALA A O 1
ATOM 2528 N N . ARG A 1 319 ? -1.006 -8.975 -19.942 1.00 83.12 319 ARG A N 1
ATOM 2529 C CA . ARG A 1 319 ? -0.173 -9.212 -21.142 1.00 83.12 319 ARG A CA 1
ATOM 2530 C C . ARG A 1 319 ? -0.249 -8.098 -22.182 1.00 83.12 319 ARG A C 1
ATOM 2532 O O . ARG A 1 319 ? 0.497 -8.134 -23.168 1.00 83.12 319 ARG A O 1
ATOM 2539 N N . ASP A 1 320 ? -1.134 -7.127 -21.992 1.00 84.50 320 ASP A N 1
ATOM 2540 C CA . ASP A 1 320 ? -1.228 -5.969 -22.862 1.00 84.50 320 ASP A CA 1
ATOM 2541 C C . ASP A 1 320 ? -0.179 -4.927 -22.449 1.00 84.50 320 ASP A C 1
ATOM 2543 O O . ASP A 1 320 ? -0.359 -4.079 -21.573 1.00 84.50 320 ASP A O 1
ATOM 2547 N N . LEU A 1 321 ? 0.973 -4.997 -23.115 1.00 84.44 321 LEU A N 1
ATOM 2548 C CA . LEU A 1 321 ? 2.100 -4.098 -22.870 1.00 84.44 321 LEU A CA 1
ATOM 2549 C C . LEU A 1 321 ? 1.783 -2.633 -23.200 1.00 84.44 321 LEU A C 1
ATOM 2551 O O . LEU A 1 321 ? 2.514 -1.738 -22.757 1.00 84.44 321 LEU A O 1
ATOM 2555 N N . LYS A 1 322 ? 0.746 -2.373 -24.003 1.00 82.62 322 LYS A N 1
ATOM 2556 C CA . LYS A 1 322 ? 0.272 -1.023 -24.291 1.00 82.62 322 LYS A CA 1
ATOM 2557 C C . LYS A 1 322 ? -0.520 -0.480 -23.111 1.00 82.62 322 LYS A C 1
ATOM 2559 O O . LYS A 1 322 ? -0.223 0.634 -22.697 1.00 82.62 322 LYS A O 1
ATOM 2564 N N . GLN A 1 323 ? -1.413 -1.271 -22.516 1.00 84.75 323 GLN A N 1
ATOM 2565 C CA . GLN A 1 323 ? -2.128 -0.874 -21.296 1.00 84.75 323 GLN A CA 1
ATOM 2566 C C . GLN A 1 323 ? -1.153 -0.544 -20.166 1.00 84.75 323 GLN A C 1
ATOM 2568 O O . GLN A 1 323 ? -1.237 0.534 -19.586 1.00 84.75 323 GLN A O 1
ATOM 2573 N N . TRP A 1 324 ? -0.122 -1.368 -19.949 1.00 86.94 324 TRP A N 1
ATOM 2574 C CA . TRP A 1 324 ? 0.919 -1.051 -18.961 1.00 86.94 324 TRP A CA 1
ATOM 2575 C C . TRP A 1 324 ? 1.572 0.311 -19.192 1.00 86.94 324 TRP A C 1
ATOM 2577 O O . TRP A 1 324 ? 1.894 1.003 -18.231 1.00 86.94 324 TRP A O 1
ATOM 2587 N N . GLN A 1 325 ? 1.775 0.706 -20.451 1.00 85.12 325 GLN A N 1
ATOM 2588 C CA . GLN A 1 325 ? 2.289 2.030 -20.790 1.00 85.12 325 GLN A CA 1
ATOM 2589 C C . GLN A 1 325 ? 1.239 3.117 -20.530 1.00 85.12 325 GLN A C 1
ATOM 2591 O O . GLN A 1 325 ? 1.520 4.066 -19.808 1.00 85.12 325 GLN A O 1
ATOM 2596 N N . THR A 1 326 ? 0.048 2.996 -21.117 1.00 81.31 326 THR A N 1
ATOM 2597 C CA . THR A 1 326 ? -0.931 4.089 -21.199 1.00 81.31 326 THR A CA 1
ATOM 2598 C C . THR A 1 326 ? -1.795 4.250 -19.954 1.00 81.31 326 THR A C 1
ATOM 2600 O O . THR A 1 326 ? -2.241 5.362 -19.676 1.00 81.31 326 THR A O 1
ATOM 2603 N N . GLU A 1 327 ? -2.056 3.163 -19.232 1.00 82.00 327 GLU A N 1
ATOM 2604 C CA . GLU A 1 327 ? -2.982 3.107 -18.093 1.00 82.00 327 GLU A CA 1
ATOM 2605 C C . GLU A 1 327 ? -2.263 3.200 -16.754 1.00 82.00 327 GLU A C 1
ATOM 2607 O O . GLU A 1 327 ? -2.790 3.830 -15.846 1.00 82.00 327 GLU A O 1
ATOM 2612 N N . PHE A 1 328 ? -1.029 2.699 -16.655 1.00 86.50 328 PHE A N 1
ATOM 2613 C CA . PHE A 1 328 ? -0.264 2.738 -15.409 1.00 86.50 328 PHE A CA 1
ATOM 2614 C C . PHE A 1 328 ? 0.986 3.617 -15.501 1.00 86.50 328 PHE A C 1
ATOM 2616 O O . PHE A 1 328 ? 1.094 4.632 -14.810 1.00 86.50 328 PHE A O 1
ATOM 2623 N N . TRP A 1 329 ? 1.933 3.275 -16.379 1.00 87.25 329 TRP A N 1
ATOM 2624 C CA . TRP A 1 329 ? 3.269 3.871 -16.338 1.00 87.25 329 TRP A CA 1
ATOM 2625 C C . TRP A 1 329 ? 3.290 5.349 -16.716 1.00 87.25 329 TRP A C 1
ATOM 2627 O O . TRP A 1 329 ? 3.881 6.162 -16.003 1.00 87.25 329 TRP A O 1
ATOM 2637 N N . ASP A 1 330 ? 2.641 5.718 -17.819 1.00 83.06 330 ASP A N 1
ATOM 2638 C CA . ASP A 1 330 ? 2.577 7.108 -18.255 1.00 83.06 330 ASP A CA 1
ATOM 2639 C C . ASP A 1 330 ? 1.833 7.960 -17.229 1.00 83.06 330 ASP A C 1
ATOM 2641 O O . ASP A 1 330 ? 2.426 8.932 -16.774 1.00 83.06 330 ASP A O 1
ATOM 2645 N N . PRO A 1 331 ? 0.605 7.634 -16.777 1.00 81.94 331 PRO A N 1
ATOM 2646 C CA . PRO A 1 331 ? -0.082 8.455 -15.781 1.00 81.94 331 PRO A CA 1
ATOM 2647 C C . PRO A 1 331 ? 0.700 8.657 -14.481 1.00 81.94 331 PRO A C 1
ATOM 2649 O O . PRO A 1 331 ? 0.631 9.746 -13.908 1.00 81.94 331 PRO A O 1
ATOM 2652 N N . VAL A 1 332 ? 1.446 7.639 -14.041 1.00 84.75 332 VAL A N 1
ATOM 2653 C CA . VAL A 1 332 ? 2.270 7.701 -12.831 1.00 84.75 332 VAL A CA 1
ATOM 2654 C C . VAL A 1 332 ? 3.522 8.558 -13.059 1.00 84.75 332 VAL A C 1
ATOM 2656 O O . VAL A 1 332 ? 3.834 9.382 -12.207 1.00 84.75 332 VAL A O 1
ATOM 2659 N N . THR A 1 333 ? 4.183 8.451 -14.219 1.00 82.69 333 THR A N 1
ATOM 2660 C CA . THR A 1 333 ? 5.489 9.093 -14.503 1.00 82.69 333 THR A CA 1
ATOM 2661 C C . THR A 1 333 ? 5.420 10.387 -15.336 1.00 82.69 333 THR A C 1
ATOM 2663 O O . THR A 1 333 ? 6.442 11.024 -15.610 1.00 82.69 333 THR A O 1
ATOM 2666 N N . PHE A 1 334 ? 4.233 10.814 -15.778 1.00 66.25 334 PHE A N 1
ATOM 2667 C CA . PHE A 1 334 ? 4.084 11.905 -16.746 1.00 66.25 334 PHE A CA 1
ATOM 2668 C C . PHE A 1 334 ? 4.538 13.270 -16.203 1.00 66.25 334 PHE A C 1
ATOM 2670 O O . PHE A 1 334 ? 3.939 13.825 -15.283 1.00 66.25 334 PHE A O 1
ATOM 2677 N N . GLN A 1 335 ? 5.521 13.885 -16.879 1.00 56.34 335 GLN A N 1
ATOM 2678 C CA . GLN A 1 335 ? 6.023 15.258 -16.653 1.00 56.34 335 GLN A CA 1
ATOM 2679 C C . GLN A 1 335 ? 6.571 15.567 -15.249 1.00 56.34 335 GLN A C 1
ATOM 2681 O O . GLN A 1 335 ? 7.017 16.692 -15.017 1.00 56.34 335 GLN A O 1
ATOM 2686 N N . GLN A 1 336 ? 6.589 14.604 -14.331 1.00 57.38 336 GLN A N 1
ATOM 2687 C CA . GLN A 1 336 ? 7.124 14.768 -12.987 1.00 57.38 336 GLN A CA 1
ATOM 2688 C C . GLN A 1 336 ? 8.097 13.626 -12.700 1.00 57.38 336 GLN A C 1
ATOM 2690 O O . GLN A 1 336 ? 7.745 12.460 -12.825 1.00 57.38 336 GLN A O 1
ATOM 2695 N N . LYS A 1 337 ? 9.327 13.969 -12.295 1.00 58.00 337 LYS A N 1
ATOM 2696 C CA . LYS A 1 337 ? 10.321 12.998 -11.802 1.00 58.00 337 LYS A CA 1
ATOM 2697 C C . LYS A 1 337 ? 9.858 12.270 -10.531 1.00 58.00 337 LYS A C 1
ATOM 2699 O O . LYS A 1 337 ? 10.432 11.258 -10.165 1.00 58.00 337 LYS A O 1
ATOM 2704 N N . SER A 1 338 ? 8.818 12.779 -9.877 1.00 57.75 338 SER A N 1
ATOM 2705 C CA . SER A 1 338 ? 8.475 12.476 -8.493 1.00 57.75 338 SER A CA 1
ATOM 2706 C C . SER A 1 338 ? 7.913 11.075 -8.241 1.00 57.75 338 SER A C 1
ATOM 2708 O O . SER A 1 338 ? 8.089 10.555 -7.149 1.00 57.75 338 SER A O 1
ATOM 2710 N N . SER A 1 339 ? 7.289 10.404 -9.214 1.00 67.12 339 SER A N 1
ATOM 2711 C CA . SER A 1 339 ? 6.855 9.013 -8.998 1.00 67.12 339 SER A CA 1
ATOM 2712 C C . SER A 1 339 ? 8.021 8.026 -9.017 1.00 67.12 339 SER A C 1
ATOM 2714 O O . SER A 1 339 ? 7.952 6.969 -8.404 1.00 67.12 339 SER A O 1
ATOM 2716 N N . SER A 1 340 ? 9.105 8.378 -9.710 1.00 83.25 340 SER A N 1
ATOM 2717 C CA . SER A 1 340 ? 10.371 7.645 -9.663 1.00 83.25 340 SER A CA 1
ATOM 2718 C C . SER A 1 340 ? 11.103 7.857 -8.326 1.00 83.25 340 SER A C 1
ATOM 2720 O O . SER A 1 340 ? 12.112 7.211 -8.060 1.00 83.25 340 SER A O 1
ATOM 2722 N N . GLU A 1 341 ? 10.598 8.755 -7.478 1.00 88.38 341 GLU A N 1
ATOM 2723 C CA . GLU A 1 341 ? 11.169 9.158 -6.187 1.00 88.38 341 GLU A CA 1
ATOM 2724 C C . GLU A 1 341 ? 10.339 8.639 -4.994 1.00 88.38 341 GLU A C 1
ATOM 2726 O O . GLU A 1 341 ? 10.807 8.660 -3.855 1.00 88.38 341 GLU A O 1
ATOM 2731 N N . ILE A 1 342 ? 9.121 8.135 -5.244 1.00 90.69 342 ILE A N 1
ATOM 2732 C CA . ILE A 1 342 ? 8.204 7.615 -4.222 1.00 90.69 342 ILE A CA 1
ATOM 2733 C C . ILE A 1 342 ? 8.162 6.080 -4.303 1.00 90.69 342 ILE A C 1
ATOM 2735 O O . ILE A 1 342 ? 7.722 5.542 -5.321 1.00 90.69 342 ILE A O 1
ATOM 2739 N N . PRO A 1 343 ? 8.566 5.356 -3.244 1.00 92.75 343 PRO A N 1
ATOM 2740 C CA . PRO A 1 343 ? 8.405 3.909 -3.183 1.00 92.75 343 PRO A CA 1
ATOM 2741 C C . PRO A 1 343 ? 6.929 3.476 -3.225 1.00 92.75 343 PRO A C 1
ATOM 2743 O O . PRO A 1 343 ? 6.067 4.046 -2.547 1.00 92.75 343 PRO A O 1
ATOM 2746 N N . ILE A 1 344 ? 6.656 2.429 -4.004 1.00 92.44 344 ILE A N 1
ATOM 2747 C CA . ILE A 1 344 ? 5.325 1.870 -4.245 1.00 92.44 344 ILE A CA 1
ATOM 2748 C C . ILE A 1 344 ? 5.199 0.520 -3.535 1.00 92.44 344 ILE A C 1
ATOM 2750 O O . ILE A 1 344 ? 5.921 -0.432 -3.834 1.00 92.44 344 ILE A O 1
ATOM 2754 N N . ILE A 1 345 ? 4.236 0.424 -2.624 1.00 92.38 345 ILE A N 1
ATOM 2755 C CA . ILE A 1 345 ? 3.705 -0.834 -2.104 1.00 92.38 345 ILE A CA 1
ATOM 2756 C C . ILE A 1 345 ? 2.621 -1.287 -3.083 1.00 92.38 345 ILE A C 1
ATOM 2758 O O . ILE A 1 345 ? 1.599 -0.620 -3.233 1.00 92.38 345 ILE A O 1
ATOM 2762 N N . TYR A 1 346 ? 2.856 -2.396 -3.778 1.00 90.62 346 TYR A N 1
ATOM 2763 C CA . TYR A 1 346 ? 1.967 -2.873 -4.834 1.00 90.62 346 TYR A CA 1
ATOM 2764 C C . TYR A 1 346 ? 1.304 -4.188 -4.418 1.00 90.62 346 TYR A C 1
ATOM 2766 O O . TYR A 1 346 ? 1.973 -5.216 -4.328 1.00 90.62 346 TYR A O 1
ATOM 2774 N N . ALA A 1 347 ? -0.004 -4.153 -4.169 1.00 89.06 347 ALA A N 1
ATOM 2775 C CA . ALA A 1 347 ? -0.824 -5.348 -3.991 1.00 89.06 347 ALA A CA 1
ATOM 2776 C C . ALA A 1 347 ? -1.405 -5.737 -5.348 1.00 89.06 347 ALA A C 1
ATOM 2778 O O . ALA A 1 347 ? -1.967 -4.894 -6.037 1.00 89.06 347 ALA A O 1
ATOM 2779 N N . ARG A 1 348 ? -1.243 -6.987 -5.773 1.00 86.75 348 ARG A N 1
ATOM 2780 C CA . ARG A 1 348 ? -1.636 -7.389 -7.125 1.00 86.75 348 ARG A CA 1
ATOM 2781 C C . ARG A 1 348 ? -3.133 -7.705 -7.197 1.00 86.75 348 ARG A C 1
ATOM 2783 O O . ARG A 1 348 ? -3.645 -8.416 -6.337 1.00 86.75 348 ARG A O 1
ATOM 2790 N N . GLY A 1 349 ? -3.808 -7.211 -8.233 1.00 85.56 349 GLY A N 1
ATOM 2791 C CA . GLY A 1 349 ? -5.207 -7.543 -8.527 1.00 85.56 349 GLY A CA 1
ATOM 2792 C C . GLY A 1 349 ? -5.357 -8.600 -9.621 1.00 85.56 349 GLY A C 1
ATOM 2793 O O . GLY A 1 349 ? -4.366 -8.987 -10.247 1.00 85.56 349 GLY A O 1
ATOM 2794 N N . SER A 1 350 ? -6.586 -9.066 -9.843 1.00 83.06 350 SER A N 1
ATOM 2795 C CA . SER A 1 350 ? -6.911 -10.136 -10.798 1.00 83.06 350 SER A CA 1
ATOM 2796 C C . SER A 1 350 ? -6.540 -9.784 -12.240 1.00 83.06 350 SER A C 1
ATOM 2798 O O . SER A 1 350 ? -6.041 -10.643 -12.971 1.00 83.06 350 SER A O 1
ATOM 2800 N N . HIS A 1 351 ? -6.680 -8.519 -12.641 1.00 84.19 351 HIS A N 1
ATOM 2801 C CA . HIS A 1 351 ? -6.366 -8.066 -13.998 1.00 84.19 351 HIS A CA 1
ATOM 2802 C C . HIS A 1 351 ? -4.866 -7.926 -14.278 1.00 84.19 351 HIS A C 1
ATOM 2804 O O . HIS A 1 351 ? -4.414 -8.159 -15.405 1.00 84.19 351 HIS A O 1
ATOM 2810 N N . ASP A 1 352 ? -4.076 -7.633 -13.243 1.00 82.44 352 ASP A N 1
ATOM 2811 C CA . ASP A 1 352 ? -2.615 -7.542 -13.338 1.00 82.44 352 ASP A CA 1
ATOM 2812 C C . ASP A 1 352 ? -1.926 -8.889 -13.068 1.00 82.44 352 ASP A C 1
ATOM 2814 O O . ASP A 1 352 ? -0.694 -8.993 -13.115 1.00 82.44 352 ASP A O 1
ATOM 2818 N N . PHE A 1 353 ? -2.700 -9.931 -12.753 1.00 83.62 353 PHE A N 1
ATOM 2819 C CA . PHE A 1 353 ? -2.176 -11.240 -12.404 1.00 83.62 353 PHE A CA 1
ATOM 2820 C C . PHE A 1 353 ? -1.733 -12.039 -13.624 1.00 83.62 353 PHE A C 1
ATOM 2822 O O . PHE A 1 353 ? -2.529 -12.556 -14.409 1.00 83.62 353 PHE A O 1
ATOM 2829 N N . ASP A 1 354 ? -0.420 -12.228 -13.747 1.00 77.06 354 ASP A N 1
ATOM 2830 C CA . ASP A 1 354 ? 0.112 -13.162 -14.725 1.00 77.06 354 ASP A CA 1
ATOM 2831 C C . ASP A 1 354 ? 0.111 -14.595 -14.196 1.00 77.06 354 ASP A C 1
ATOM 2833 O O . ASP A 1 354 ? 0.936 -15.019 -13.384 1.00 77.06 354 ASP A O 1
ATOM 2837 N N . VAL A 1 355 ? -0.780 -15.388 -14.782 1.00 75.06 355 VAL A N 1
ATOM 2838 C CA . VAL A 1 355 ? -0.936 -16.827 -14.549 1.00 75.06 355 VAL A CA 1
ATOM 2839 C C . VAL A 1 355 ? 0.345 -17.641 -14.784 1.00 75.06 355 VAL A C 1
ATOM 2841 O O . VAL A 1 355 ? 0.430 -18.784 -14.325 1.00 75.06 355 VAL A O 1
ATOM 2844 N N . LYS A 1 356 ? 1.338 -17.094 -15.497 1.00 73.62 356 LYS A N 1
ATOM 2845 C CA . LYS A 1 356 ? 2.649 -17.725 -15.705 1.00 73.62 356 LYS A CA 1
ATOM 2846 C C . LYS A 1 356 ? 3.701 -17.332 -14.663 1.00 73.62 356 LYS A C 1
ATOM 2848 O O . LYS A 1 356 ? 4.719 -18.015 -14.601 1.00 73.62 356 LYS A O 1
ATOM 2853 N N . GLY A 1 357 ? 3.461 -16.300 -13.850 1.00 67.94 357 GLY A N 1
ATOM 2854 C CA . GLY A 1 357 ? 4.411 -15.805 -12.845 1.00 67.94 357 GLY A CA 1
ATOM 2855 C C . GLY A 1 357 ? 5.616 -15.066 -13.425 1.00 67.94 357 GLY A C 1
ATOM 2856 O O . GLY A 1 357 ? 6.664 -15.026 -12.792 1.00 67.94 357 GLY A O 1
ATOM 2857 N N . LYS A 1 358 ? 5.489 -14.528 -14.639 1.00 67.44 358 LYS A N 1
ATOM 2858 C CA . LYS A 1 358 ? 6.556 -13.857 -15.390 1.00 67.44 358 LYS A CA 1
ATOM 2859 C C . LYS A 1 358 ? 6.327 -12.355 -15.564 1.00 67.44 358 LYS A C 1
ATOM 2861 O O . LYS A 1 358 ? 7.157 -11.681 -16.164 1.00 67.44 358 LYS A O 1
ATOM 2866 N N . SER A 1 359 ? 5.206 -11.814 -15.081 1.00 64.44 359 SER A N 1
ATOM 2867 C CA . SER A 1 359 ? 4.960 -10.371 -15.152 1.00 64.44 359 SER A CA 1
ATOM 2868 C C . SER A 1 359 ? 5.911 -9.602 -14.240 1.00 64.44 359 SER A C 1
ATOM 2870 O O . SER A 1 359 ? 5.746 -9.532 -13.025 1.00 64.44 359 SER A O 1
ATOM 2872 N N . ILE A 1 360 ? 6.885 -8.977 -14.882 1.00 72.44 360 ILE A N 1
ATOM 2873 C CA . ILE A 1 360 ? 7.866 -8.047 -14.322 1.00 72.44 360 ILE A CA 1
ATOM 2874 C C . ILE A 1 360 ? 7.314 -6.647 -14.039 1.00 72.44 360 ILE A C 1
ATOM 2876 O O . ILE A 1 360 ? 7.946 -5.878 -13.321 1.00 72.44 360 ILE A O 1
ATOM 2880 N N . TYR A 1 361 ? 6.138 -6.289 -14.564 1.00 78.69 361 TYR A N 1
ATOM 2881 C CA . TYR A 1 361 ? 5.554 -4.962 -14.322 1.00 78.69 361 TYR A CA 1
ATOM 2882 C C . TYR A 1 361 ? 4.876 -4.844 -12.954 1.00 78.69 361 TYR A C 1
ATOM 2884 O O . TYR A 1 361 ? 4.710 -3.736 -12.449 1.00 78.69 361 TYR A O 1
ATOM 2892 N N . THR A 1 362 ? 4.548 -5.976 -12.325 1.00 72.12 362 THR A N 1
ATOM 2893 C CA . THR A 1 362 ? 4.042 -6.037 -10.951 1.00 72.12 362 THR A CA 1
ATOM 2894 C C . THR A 1 362 ? 5.189 -6.417 -10.019 1.00 72.12 362 THR A C 1
ATOM 2896 O O . THR A 1 362 ? 5.537 -7.592 -9.934 1.00 72.12 362 THR A O 1
ATOM 2899 N N . ALA A 1 363 ? 5.780 -5.434 -9.338 1.00 66.50 363 ALA A N 1
ATOM 2900 C CA . ALA A 1 363 ? 6.883 -5.619 -8.389 1.00 66.50 363 ALA A CA 1
ATOM 2901 C C . ALA A 1 363 ? 8.256 -5.990 -8.986 1.00 66.50 363 ALA A C 1
ATOM 2903 O O . ALA A 1 363 ? 9.156 -6.360 -8.249 1.00 66.50 363 ALA A O 1
ATOM 2904 N N . GLY A 1 364 ? 8.479 -5.848 -10.293 1.00 57.50 364 GLY A N 1
ATOM 2905 C CA . GLY A 1 364 ? 9.820 -5.580 -10.821 1.00 57.50 364 GLY A CA 1
ATOM 2906 C C . GLY A 1 364 ? 10.852 -6.693 -10.867 1.00 57.50 364 GLY A C 1
ATOM 2907 O O . GLY A 1 364 ? 11.819 -6.568 -11.605 1.00 57.50 364 GLY A O 1
ATOM 2908 N N . LEU A 1 365 ? 10.686 -7.773 -10.123 1.00 60.66 365 LEU A N 1
ATOM 2909 C CA . LEU A 1 365 ? 11.633 -8.874 -10.104 1.00 60.66 365 LEU A CA 1
ATOM 2910 C C . LEU A 1 365 ? 10.890 -10.146 -10.481 1.00 60.66 365 LEU A C 1
ATOM 2912 O O . LEU A 1 365 ? 10.025 -10.620 -9.744 1.00 60.66 365 LEU A O 1
ATOM 2916 N N . SER A 1 366 ? 11.230 -10.700 -11.639 1.00 51.03 366 SER A N 1
ATOM 2917 C CA . SER A 1 366 ? 10.810 -12.048 -11.976 1.00 51.03 366 SER A CA 1
ATOM 2918 C C . SER A 1 366 ? 11.424 -13.002 -10.962 1.00 51.03 366 SER A C 1
ATOM 2920 O O . SER A 1 366 ? 12.584 -12.868 -10.568 1.00 51.03 366 SER A O 1
ATOM 2922 N N . HIS A 1 367 ? 10.637 -13.965 -10.497 1.00 50.44 367 HIS A N 1
ATOM 2923 C CA . HIS A 1 367 ? 11.141 -15.071 -9.683 1.00 50.44 367 HIS A CA 1
ATOM 2924 C C . HIS A 1 367 ? 11.738 -14.691 -8.307 1.00 50.44 367 HIS A C 1
ATOM 2926 O O . HIS A 1 367 ? 12.018 -15.596 -7.523 1.00 50.44 367 HIS A O 1
ATOM 2932 N N . VAL A 1 368 ? 11.902 -13.404 -7.960 1.00 48.28 368 VAL A N 1
ATOM 2933 C CA . VAL A 1 368 ? 12.337 -12.968 -6.626 1.00 48.28 368 VAL A CA 1
ATOM 2934 C C . VAL A 1 368 ? 11.118 -12.867 -5.738 1.00 48.28 368 VAL A C 1
ATOM 2936 O O . VAL A 1 368 ? 10.282 -11.968 -5.843 1.00 48.28 368 VAL A O 1
ATOM 2939 N N . GLN A 1 369 ? 11.028 -13.826 -4.835 1.00 53.38 369 GLN A N 1
ATOM 2940 C CA . GLN A 1 369 ? 9.908 -13.913 -3.935 1.00 53.38 369 GLN A CA 1
ATOM 2941 C C . GLN A 1 369 ? 10.165 -13.082 -2.701 1.00 53.38 369 GLN A C 1
ATOM 2943 O O . GLN A 1 369 ? 11.136 -13.240 -1.960 1.00 53.38 369 GLN A O 1
ATOM 2948 N N . VAL A 1 370 ? 9.218 -12.200 -2.468 1.00 51.50 370 VAL A N 1
ATOM 2949 C CA . VAL A 1 370 ? 9.354 -11.134 -1.500 1.00 51.50 370 VAL A CA 1
ATOM 2950 C C . VAL A 1 370 ? 9.286 -11.657 -0.050 1.00 51.50 370 VAL A C 1
ATOM 2952 O O . VAL A 1 370 ? 9.919 -11.110 0.850 1.00 51.50 370 VAL A O 1
ATOM 2955 N N . GLY A 1 371 ? 8.664 -12.824 0.155 1.00 48.72 371 GLY A N 1
ATOM 2956 C CA . GLY A 1 371 ? 8.753 -13.586 1.404 1.00 48.72 371 GLY A CA 1
ATOM 2957 C C . GLY A 1 371 ? 10.092 -14.310 1.635 1.00 48.72 371 GLY A C 1
ATOM 2958 O O . GLY A 1 371 ? 10.445 -14.555 2.786 1.00 48.72 371 GLY A O 1
ATOM 2959 N N . GLU A 1 372 ? 10.873 -14.640 0.596 1.00 47.28 372 GLU A N 1
ATOM 2960 C CA . GLU A 1 372 ? 12.149 -15.373 0.739 1.00 47.28 372 GLU A CA 1
ATOM 2961 C C . GLU A 1 372 ? 13.320 -14.487 1.173 1.00 47.28 372 GLU A C 1
ATOM 2963 O O . GLU A 1 372 ? 14.167 -14.943 1.943 1.00 47.28 372 GLU A O 1
ATOM 2968 N N . ILE A 1 373 ? 13.331 -13.212 0.772 1.00 47.53 373 ILE A N 1
ATOM 2969 C CA . ILE A 1 373 ? 14.324 -12.228 1.241 1.00 47.53 373 ILE A CA 1
ATOM 2970 C C . ILE A 1 373 ? 14.239 -12.064 2.768 1.00 47.53 373 ILE A C 1
ATOM 2972 O O . ILE A 1 373 ? 15.263 -11.962 3.445 1.00 47.53 373 ILE A O 1
ATOM 2976 N N . ASN A 1 374 ? 13.026 -12.127 3.331 1.00 48.19 374 ASN A N 1
ATOM 2977 C CA . ASN A 1 374 ? 12.822 -12.128 4.780 1.00 48.19 374 ASN A CA 1
ATOM 2978 C C . ASN A 1 374 ? 13.287 -13.447 5.438 1.00 48.19 374 ASN A C 1
ATOM 2980 O O . ASN A 1 374 ? 13.763 -13.422 6.569 1.00 48.19 374 ASN A O 1
ATOM 2984 N N . ARG A 1 375 ? 13.215 -14.595 4.743 1.00 47.12 375 ARG A N 1
ATOM 2985 C CA . ARG A 1 375 ? 13.591 -15.926 5.272 1.00 47.12 375 ARG A CA 1
ATOM 2986 C C . ARG A 1 375 ? 15.105 -16.133 5.405 1.00 47.12 375 ARG A C 1
ATOM 2988 O O . ARG A 1 375 ? 15.562 -16.637 6.432 1.00 47.12 375 ARG A O 1
ATOM 2995 N N . THR A 1 376 ? 15.890 -15.786 4.382 1.00 44.44 376 THR A N 1
ATOM 2996 C CA . THR A 1 376 ? 17.337 -16.097 4.320 1.00 44.44 376 THR A CA 1
ATOM 2997 C C . THR A 1 376 ? 18.160 -15.343 5.361 1.00 44.44 376 THR A C 1
ATOM 2999 O O . THR A 1 376 ? 19.114 -15.905 5.898 1.00 44.44 376 THR A O 1
ATOM 3002 N N . ARG A 1 377 ? 17.763 -14.122 5.742 1.00 45.94 377 ARG A N 1
ATOM 3003 C CA . ARG A 1 377 ? 18.405 -13.403 6.856 1.00 45.94 377 ARG A CA 1
ATOM 3004 C C . ARG A 1 377 ? 17.945 -13.861 8.239 1.00 45.94 377 ARG A C 1
ATOM 3006 O O . ARG A 1 377 ? 18.760 -13.871 9.152 1.00 45.94 377 ARG A O 1
ATOM 3013 N N . VAL A 1 378 ? 16.706 -14.327 8.414 1.00 46.00 378 VAL A N 1
ATOM 3014 C CA . VAL A 1 378 ? 16.264 -14.899 9.705 1.00 46.00 378 VAL A CA 1
ATOM 3015 C C . VAL A 1 378 ? 17.012 -16.200 10.026 1.00 46.00 378 VAL A C 1
ATOM 3017 O O . VAL A 1 378 ? 17.300 -16.481 11.188 1.00 46.00 378 VAL A O 1
ATOM 3020 N N . ALA A 1 379 ? 17.427 -16.966 9.012 1.00 44.44 379 ALA A N 1
ATOM 3021 C CA . ALA A 1 379 ? 18.337 -18.094 9.214 1.00 44.44 379 ALA A CA 1
ATOM 3022 C C . ALA A 1 379 ? 19.703 -17.667 9.797 1.00 44.44 379 ALA A C 1
ATOM 3024 O O . ALA A 1 379 ? 20.281 -18.427 10.570 1.00 44.44 379 ALA A O 1
ATOM 3025 N N . LEU A 1 380 ? 20.181 -16.446 9.513 1.00 43.66 380 LEU A N 1
ATOM 3026 C CA . LEU A 1 380 ? 21.389 -15.878 10.133 1.00 43.66 380 LEU A CA 1
ATOM 3027 C C . LEU A 1 380 ? 21.151 -15.483 11.607 1.00 43.66 380 LEU A C 1
ATOM 3029 O O . LEU A 1 380 ? 22.064 -15.605 12.421 1.00 43.66 380 LEU A O 1
ATOM 3033 N N . LEU A 1 381 ? 19.913 -15.129 11.980 1.00 42.88 381 LEU A N 1
ATOM 3034 C CA . LEU A 1 381 ? 19.484 -14.846 13.365 1.00 42.88 381 LEU A CA 1
ATOM 3035 C C . LEU A 1 381 ? 19.303 -16.117 14.232 1.00 42.88 381 LEU A C 1
ATOM 3037 O O . LEU A 1 381 ? 19.076 -16.038 15.442 1.00 42.88 381 LEU A O 1
ATOM 3041 N N . LYS A 1 382 ? 19.389 -17.329 13.654 1.00 47.34 382 LYS A N 1
ATOM 3042 C CA . LYS A 1 382 ? 19.337 -18.604 14.409 1.00 47.34 382 LYS A CA 1
ATOM 3043 C C . LYS A 1 382 ? 20.562 -18.866 15.285 1.00 47.34 382 LYS A C 1
ATOM 3045 O O . LYS A 1 382 ? 20.467 -19.664 16.211 1.00 47.34 382 LYS A O 1
ATOM 3050 N N . ASN A 1 383 ? 21.671 -18.168 15.051 1.00 46.50 383 ASN A N 1
ATOM 3051 C CA . ASN A 1 383 ? 22.934 -18.393 15.758 1.00 46.50 383 ASN A CA 1
ATOM 3052 C C . ASN A 1 383 ? 23.125 -17.546 17.034 1.00 46.50 383 ASN A C 1
ATOM 3054 O O . ASN A 1 383 ? 24.236 -17.486 17.560 1.00 46.50 383 ASN A O 1
ATOM 3058 N N . GLN A 1 384 ? 22.080 -16.896 17.554 1.00 48.12 384 GLN A N 1
ATOM 3059 C CA . GLN A 1 384 ? 22.199 -15.953 18.675 1.00 48.12 384 GLN A CA 1
ATOM 3060 C C . GLN A 1 384 ? 21.658 -16.521 19.997 1.00 48.12 384 GLN A C 1
ATOM 3062 O O . GLN A 1 384 ? 20.588 -17.126 20.043 1.00 48.12 384 GLN A O 1
ATOM 3067 N N . LYS A 1 385 ? 22.433 -16.335 21.079 1.00 42.47 385 LYS A N 1
ATOM 3068 C CA . LYS A 1 385 ? 22.265 -17.001 22.387 1.00 42.47 385 LYS A CA 1
ATOM 3069 C C . LYS A 1 385 ? 21.197 -16.388 23.312 1.00 42.47 385 LYS A C 1
ATOM 3071 O O . LYS A 1 385 ? 20.767 -17.078 24.228 1.00 42.47 385 LYS A O 1
ATOM 3076 N N . ASN A 1 386 ? 20.743 -15.156 23.067 1.00 43.47 386 ASN A N 1
ATOM 3077 C CA . ASN A 1 386 ? 19.791 -14.443 23.929 1.00 43.47 386 ASN A CA 1
ATOM 3078 C C . ASN A 1 386 ? 18.525 -14.103 23.134 1.00 43.47 386 ASN A C 1
ATOM 3080 O O . ASN A 1 386 ? 18.505 -13.099 22.442 1.00 43.47 386 ASN A O 1
ATOM 3084 N N . ARG A 1 387 ? 17.482 -14.936 23.186 1.00 50.22 387 ARG A N 1
ATOM 3085 C CA . ARG A 1 387 ? 16.205 -14.657 22.504 1.00 50.22 387 ARG A CA 1
ATOM 3086 C C . ARG A 1 387 ? 15.136 -14.288 23.528 1.00 50.22 387 ARG A C 1
ATOM 3088 O O . ARG A 1 387 ? 14.850 -15.103 24.404 1.00 50.22 387 ARG A O 1
ATOM 3095 N N . VAL A 1 388 ? 14.485 -13.133 23.374 1.00 43.66 388 VAL A N 1
ATOM 3096 C CA . VAL A 1 388 ? 13.156 -12.913 23.969 1.00 43.66 388 VAL A CA 1
ATOM 3097 C C . VAL A 1 388 ? 12.163 -13.747 23.159 1.00 43.66 388 VAL A C 1
ATOM 3099 O O . VAL A 1 388 ? 11.816 -13.413 22.028 1.00 43.66 388 VAL A O 1
ATOM 3102 N N . ILE A 1 389 ? 11.760 -14.899 23.694 1.00 51.47 389 ILE A N 1
ATOM 3103 C CA . ILE A 1 389 ? 10.799 -15.784 23.027 1.00 51.47 389 ILE A CA 1
ATOM 3104 C C . ILE A 1 389 ? 9.397 -15.317 23.417 1.00 51.47 389 ILE A C 1
ATOM 3106 O O . ILE A 1 389 ? 8.877 -15.723 24.455 1.00 51.47 389 ILE A O 1
ATOM 3110 N N . LEU A 1 390 ? 8.773 -14.476 22.586 1.00 49.91 390 LEU A N 1
ATOM 3111 C CA . LEU A 1 390 ? 7.329 -14.266 22.690 1.00 49.91 390 LEU A CA 1
ATOM 3112 C C . LEU A 1 390 ? 6.617 -15.619 22.481 1.00 49.91 390 LEU A C 1
ATOM 3114 O O . LEU A 1 390 ? 7.043 -16.402 21.616 1.00 49.91 390 LEU A O 1
ATOM 3118 N N . PRO A 1 391 ? 5.541 -15.915 23.237 1.00 52.00 391 PRO A N 1
ATOM 3119 C CA . PRO A 1 391 ? 4.754 -17.127 23.041 1.00 52.00 391 PRO A CA 1
ATOM 3120 C C . PRO A 1 391 ? 4.378 -17.313 21.566 1.00 52.00 391 PRO A C 1
ATOM 3122 O O . PRO A 1 391 ? 4.008 -16.357 20.879 1.00 52.00 391 PRO A O 1
ATOM 3125 N N . GLY A 1 392 ? 4.539 -18.540 21.067 1.00 50.94 392 GLY A N 1
ATOM 3126 C CA . GLY A 1 392 ? 4.202 -18.929 19.695 1.00 50.94 392 GLY A CA 1
ATOM 3127 C C . GLY A 1 392 ? 5.275 -18.704 18.623 1.00 50.94 392 GLY A C 1
ATOM 3128 O O . GLY A 1 392 ? 5.277 -19.430 17.630 1.00 50.94 392 GLY A O 1
ATOM 3129 N N . VAL A 1 393 ? 6.252 -17.811 18.833 1.00 56.84 393 VAL A N 1
ATOM 3130 C CA . VAL A 1 393 ? 7.292 -17.506 17.823 1.00 56.84 393 VAL A CA 1
ATOM 3131 C C . VAL A 1 393 ? 8.135 -18.733 17.485 1.00 56.84 393 VAL A C 1
ATOM 3133 O O . VAL A 1 393 ? 8.325 -19.065 16.320 1.00 56.84 393 VAL A O 1
ATOM 3136 N N . SER A 1 394 ? 8.617 -19.455 18.498 1.00 54.94 394 SER A N 1
ATOM 3137 C CA . SER A 1 394 ? 9.492 -20.617 18.298 1.00 54.94 394 SER A CA 1
ATOM 3138 C C . SER A 1 394 ? 8.791 -21.787 17.597 1.00 54.94 394 SER A C 1
ATOM 3140 O O . SER A 1 394 ? 9.444 -22.571 16.906 1.00 54.94 394 SER A O 1
ATOM 3142 N N . ILE A 1 395 ? 7.469 -21.906 17.745 1.00 55.72 395 ILE A N 1
ATOM 3143 C CA . ILE A 1 395 ? 6.661 -22.943 17.096 1.00 55.72 395 ILE A CA 1
ATOM 3144 C C . ILE A 1 395 ? 6.387 -22.544 15.643 1.00 55.72 395 ILE A C 1
ATOM 3146 O O . ILE A 1 395 ? 6.645 -23.349 14.746 1.00 55.72 395 ILE A O 1
ATOM 3150 N N . ALA A 1 396 ? 5.987 -21.292 15.398 1.00 56.78 396 ALA A N 1
ATOM 3151 C CA . ALA A 1 396 ? 5.832 -20.743 14.052 1.00 56.78 396 ALA A CA 1
ATOM 3152 C C . ALA A 1 396 ? 7.148 -20.820 13.249 1.00 56.78 396 ALA A C 1
ATOM 3154 O O . ALA A 1 396 ? 7.161 -21.257 12.097 1.00 56.78 396 ALA A O 1
ATOM 3155 N N . GLU A 1 397 ? 8.289 -20.498 13.870 1.00 59.50 397 GLU A N 1
ATOM 3156 C CA . GLU A 1 397 ? 9.622 -20.643 13.269 1.00 59.50 397 GLU A CA 1
ATOM 3157 C C . GLU A 1 397 ? 9.989 -22.100 12.951 1.00 59.50 397 GLU A C 1
ATOM 3159 O O . GLU A 1 397 ? 10.662 -22.351 11.949 1.00 59.50 397 GLU A O 1
ATOM 3164 N N . ARG A 1 398 ? 9.583 -23.073 13.780 1.00 57.91 398 ARG A N 1
ATOM 3165 C CA . ARG A 1 398 ? 9.819 -24.505 13.518 1.00 57.91 398 ARG A CA 1
ATOM 3166 C C . ARG A 1 398 ? 8.955 -25.020 12.375 1.00 57.91 398 ARG A C 1
ATOM 3168 O O . ARG A 1 398 ? 9.478 -25.712 11.505 1.00 57.91 398 ARG A O 1
ATOM 3175 N N . GLN A 1 399 ? 7.669 -24.668 12.359 1.00 55.16 399 GLN A N 1
ATOM 3176 C CA . GLN A 1 399 ? 6.735 -25.064 11.302 1.00 55.16 399 GLN A CA 1
ATOM 3177 C C . GLN A 1 399 ? 7.187 -24.533 9.939 1.00 55.16 399 GLN A C 1
ATOM 3179 O O . GLN A 1 399 ? 7.195 -25.268 8.955 1.00 55.16 399 GLN A O 1
ATOM 3184 N N . TYR A 1 400 ? 7.660 -23.289 9.897 1.00 53.62 400 TYR A N 1
ATOM 3185 C CA . TYR A 1 400 ? 8.128 -22.673 8.661 1.00 53.62 400 TYR A CA 1
ATOM 3186 C C . TYR A 1 400 ? 9.571 -23.061 8.301 1.00 53.62 400 TYR A C 1
ATOM 3188 O O . TYR A 1 400 ? 9.906 -23.283 7.139 1.00 53.62 400 TYR A O 1
ATOM 3196 N N . GLY A 1 401 ? 10.434 -23.220 9.308 1.00 50.03 401 GLY A N 1
ATOM 3197 C CA . GLY A 1 401 ? 11.810 -23.684 9.156 1.00 50.03 401 GLY A CA 1
ATOM 3198 C C . GLY A 1 401 ? 11.926 -25.133 8.677 1.00 50.03 401 GLY A C 1
ATOM 3199 O O . GLY A 1 401 ? 12.946 -25.492 8.105 1.00 50.03 401 GLY A O 1
ATOM 3200 N N . ALA A 1 402 ? 10.901 -25.971 8.834 1.00 46.97 402 ALA A N 1
ATOM 3201 C CA . ALA A 1 402 ? 10.893 -27.324 8.270 1.00 46.97 402 ALA A CA 1
ATOM 3202 C C . ALA A 1 402 ? 10.851 -27.342 6.722 1.00 46.97 402 ALA A C 1
ATOM 3204 O O . ALA A 1 402 ? 11.161 -28.361 6.109 1.00 46.97 402 ALA A O 1
ATOM 3205 N N . ILE A 1 403 ? 10.542 -26.208 6.080 1.00 52.66 403 ILE A N 1
ATOM 3206 C CA . ILE A 1 403 ? 10.463 -26.042 4.617 1.00 52.66 403 ILE A CA 1
ATOM 3207 C C . ILE A 1 403 ? 11.856 -25.707 4.004 1.00 52.66 403 ILE A C 1
ATOM 3209 O O . ILE A 1 403 ? 11.991 -25.476 2.806 1.00 52.66 403 ILE A O 1
ATOM 3213 N N . LEU A 1 404 ? 12.935 -25.724 4.805 1.00 48.25 404 LEU A N 1
ATOM 3214 C CA . LEU A 1 404 ? 14.284 -25.194 4.501 1.00 48.25 404 LEU A CA 1
ATOM 3215 C C . LEU A 1 404 ? 15.141 -25.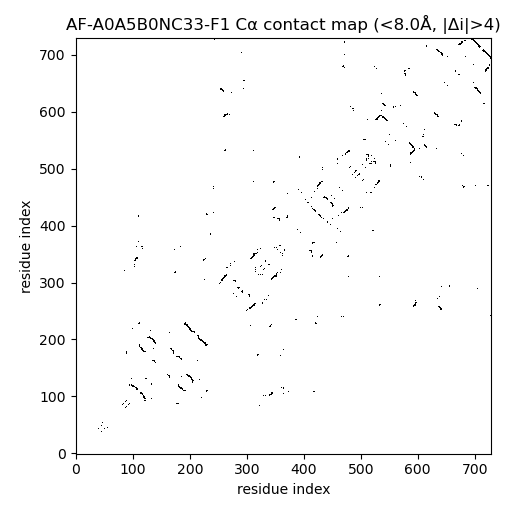919 3.433 1.00 48.25 404 LEU A C 1
ATOM 3217 O O . LEU A 1 404 ? 16.351 -25.716 3.412 1.00 48.25 404 LEU A O 1
ATOM 3221 N N . SER A 1 405 ? 14.599 -26.744 2.535 1.00 42.00 405 SER A N 1
ATOM 3222 C CA . SER A 1 405 ? 15.461 -27.525 1.613 1.00 42.00 405 SER A CA 1
ATOM 3223 C C . SER A 1 405 ? 15.116 -27.482 0.128 1.00 42.00 405 SER A C 1
ATOM 3225 O O . SER A 1 405 ? 15.879 -28.025 -0.668 1.00 42.00 405 SER A O 1
ATOM 3227 N N . ALA A 1 406 ? 14.035 -26.814 -0.277 1.00 46.03 406 ALA A N 1
ATOM 3228 C CA . ALA A 1 406 ? 13.704 -26.676 -1.692 1.00 46.03 406 ALA A CA 1
ATOM 3229 C C . ALA A 1 406 ? 13.667 -25.191 -2.084 1.00 46.03 406 ALA A C 1
ATOM 3231 O O . ALA A 1 406 ? 12.883 -24.455 -1.481 1.00 46.03 406 ALA A O 1
ATOM 3232 N N . PRO A 1 407 ? 14.460 -24.735 -3.075 1.00 48.81 407 PRO A N 1
ATOM 3233 C CA . PRO A 1 407 ? 14.196 -23.443 -3.703 1.00 48.81 407 PRO A CA 1
ATOM 3234 C C . PRO A 1 407 ? 12.743 -23.454 -4.194 1.00 48.81 407 PRO A C 1
ATOM 3236 O O . PRO A 1 407 ? 12.333 -24.419 -4.852 1.00 48.81 407 PRO A O 1
ATOM 3239 N N . ARG A 1 408 ? 11.935 -22.446 -3.826 1.00 52.31 408 ARG A N 1
ATOM 3240 C CA . ARG A 1 408 ? 10.565 -22.360 -4.349 1.00 52.31 408 ARG A CA 1
ATOM 3241 C C . ARG A 1 408 ? 10.622 -22.289 -5.873 1.00 52.31 408 ARG A C 1
ATOM 3243 O O . ARG A 1 408 ? 11.587 -21.804 -6.464 1.00 52.31 408 ARG A O 1
ATOM 3250 N N . ASP A 1 409 ? 9.591 -22.831 -6.509 1.00 54.66 409 ASP A N 1
ATOM 3251 C CA . ASP A 1 409 ? 9.543 -22.931 -7.963 1.00 54.66 409 ASP A CA 1
ATOM 3252 C C . ASP A 1 409 ? 9.706 -21.538 -8.597 1.00 54.66 409 ASP A C 1
ATOM 3254 O O . ASP A 1 409 ? 9.017 -20.595 -8.226 1.00 54.66 409 ASP A O 1
ATOM 3258 N N . HIS A 1 410 ? 10.559 -21.403 -9.612 1.00 56.00 410 HIS A N 1
ATOM 3259 C CA . HIS A 1 410 ? 10.605 -20.203 -10.455 1.00 56.00 410 HIS A CA 1
ATOM 3260 C C . HIS A 1 410 ? 9.227 -19.890 -11.073 1.00 56.00 410 HIS A C 1
ATOM 3262 O O . HIS A 1 410 ? 8.973 -18.773 -11.504 1.00 56.00 410 HIS A O 1
ATOM 3268 N N . ARG A 1 411 ? 8.303 -20.855 -11.104 1.00 58.53 411 ARG A N 1
ATOM 3269 C CA . ARG A 1 411 ? 6.915 -20.669 -11.547 1.00 58.53 411 ARG A CA 1
ATOM 3270 C C . ARG A 1 411 ? 5.939 -20.299 -10.430 1.00 58.53 411 ARG A C 1
ATOM 3272 O O . ARG A 1 411 ? 4.748 -20.200 -10.732 1.00 58.53 411 ARG A O 1
ATOM 3279 N N . THR A 1 412 ? 6.359 -20.155 -9.170 1.00 63.19 412 THR A N 1
ATOM 3280 C CA . THR A 1 412 ? 5.465 -19.623 -8.129 1.00 63.19 412 THR A CA 1
ATOM 3281 C C . THR A 1 412 ? 5.102 -18.192 -8.461 1.00 63.19 412 THR A C 1
ATOM 3283 O O . THR A 1 412 ? 5.964 -17.406 -8.856 1.00 63.19 412 THR A O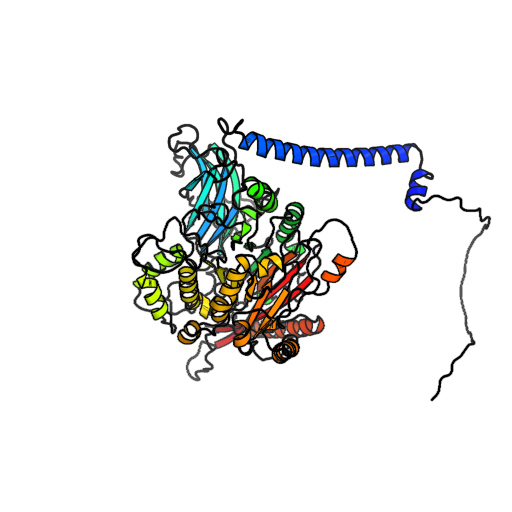 1
ATOM 3286 N N . ARG A 1 413 ? 3.838 -17.844 -8.258 1.00 76.56 413 ARG A N 1
ATOM 3287 C CA . ARG A 1 413 ? 3.310 -16.558 -8.716 1.00 76.56 413 ARG A CA 1
ATOM 3288 C C . ARG A 1 413 ? 3.117 -15.551 -7.590 1.00 76.56 413 ARG A C 1
ATOM 3290 O O . ARG A 1 413 ? 2.998 -14.367 -7.881 1.00 76.56 413 ARG A O 1
ATOM 3297 N N . GLY A 1 414 ? 3.091 -16.011 -6.340 1.00 74.31 414 GLY A N 1
ATOM 3298 C CA . GLY A 1 414 ? 2.717 -15.197 -5.185 1.00 74.31 414 GLY A CA 1
ATOM 3299 C C . GLY A 1 414 ? 3.672 -14.046 -4.905 1.00 74.31 414 GLY A C 1
ATOM 3300 O O . GLY A 1 414 ? 4.874 -14.251 -4.729 1.00 74.31 414 GLY A O 1
ATOM 3301 N N . THR A 1 415 ? 3.114 -12.841 -4.811 1.00 79.12 415 THR A N 1
ATOM 3302 C CA . THR A 1 415 ? 3.810 -11.641 -4.332 1.00 79.12 415 THR A CA 1
ATOM 3303 C C . THR A 1 415 ? 3.188 -11.158 -3.033 1.00 79.12 415 THR A C 1
ATOM 3305 O O . THR A 1 415 ? 2.300 -10.312 -3.038 1.00 79.12 415 THR A O 1
ATOM 3308 N N . PHE A 1 416 ? 3.673 -11.699 -1.921 1.00 83.69 416 PHE A N 1
ATOM 3309 C CA . PHE A 1 416 ? 3.279 -11.289 -0.577 1.00 83.69 416 PHE A CA 1
ATOM 3310 C C . PHE A 1 416 ? 4.506 -10.951 0.262 1.00 83.69 416 PHE A C 1
ATOM 3312 O O . PHE A 1 416 ? 5.554 -11.597 0.137 1.00 83.69 416 PHE A O 1
ATOM 3319 N N . PHE A 1 417 ? 4.390 -9.900 1.072 1.00 86.81 417 PHE A N 1
ATOM 3320 C CA . PHE A 1 417 ? 5.500 -9.356 1.849 1.00 86.81 417 PHE A CA 1
ATOM 3321 C C . PHE A 1 417 ? 5.062 -8.459 2.994 1.00 86.81 417 PHE A C 1
ATOM 3323 O O . PHE A 1 417 ? 3.908 -8.054 3.096 1.00 86.81 417 PHE A O 1
ATOM 3330 N N . ALA A 1 418 ? 6.023 -8.135 3.854 1.00 87.94 418 ALA A N 1
ATOM 3331 C CA . ALA A 1 418 ? 5.832 -7.236 4.974 1.00 87.94 418 ALA A CA 1
ATOM 3332 C C . ALA A 1 418 ? 6.733 -6.010 4.831 1.00 87.94 418 ALA A C 1
ATOM 3334 O O . ALA A 1 418 ? 7.882 -6.116 4.398 1.00 87.94 418 ALA A O 1
ATOM 3335 N N . TYR A 1 419 ? 6.225 -4.855 5.238 1.00 89.56 419 TYR A N 1
ATOM 3336 C CA . TYR A 1 419 ? 6.959 -3.600 5.265 1.00 89.56 419 TYR A CA 1
ATOM 3337 C C . TYR A 1 419 ? 6.604 -2.806 6.524 1.00 89.56 419 TYR A C 1
ATOM 3339 O O . TYR A 1 419 ? 5.451 -2.773 6.950 1.00 89.56 419 TYR A O 1
ATOM 3347 N N . SER A 1 420 ? 7.598 -2.153 7.120 1.00 88.19 420 SER A N 1
ATOM 3348 C CA . SER A 1 420 ? 7.411 -1.306 8.300 1.00 88.19 420 SER A CA 1
ATOM 3349 C C . SER A 1 420 ? 7.927 0.094 8.005 1.00 88.19 420 SER A C 1
ATOM 3351 O O . SER A 1 420 ? 9.137 0.289 8.036 1.00 88.19 420 SER A O 1
ATOM 3353 N N . PRO A 1 421 ? 7.053 1.079 7.730 1.00 87.56 421 PRO A N 1
ATOM 3354 C CA . PRO A 1 421 ? 7.479 2.471 7.568 1.00 87.56 421 PRO A CA 1
ATOM 3355 C C . PRO A 1 421 ? 7.869 3.132 8.903 1.00 87.56 421 PRO A C 1
ATOM 3357 O O . PRO A 1 421 ? 8.407 4.234 8.920 1.00 87.56 421 PRO A O 1
ATOM 3360 N N . HIS A 1 422 ? 7.543 2.484 10.024 1.00 85.25 422 HIS A N 1
ATOM 3361 C CA . HIS A 1 422 ? 7.817 2.916 11.389 1.00 85.25 422 HIS A CA 1
ATOM 3362 C C . HIS A 1 422 ? 7.974 1.668 12.277 1.00 85.25 422 HIS A C 1
ATOM 3364 O O . HIS A 1 422 ? 7.271 0.691 12.014 1.00 85.25 422 HIS A O 1
ATOM 3370 N N . PRO A 1 423 ? 8.785 1.677 13.358 1.00 78.69 423 PRO A N 1
ATOM 3371 C CA . PRO A 1 423 ? 8.911 0.523 14.264 1.00 78.69 423 PRO A CA 1
ATOM 3372 C C . PRO A 1 423 ? 7.571 0.016 14.822 1.00 78.69 423 PRO A C 1
ATOM 3374 O O . PRO A 1 423 ? 7.404 -1.161 15.110 1.00 78.69 423 PRO A O 1
ATOM 3377 N N . ARG A 1 424 ? 6.595 0.921 14.942 1.00 83.38 424 ARG A N 1
ATOM 3378 C CA . ARG A 1 424 ? 5.267 0.662 15.529 1.00 83.38 424 ARG A CA 1
ATOM 3379 C C . ARG A 1 424 ? 4.130 0.567 14.510 1.00 83.38 424 ARG A C 1
ATOM 3381 O O . ARG A 1 424 ? 2.962 0.589 14.892 1.00 83.38 424 ARG A O 1
ATOM 3388 N N . ALA A 1 425 ? 4.471 0.507 13.225 1.00 88.44 425 ALA A N 1
ATOM 3389 C CA . ALA A 1 425 ? 3.524 0.280 12.145 1.00 88.44 425 ALA A CA 1
ATOM 3390 C C . ALA A 1 425 ? 3.996 -0.901 11.289 1.00 88.44 425 ALA A C 1
ATOM 3392 O O . ALA A 1 425 ? 5.117 -0.897 10.770 1.00 88.44 425 ALA A O 1
ATOM 3393 N N . ARG A 1 426 ? 3.136 -1.905 11.110 1.00 91.12 426 ARG A N 1
ATOM 3394 C CA . ARG A 1 426 ? 3.411 -3.072 10.262 1.00 91.12 426 ARG A CA 1
ATOM 3395 C C . ARG A 1 426 ? 2.380 -3.145 9.150 1.00 91.12 426 ARG A C 1
ATOM 3397 O O . ARG A 1 426 ? 1.187 -3.106 9.424 1.00 91.12 426 ARG A O 1
ATOM 3404 N N . VAL A 1 427 ? 2.843 -3.245 7.910 1.00 94.44 427 VAL A N 1
ATOM 3405 C CA . VAL A 1 427 ? 2.011 -3.421 6.718 1.00 94.44 427 VAL A CA 1
ATOM 3406 C C . VAL A 1 427 ? 2.286 -4.806 6.152 1.00 94.44 427 VAL A C 1
ATOM 3408 O O . VAL A 1 427 ? 3.429 -5.108 5.812 1.00 94.44 427 VAL A O 1
ATOM 3411 N N . LEU A 1 428 ? 1.254 -5.637 6.044 1.00 94.94 428 LEU A N 1
ATOM 3412 C CA . LEU A 1 428 ? 1.306 -6.912 5.331 1.00 94.94 428 LEU A CA 1
ATOM 3413 C C . LEU A 1 428 ? 0.591 -6.765 3.993 1.00 94.94 428 LEU A C 1
ATOM 3415 O O . LEU A 1 428 ? -0.533 -6.274 3.942 1.00 94.94 428 LEU A O 1
ATOM 3419 N N . VAL A 1 429 ? 1.240 -7.197 2.921 1.00 93.50 429 VAL A N 1
ATOM 3420 C CA . VAL A 1 429 ? 0.695 -7.203 1.565 1.00 93.50 429 VAL A CA 1
ATOM 3421 C C . VAL A 1 429 ? 0.445 -8.644 1.161 1.00 93.50 429 VAL A C 1
ATOM 3423 O O . VAL A 1 429 ? 1.371 -9.457 1.185 1.00 93.50 429 VAL A O 1
ATOM 3426 N N . LEU A 1 430 ? -0.799 -8.951 0.804 1.00 91.56 430 LEU A N 1
ATOM 3427 C CA . LEU A 1 430 ? -1.242 -10.279 0.388 1.00 91.56 430 LEU A CA 1
ATOM 3428 C C . LEU A 1 430 ? -1.514 -10.300 -1.115 1.00 91.56 430 LEU A C 1
ATOM 3430 O O . LEU A 1 430 ? -2.027 -9.331 -1.677 1.00 91.56 430 LEU A O 1
ATOM 3434 N N . ASP A 1 431 ? -1.215 -11.428 -1.754 1.00 88.12 431 ASP A N 1
ATOM 3435 C CA . ASP A 1 431 ? -1.642 -11.708 -3.118 1.00 88.12 431 ASP A CA 1
ATOM 3436 C C . ASP A 1 431 ? -2.948 -12.489 -3.059 1.00 88.12 431 ASP A C 1
ATOM 3438 O O . ASP A 1 431 ? -2.995 -13.639 -2.610 1.00 88.12 431 ASP A O 1
ATOM 3442 N N . SER A 1 432 ? -4.030 -11.854 -3.491 1.00 86.25 432 SER A N 1
ATOM 3443 C CA . SER A 1 432 ? -5.312 -12.530 -3.549 1.00 86.25 432 SER A CA 1
ATOM 3444 C C . SER A 1 432 ? -5.351 -13.559 -4.674 1.00 86.25 432 SER A C 1
ATOM 3446 O O . SER A 1 432 ? -6.089 -14.504 -4.565 1.00 86.25 432 SER A O 1
ATOM 3448 N N . ASN A 1 433 ? -4.543 -13.503 -5.727 1.00 84.25 433 ASN A N 1
ATOM 3449 C CA . ASN A 1 433 ? -4.838 -14.242 -6.970 1.00 84.25 433 ASN A CA 1
ATOM 3450 C C . ASN A 1 433 ? -4.274 -15.677 -7.019 1.00 84.25 433 ASN A C 1
ATOM 3452 O O . ASN A 1 433 ? -4.193 -16.305 -8.081 1.00 84.25 433 ASN A O 1
ATOM 3456 N N . LEU A 1 434 ? -3.829 -16.195 -5.875 1.00 82.94 434 LEU A N 1
ATOM 3457 C CA . LEU A 1 434 ? -3.164 -17.489 -5.774 1.00 82.94 434 LEU A CA 1
ATOM 3458 C C . LEU A 1 434 ? -4.151 -18.650 -5.932 1.00 82.94 434 LEU A C 1
ATOM 3460 O O . LEU A 1 434 ? -5.298 -18.585 -5.500 1.00 82.94 434 LEU A O 1
ATOM 3464 N N . ALA A 1 435 ? -3.695 -19.738 -6.559 1.00 80.25 435 ALA A N 1
ATOM 3465 C CA . ALA A 1 435 ? -4.545 -20.905 -6.783 1.00 80.25 435 ALA A CA 1
ATOM 3466 C C . ALA A 1 435 ? -4.515 -21.852 -5.575 1.00 80.25 435 ALA A C 1
ATOM 3468 O O . ALA A 1 435 ? -3.442 -22.223 -5.093 1.00 80.25 435 ALA A O 1
ATOM 3469 N N . VAL A 1 436 ? -5.700 -22.263 -5.117 1.00 77.56 436 VAL A N 1
ATOM 3470 C CA . VAL A 1 436 ? -5.877 -23.124 -3.934 1.00 77.56 436 VAL A CA 1
ATOM 3471 C C . VAL A 1 436 ? -5.311 -24.527 -4.159 1.00 77.56 436 VAL A C 1
ATOM 3473 O O . VAL A 1 436 ? -4.845 -25.148 -3.213 1.00 77.56 436 VAL A O 1
ATOM 3476 N N . ASP A 1 437 ? -5.312 -25.019 -5.397 1.00 80.19 437 ASP A N 1
ATOM 3477 C CA . ASP A 1 437 ? -4.931 -26.379 -5.798 1.00 80.19 437 ASP A CA 1
ATOM 3478 C C . ASP A 1 437 ? -3.501 -26.494 -6.356 1.00 80.19 437 ASP A C 1
ATOM 3480 O O . ASP A 1 437 ? -2.950 -27.592 -6.472 1.00 80.19 437 ASP A O 1
ATOM 3484 N N . ARG A 1 438 ? -2.860 -25.371 -6.694 1.00 79.44 438 ARG A N 1
ATOM 3485 C CA . ARG A 1 438 ? -1.516 -25.363 -7.282 1.00 79.44 438 ARG A CA 1
ATOM 3486 C C . ARG A 1 438 ? -0.449 -25.479 -6.203 1.00 79.44 438 ARG A C 1
ATOM 3488 O O . ARG A 1 438 ? -0.399 -24.653 -5.303 1.00 79.44 438 ARG A O 1
ATOM 3495 N N . GLN A 1 439 ? 0.461 -26.442 -6.337 1.00 77.12 439 GLN A N 1
ATOM 3496 C CA . GLN A 1 439 ? 1.609 -26.583 -5.435 1.00 77.12 439 GLN A CA 1
ATOM 3497 C C . GLN A 1 439 ? 2.555 -25.374 -5.508 1.00 77.12 439 GLN A C 1
ATOM 3499 O O . GLN A 1 439 ? 2.932 -24.934 -6.594 1.00 77.12 439 GLN A O 1
ATOM 3504 N N . ALA A 1 440 ? 2.991 -24.890 -4.344 1.00 73.00 440 ALA A N 1
ATOM 3505 C CA . ALA A 1 440 ? 3.975 -23.818 -4.210 1.00 73.00 440 ALA A CA 1
ATOM 3506 C C . ALA A 1 440 ? 5.416 -24.298 -4.467 1.00 73.00 440 ALA A C 1
ATOM 3508 O O . ALA A 1 440 ? 6.281 -23.519 -4.856 1.00 73.00 440 ALA A O 1
ATOM 3509 N N . PHE A 1 441 ? 5.705 -25.586 -4.264 1.00 72.12 441 PHE A N 1
ATOM 3510 C CA . PHE A 1 441 ? 7.069 -26.116 -4.342 1.00 72.12 441 PHE A CA 1
ATOM 3511 C C . PHE A 1 441 ? 7.157 -27.271 -5.342 1.00 72.12 441 PHE A C 1
ATOM 3513 O O . PHE A 1 441 ? 6.978 -28.439 -4.998 1.00 72.12 441 PHE A O 1
ATOM 3520 N N . TYR A 1 442 ? 7.471 -26.959 -6.596 1.00 63.28 442 TYR A N 1
ATOM 3521 C CA . TYR A 1 442 ? 7.647 -27.971 -7.635 1.00 63.28 442 TYR A CA 1
ATOM 3522 C C . TYR A 1 442 ? 8.855 -28.874 -7.350 1.00 63.28 442 TYR A C 1
ATOM 3524 O O . TYR A 1 442 ? 9.938 -28.390 -7.028 1.00 63.28 442 TYR A O 1
ATOM 3532 N N . LYS A 1 443 ? 8.675 -30.198 -7.488 1.00 64.06 443 LYS A N 1
ATOM 3533 C CA . LYS A 1 443 ? 9.682 -31.242 -7.180 1.00 64.06 443 LYS A CA 1
ATOM 3534 C C . LYS A 1 443 ? 10.177 -31.268 -5.724 1.00 64.06 443 LYS A C 1
ATOM 3536 O O . LYS A 1 443 ? 11.157 -31.950 -5.427 1.00 64.06 443 LYS A O 1
ATOM 3541 N N . SER A 1 444 ? 9.503 -30.571 -4.813 1.00 64.25 444 SER A N 1
ATOM 3542 C CA . SER A 1 444 ? 9.726 -30.707 -3.374 1.00 64.25 444 SER A CA 1
ATOM 3543 C C . SER A 1 444 ? 8.880 -31.847 -2.804 1.00 64.25 444 SER A C 1
ATOM 3545 O O . SER A 1 444 ? 7.887 -32.259 -3.398 1.00 64.25 444 SER A O 1
ATOM 3547 N N . ARG A 1 445 ? 9.248 -32.338 -1.616 1.00 66.12 445 ARG A N 1
ATOM 3548 C CA . ARG A 1 445 ? 8.375 -33.209 -0.809 1.00 66.12 445 ARG A CA 1
ATOM 3549 C C . ARG A 1 445 ? 7.212 -32.442 -0.160 1.00 66.12 445 ARG A C 1
ATOM 3551 O O . ARG A 1 445 ? 6.335 -33.068 0.421 1.00 66.12 445 ARG A O 1
ATOM 3558 N N . SER A 1 446 ? 7.225 -31.108 -0.221 1.00 67.44 446 SER A N 1
ATOM 3559 C CA . SER A 1 446 ? 6.169 -30.258 0.329 1.00 67.44 446 SER A CA 1
ATOM 3560 C C . SER A 1 446 ? 4.891 -30.349 -0.506 1.00 67.44 446 SER A C 1
ATOM 3562 O O . SER A 1 446 ? 4.919 -30.127 -1.714 1.00 67.44 446 SER A O 1
ATOM 3564 N N . SER A 1 447 ? 3.768 -30.629 0.152 1.00 72.94 447 SER A N 1
ATOM 3565 C CA . SER A 1 447 ? 2.425 -30.624 -0.439 1.00 72.94 447 SER A CA 1
ATOM 3566 C C . SER A 1 447 ? 1.730 -29.259 -0.358 1.00 72.94 447 SER A C 1
ATOM 3568 O O . SER A 1 447 ? 0.559 -29.159 -0.720 1.00 72.94 447 SER A O 1
ATOM 3570 N N . LEU A 1 448 ? 2.419 -28.214 0.121 1.00 75.50 448 LEU A N 1
ATOM 3571 C CA . LEU A 1 448 ? 1.833 -26.883 0.278 1.00 75.50 448 LEU A CA 1
ATOM 3572 C C . LEU A 1 448 ? 1.408 -26.301 -1.069 1.00 75.50 448 LEU A C 1
ATOM 3574 O O . LEU A 1 448 ? 2.177 -26.298 -2.036 1.00 75.50 448 LEU A O 1
ATOM 3578 N N . THR A 1 449 ? 0.192 -25.768 -1.105 1.00 80.69 449 THR A N 1
ATOM 3579 C CA . THR A 1 449 ? -0.347 -25.019 -2.240 1.00 80.69 449 THR A CA 1
ATOM 3580 C C . THR A 1 449 ? 0.111 -23.561 -2.179 1.00 80.69 449 THR A C 1
ATOM 3582 O O . THR A 1 449 ? 0.612 -23.123 -1.145 1.00 80.69 449 THR A O 1
ATOM 3585 N N . GLU A 1 450 ? -0.010 -22.791 -3.265 1.00 80.75 450 GLU A N 1
ATOM 3586 C CA . GLU A 1 450 ? 0.377 -21.368 -3.291 1.00 80.75 450 GLU A CA 1
ATOM 3587 C C . GLU A 1 450 ? -0.346 -20.574 -2.194 1.00 80.75 450 GLU A C 1
ATOM 3589 O O . GLU A 1 450 ? 0.275 -19.797 -1.469 1.00 80.75 450 GLU A O 1
ATOM 3594 N N . VAL A 1 451 ? -1.647 -20.818 -2.032 1.00 82.50 451 VAL A N 1
ATOM 3595 C CA . VAL A 1 451 ? -2.470 -20.172 -1.004 1.00 82.50 451 VAL A CA 1
ATOM 3596 C C . VAL A 1 451 ? -2.078 -20.636 0.400 1.00 82.50 451 VAL A C 1
ATOM 3598 O O . VAL A 1 451 ? -1.936 -19.803 1.297 1.00 82.50 451 VAL A O 1
ATOM 3601 N N . GLY A 1 452 ? -1.835 -21.940 0.583 1.00 80.50 452 GLY A N 1
ATOM 3602 C CA . GLY A 1 452 ? -1.368 -22.480 1.859 1.00 80.50 452 GLY A CA 1
ATOM 3603 C C . GLY A 1 452 ? -0.004 -21.914 2.256 1.00 80.50 452 GLY A C 1
ATOM 3604 O O . GLY A 1 452 ? 0.221 -21.578 3.410 1.00 80.50 452 GLY A O 1
ATOM 3605 N N . ASP A 1 453 ? 0.905 -21.733 1.305 1.00 79.81 453 ASP A N 1
ATOM 3606 C CA . ASP A 1 453 ? 2.223 -21.144 1.532 1.00 79.81 453 ASP A CA 1
ATOM 3607 C C . ASP A 1 453 ? 2.150 -19.649 1.910 1.00 79.81 453 ASP A C 1
ATOM 3609 O O . ASP A 1 453 ? 2.894 -19.202 2.790 1.00 79.81 453 ASP A O 1
ATOM 3613 N N . GLN A 1 454 ? 1.215 -18.889 1.327 1.00 85.12 454 GLN A N 1
ATOM 3614 C CA . GLN A 1 454 ? 0.903 -17.528 1.777 1.00 85.12 454 GLN A CA 1
ATOM 3615 C C . GLN A 1 454 ? 0.293 -17.510 3.183 1.00 85.12 454 GLN A C 1
ATOM 3617 O O . GLN A 1 454 ? 0.688 -16.682 3.995 1.00 85.12 454 GLN A O 1
ATOM 3622 N N . GLU A 1 455 ? -0.629 -18.420 3.497 1.00 86.25 455 GLU A N 1
ATOM 3623 C CA . GLU A 1 455 ? -1.249 -18.525 4.826 1.00 86.25 455 GLU A CA 1
ATOM 3624 C C . GLU A 1 455 ? -0.214 -18.841 5.911 1.00 86.25 455 GLU A C 1
ATOM 3626 O O . GLU A 1 455 ? -0.152 -18.174 6.943 1.00 86.25 455 GLU A O 1
ATOM 3631 N N . HIS A 1 456 ? 0.669 -19.805 5.643 1.00 80.75 456 HIS A N 1
ATOM 3632 C CA . HIS A 1 456 ? 1.763 -20.154 6.546 1.00 80.75 456 HIS A CA 1
ATOM 3633 C C . HIS A 1 456 ? 2.726 -18.980 6.728 1.00 80.75 456 HIS A C 1
ATOM 3635 O O . HIS A 1 456 ? 3.183 -18.734 7.842 1.00 80.75 456 HIS A O 1
ATOM 3641 N N . TRP A 1 457 ? 3.037 -18.244 5.653 1.00 84.38 457 TRP A N 1
ATOM 3642 C CA . TRP A 1 457 ? 3.832 -17.021 5.748 1.00 84.38 457 TRP A CA 1
ATOM 3643 C C . TRP A 1 457 ? 3.130 -15.946 6.582 1.00 84.38 457 TRP A C 1
ATOM 3645 O O . TRP A 1 457 ? 3.770 -15.353 7.442 1.00 84.38 457 TRP A O 1
ATOM 3655 N N . LEU A 1 458 ? 1.837 -15.714 6.349 1.00 88.38 458 LEU A N 1
ATOM 3656 C CA . LEU A 1 458 ? 1.030 -14.722 7.053 1.00 88.38 458 LEU A CA 1
ATOM 3657 C C . LEU A 1 458 ? 1.033 -15.003 8.555 1.00 88.38 458 LEU A C 1
ATOM 3659 O O . LEU A 1 458 ? 1.374 -14.127 9.341 1.00 88.38 458 LEU A O 1
ATOM 3663 N N . LEU A 1 459 ? 0.718 -16.236 8.953 1.00 86.50 459 LEU A N 1
ATOM 3664 C CA . LEU A 1 459 ? 0.712 -16.654 10.355 1.00 86.50 459 LEU A CA 1
ATOM 3665 C C . LEU A 1 459 ? 2.105 -16.583 10.982 1.00 86.50 459 LEU A C 1
ATOM 3667 O O . LEU A 1 459 ? 2.244 -16.120 12.113 1.00 86.50 459 LEU A O 1
ATOM 3671 N N . TRP A 1 460 ? 3.137 -17.003 10.243 1.00 81.56 460 TRP A N 1
ATOM 3672 C CA . TRP A 1 460 ? 4.523 -16.870 10.682 1.00 81.56 460 TRP A CA 1
ATOM 3673 C C . TRP A 1 460 ? 4.888 -15.408 10.935 1.00 81.56 460 TRP A C 1
ATOM 3675 O O . TRP A 1 460 ? 5.441 -15.101 11.983 1.00 81.56 460 TRP A O 1
ATOM 3685 N N . GLU A 1 461 ? 4.547 -14.514 10.012 1.00 83.94 461 GLU A N 1
ATOM 3686 C CA . GLU A 1 461 ? 4.862 -13.090 10.071 1.00 83.94 461 GLU A CA 1
ATOM 3687 C C . GLU A 1 461 ? 4.059 -12.365 11.165 1.00 83.94 461 GLU A C 1
ATOM 3689 O O . GLU A 1 461 ? 4.619 -11.564 11.910 1.00 83.94 461 GLU A O 1
ATOM 3694 N N . MET A 1 462 ? 2.776 -12.699 11.336 1.00 87.56 462 MET A N 1
ATOM 3695 C CA . MET A 1 462 ? 1.921 -12.166 12.404 1.00 87.56 462 MET A CA 1
ATOM 3696 C C . MET A 1 462 ? 2.331 -12.645 13.804 1.00 87.56 462 MET A C 1
ATOM 3698 O O . MET A 1 462 ? 2.076 -11.962 14.795 1.00 87.56 462 MET A O 1
ATOM 3702 N N . ALA A 1 463 ? 2.975 -13.809 13.915 1.00 80.12 463 ALA A N 1
ATOM 3703 C CA . ALA A 1 463 ? 3.511 -14.287 15.186 1.00 80.12 463 ALA A CA 1
ATOM 3704 C C . ALA A 1 463 ? 4.733 -13.482 15.653 1.00 80.12 463 ALA A C 1
ATOM 3706 O O . ALA A 1 463 ? 5.093 -13.561 16.828 1.00 80.12 463 ALA A O 1
ATOM 3707 N N . ARG A 1 464 ? 5.386 -12.726 14.761 1.00 77.94 464 ARG A N 1
ATOM 3708 C CA . ARG A 1 464 ? 6.651 -12.051 15.062 1.00 77.94 464 ARG A CA 1
ATOM 3709 C C . ARG A 1 464 ? 6.468 -10.810 15.946 1.00 77.94 464 ARG A C 1
ATOM 3711 O O . ARG A 1 464 ? 5.410 -10.172 15.898 1.00 77.94 464 ARG A O 1
ATOM 3718 N N . PRO A 1 465 ? 7.521 -10.408 16.688 1.00 75.19 465 PRO A N 1
ATOM 3719 C CA . PRO A 1 465 ? 7.528 -9.161 17.450 1.00 75.19 465 PRO A CA 1
ATOM 3720 C C . PRO A 1 465 ? 7.097 -7.940 16.626 1.00 75.19 465 PRO A C 1
ATOM 3722 O O . PRO A 1 465 ? 6.347 -7.109 17.121 1.00 75.19 465 PRO A O 1
ATOM 3725 N N . GLU A 1 466 ? 7.463 -7.862 15.343 1.00 78.94 466 GLU A N 1
ATOM 3726 C CA . GLU A 1 466 ? 7.095 -6.740 14.467 1.00 78.94 466 GLU A CA 1
ATOM 3727 C C . GLU A 1 466 ? 5.593 -6.542 14.295 1.00 78.94 466 GLU A C 1
ATOM 3729 O O . GLU A 1 466 ? 5.144 -5.416 14.100 1.00 78.94 466 GLU A O 1
ATOM 3734 N N . TRP A 1 467 ? 4.815 -7.621 14.328 1.00 86.06 467 TRP A N 1
ATOM 3735 C CA . TRP A 1 467 ? 3.361 -7.536 14.290 1.00 86.06 467 TRP A CA 1
ATOM 3736 C C . TRP A 1 467 ? 2.794 -7.362 15.697 1.00 86.06 467 TRP A C 1
ATOM 3738 O O . TRP A 1 467 ? 1.952 -6.492 15.924 1.00 86.06 467 TRP A O 1
ATOM 3748 N N . LYS A 1 468 ? 3.274 -8.156 16.660 1.00 81.81 468 LYS A N 1
ATOM 3749 C CA . LYS A 1 468 ? 2.769 -8.153 18.039 1.00 81.81 468 LYS A CA 1
ATOM 3750 C C . LYS A 1 468 ? 2.953 -6.808 18.742 1.00 81.81 468 LYS A C 1
ATOM 3752 O O . LYS A 1 468 ? 2.019 -6.309 19.376 1.00 81.81 468 LYS A O 1
ATOM 3757 N N . GLU A 1 469 ? 4.125 -6.203 18.584 1.00 78.88 469 GLU A N 1
ATOM 3758 C CA . GLU A 1 469 ? 4.508 -4.953 19.247 1.00 78.88 469 GLU A CA 1
ATOM 3759 C C . GLU A 1 469 ? 4.093 -3.696 18.472 1.00 78.88 469 GLU A C 1
ATOM 3761 O O . GLU A 1 469 ? 4.106 -2.598 19.034 1.00 78.88 469 GLU A O 1
ATOM 3766 N N . ALA A 1 470 ? 3.693 -3.827 17.201 1.00 83.94 470 ALA A N 1
ATOM 3767 C CA . ALA A 1 470 ? 3.165 -2.704 16.437 1.00 83.94 470 ALA A CA 1
ATOM 3768 C C . ALA A 1 470 ? 1.813 -2.244 16.999 1.00 83.94 470 ALA A C 1
ATOM 3770 O O . ALA A 1 470 ? 0.889 -3.042 17.156 1.00 83.94 470 ALA A O 1
ATOM 3771 N N . SER A 1 471 ? 1.685 -0.938 17.243 1.00 87.19 471 SER A N 1
ATOM 3772 C CA . SER A 1 471 ? 0.416 -0.307 17.622 1.00 87.19 471 SER A CA 1
ATOM 3773 C C . SER A 1 471 ? -0.569 -0.304 16.449 1.00 87.19 471 SER A C 1
ATOM 3775 O O . SER A 1 471 ? -1.768 -0.466 16.640 1.00 87.19 471 SER A O 1
ATOM 3777 N N . LEU A 1 472 ? -0.060 -0.115 15.224 1.00 92.12 472 LEU A N 1
ATOM 3778 C CA . LEU A 1 472 ? -0.854 -0.063 13.996 1.00 92.12 472 LEU A CA 1
ATOM 3779 C C . LEU A 1 472 ? -0.475 -1.222 13.069 1.00 92.12 472 LEU A C 1
ATOM 3781 O O . LEU A 1 472 ? 0.654 -1.310 12.581 1.00 92.12 472 LEU A O 1
ATOM 3785 N N . ARG A 1 473 ? -1.439 -2.101 12.804 1.00 94.06 473 ARG A N 1
ATOM 3786 C CA . ARG A 1 473 ? -1.272 -3.334 12.028 1.00 94.06 473 ARG A CA 1
ATOM 3787 C C . ARG A 1 473 ? -2.172 -3.280 10.800 1.00 94.06 473 ARG A C 1
ATOM 3789 O O . ARG A 1 473 ? -3.390 -3.414 10.907 1.00 94.06 473 ARG A O 1
ATOM 3796 N N . LEU A 1 474 ? -1.585 -3.022 9.641 1.00 96.81 474 LEU A N 1
ATOM 3797 C CA . LEU A 1 474 ? -2.299 -2.832 8.387 1.00 96.81 474 LEU A CA 1
ATOM 3798 C C . LEU A 1 474 ? -2.165 -4.073 7.508 1.00 96.81 474 LEU A C 1
ATOM 3800 O O . LEU A 1 474 ? -1.078 -4.632 7.367 1.00 96.81 474 LEU A O 1
ATOM 3804 N N . ILE A 1 475 ? -3.261 -4.455 6.869 1.00 97.38 475 ILE A N 1
ATOM 3805 C CA . ILE A 1 475 ? -3.297 -5.499 5.848 1.00 97.38 475 ILE A CA 1
ATOM 3806 C C . ILE A 1 475 ? -3.760 -4.867 4.546 1.00 97.38 475 ILE A C 1
ATOM 3808 O O . ILE A 1 475 ? -4.740 -4.127 4.512 1.00 97.38 475 ILE A O 1
ATOM 3812 N N . VAL A 1 476 ? -3.036 -5.161 3.477 1.00 95.38 476 VAL A N 1
ATOM 3813 C CA . VAL A 1 476 ? -3.295 -4.691 2.124 1.00 95.38 476 VAL A CA 1
ATOM 3814 C C . VAL A 1 476 ? -3.530 -5.921 1.262 1.00 95.38 476 VAL A C 1
ATOM 3816 O O . VAL A 1 476 ? -2.634 -6.741 1.072 1.00 95.38 476 VAL A O 1
ATOM 3819 N N . VAL A 1 477 ? -4.743 -6.058 0.747 1.00 92.69 477 VAL A N 1
ATOM 3820 C CA . VAL A 1 477 ? -5.150 -7.150 -0.142 1.00 92.69 477 VAL A CA 1
ATOM 3821 C C . VAL A 1 477 ? -6.036 -6.546 -1.217 1.00 92.69 477 VAL A C 1
ATOM 3823 O O . VAL A 1 477 ? -6.841 -5.692 -0.887 1.00 92.69 477 VAL A O 1
ATOM 3826 N N . ASN A 1 478 ? -5.880 -6.902 -2.494 1.00 90.31 478 ASN A N 1
ATOM 3827 C CA . ASN A 1 478 ? -6.763 -6.360 -3.535 1.00 90.31 478 ASN A CA 1
ATOM 3828 C C . ASN A 1 478 ? -8.207 -6.822 -3.261 1.00 90.31 478 ASN A C 1
ATOM 3830 O O . ASN A 1 478 ? -9.006 -6.051 -2.738 1.00 90.31 478 ASN A O 1
ATOM 3834 N N . GLN A 1 479 ? -8.494 -8.105 -3.470 1.00 86.12 479 GLN A N 1
ATOM 3835 C CA . GLN A 1 479 ? -9.829 -8.679 -3.282 1.00 86.12 479 GLN A CA 1
ATOM 3836 C C . GLN A 1 479 ? -10.371 -8.466 -1.855 1.00 86.12 479 GLN A C 1
ATOM 3838 O O . GLN A 1 479 ? -9.706 -8.760 -0.855 1.00 86.12 479 GLN A O 1
ATOM 3843 N N . ALA A 1 480 ? -11.582 -7.917 -1.765 1.00 85.31 480 ALA A N 1
ATOM 3844 C CA . ALA A 1 480 ? -12.185 -7.486 -0.510 1.00 85.31 480 ALA A CA 1
ATOM 3845 C C . ALA A 1 480 ? -12.912 -8.655 0.190 1.00 85.31 480 ALA A C 1
ATOM 3847 O O . ALA A 1 480 ? -13.781 -9.273 -0.424 1.00 85.31 480 ALA A O 1
ATOM 3848 N N . PRO A 1 481 ? -12.660 -8.928 1.489 1.00 85.06 481 PRO A N 1
ATOM 3849 C CA . PRO A 1 481 ? -13.221 -10.107 2.166 1.00 85.06 481 PRO A CA 1
ATOM 3850 C C . PRO A 1 481 ? -14.755 -10.113 2.259 1.00 85.06 481 PRO A C 1
ATOM 3852 O O . PRO A 1 481 ? -15.378 -11.164 2.355 1.00 85.06 481 PRO A O 1
ATOM 3855 N N . PHE A 1 482 ? -15.379 -8.937 2.259 1.00 81.94 482 PHE A N 1
ATOM 3856 C CA . PHE A 1 482 ? -16.812 -8.772 2.488 1.00 81.94 482 PHE A CA 1
ATOM 3857 C C . PHE A 1 482 ? -17.462 -7.983 1.353 1.00 81.94 482 PHE A C 1
ATOM 3859 O O . PHE A 1 482 ? -18.113 -6.972 1.584 1.00 81.94 482 PHE A O 1
ATOM 3866 N N . VAL A 1 483 ? -17.273 -8.429 0.116 1.00 72.19 483 VAL A N 1
ATOM 3867 C CA . VAL A 1 483 ? -17.978 -7.874 -1.045 1.00 72.19 483 VAL A CA 1
ATOM 3868 C C . VAL A 1 483 ? -18.873 -8.954 -1.623 1.00 72.19 483 VAL A C 1
ATOM 3870 O O . VAL A 1 483 ? -18.429 -10.074 -1.847 1.00 72.19 483 VAL A O 1
ATOM 3873 N N . GLU A 1 484 ? -20.145 -8.631 -1.812 1.00 60.25 484 GLU A N 1
ATOM 3874 C CA . GLU A 1 484 ? -21.167 -9.538 -2.324 1.00 60.25 484 GLU A CA 1
ATOM 3875 C C . GLU A 1 484 ? -22.009 -8.776 -3.343 1.00 60.25 484 GLU A C 1
ATOM 3877 O O . GLU A 1 484 ? -22.507 -7.703 -3.045 1.00 60.25 484 GLU A O 1
ATOM 3882 N N . HIS A 1 485 ? -22.192 -9.292 -4.556 1.00 51.16 485 HIS A N 1
ATOM 3883 C CA . HIS A 1 485 ? -23.127 -8.702 -5.529 1.00 51.16 485 HIS A CA 1
ATOM 3884 C C . HIS A 1 485 ? -22.898 -7.225 -5.945 1.00 51.16 485 HIS A C 1
ATOM 3886 O O . HIS A 1 485 ? -23.826 -6.591 -6.455 1.00 51.16 485 HIS A O 1
ATOM 3892 N N . ALA A 1 486 ? -21.683 -6.667 -5.835 1.00 47.03 486 ALA A N 1
ATOM 3893 C CA . ALA A 1 486 ? -21.348 -5.415 -6.540 1.00 47.03 486 ALA A CA 1
ATOM 3894 C C . ALA A 1 486 ? -21.568 -5.549 -8.060 1.00 47.03 486 ALA A C 1
ATOM 3896 O O . ALA A 1 486 ? -22.049 -4.613 -8.706 1.00 47.03 486 ALA A O 1
ATOM 3897 N N . ASP A 1 487 ? -21.336 -6.758 -8.575 1.00 49.03 487 ASP A N 1
ATOM 3898 C CA . ASP A 1 487 ? -21.831 -7.282 -9.843 1.00 49.03 487 ASP A CA 1
ATOM 3899 C C . ASP A 1 487 ? -22.361 -8.716 -9.604 1.00 49.03 487 ASP A C 1
ATOM 3901 O O . ASP A 1 487 ? -21.642 -9.600 -9.131 1.00 49.03 487 ASP A O 1
ATOM 3905 N N . GLU A 1 488 ? -23.648 -8.951 -9.880 1.00 50.66 488 GLU A N 1
ATOM 3906 C CA . GLU A 1 488 ? -24.300 -10.259 -9.710 1.00 50.66 488 GLU A CA 1
ATOM 3907 C C . GLU A 1 488 ? -23.669 -11.338 -10.608 1.00 50.66 488 GLU A C 1
ATOM 3909 O O . GLU A 1 488 ? -23.632 -12.512 -10.231 1.00 50.66 488 GLU A O 1
ATOM 3914 N N . GLN A 1 489 ? -23.124 -10.955 -11.769 1.00 51.44 489 GLN A N 1
ATOM 3915 C CA . GLN A 1 489 ? -22.432 -11.884 -12.661 1.00 51.44 489 GLN A CA 1
ATOM 3916 C C . GLN A 1 489 ? -21.079 -12.312 -12.086 1.00 51.44 489 GLN A C 1
ATOM 3918 O O . GLN A 1 489 ? -20.794 -13.511 -12.095 1.00 51.44 489 GLN A O 1
ATOM 3923 N N . MET A 1 490 ? -20.304 -11.379 -11.517 1.00 53.47 490 MET A N 1
ATOM 3924 C CA . MET A 1 490 ? -19.025 -11.687 -10.858 1.00 53.47 490 MET A CA 1
ATOM 3925 C C . MET A 1 490 ? -19.208 -12.630 -9.665 1.00 53.47 490 MET A C 1
ATOM 3927 O O . MET A 1 490 ? -18.445 -13.574 -9.481 1.00 53.47 490 MET A O 1
ATOM 3931 N N . TRP A 1 491 ? -20.255 -12.417 -8.865 1.00 56.34 491 TRP A N 1
ATOM 3932 C CA . TRP A 1 491 ? -20.502 -13.247 -7.686 1.00 56.34 491 TRP A CA 1
ATOM 3933 C C . TRP A 1 491 ? -21.027 -14.650 -8.024 1.00 56.34 491 TRP A C 1
ATOM 3935 O O . TRP A 1 491 ? -20.605 -15.633 -7.421 1.00 56.34 491 TRP A O 1
ATOM 3945 N N . ASN A 1 492 ? -21.950 -14.764 -8.984 1.00 53.69 492 ASN A N 1
ATOM 3946 C CA . ASN A 1 492 ? -22.628 -16.036 -9.259 1.00 53.69 492 ASN A CA 1
ATOM 3947 C C . ASN A 1 492 ? -21.879 -16.944 -10.249 1.00 53.69 492 ASN A C 1
ATOM 3949 O O . ASN A 1 492 ? -22.140 -18.146 -10.269 1.00 53.69 492 ASN A O 1
ATOM 3953 N N . HIS A 1 493 ? -20.998 -16.396 -11.093 1.00 50.38 493 HIS A N 1
ATOM 3954 C CA . HIS A 1 493 ? -20.410 -17.143 -12.213 1.00 50.38 493 HIS A CA 1
ATOM 3955 C C . HIS A 1 493 ? -18.883 -17.060 -12.305 1.00 50.38 493 HIS A C 1
ATOM 3957 O O . HIS A 1 493 ? -18.309 -17.779 -13.126 1.00 50.38 493 HIS A O 1
ATOM 3963 N N . ASP A 1 494 ? -18.222 -16.227 -11.496 1.00 54.69 494 ASP A N 1
ATOM 3964 C CA . ASP A 1 494 ? -16.801 -15.936 -11.677 1.00 54.69 494 ASP A CA 1
ATOM 3965 C C . ASP A 1 494 ? -15.895 -16.588 -10.626 1.00 54.69 494 ASP A C 1
ATOM 3967 O O . ASP A 1 494 ? -16.282 -16.879 -9.491 1.00 54.69 494 ASP A O 1
ATOM 3971 N N . LYS A 1 495 ? -14.640 -16.815 -11.017 1.00 58.34 495 LYS A N 1
ATOM 3972 C CA . LYS A 1 495 ? -13.593 -17.372 -10.144 1.00 58.34 495 LYS A CA 1
ATOM 3973 C C . LYS A 1 495 ? -13.290 -16.454 -8.956 1.00 58.34 495 LYS A C 1
ATOM 3975 O O . LYS A 1 495 ? -12.869 -16.940 -7.907 1.00 58.34 495 LYS A O 1
ATOM 3980 N N . ASP A 1 496 ? -13.567 -15.162 -9.098 1.00 55.91 496 ASP A N 1
ATOM 3981 C CA . ASP A 1 496 ? -13.360 -14.139 -8.073 1.00 55.91 496 ASP A CA 1
ATOM 3982 C C . ASP A 1 496 ? -14.252 -14.352 -6.835 1.00 55.91 496 ASP A C 1
ATOM 3984 O O . ASP A 1 496 ? -13.846 -14.042 -5.713 1.00 55.91 496 ASP A O 1
ATOM 3988 N N . ALA A 1 497 ? -15.424 -14.982 -6.987 1.00 59.34 497 ALA A N 1
ATOM 3989 C CA . ALA A 1 497 ? -16.299 -15.319 -5.863 1.00 59.34 497 ALA A CA 1
ATOM 3990 C C . ALA A 1 497 ? -15.675 -16.370 -4.930 1.00 59.34 497 ALA A C 1
ATOM 3992 O O . ALA A 1 497 ? -15.745 -16.243 -3.707 1.00 59.34 497 ALA A O 1
ATOM 3993 N N . GLN A 1 498 ? -15.001 -17.382 -5.493 1.00 66.62 498 GLN A N 1
ATOM 3994 C CA . GLN A 1 498 ? -14.295 -18.403 -4.705 1.00 66.62 498 GLN A CA 1
ATOM 3995 C C . GLN A 1 498 ? -13.134 -17.803 -3.913 1.00 66.62 498 GLN A C 1
ATOM 3997 O O . GLN A 1 498 ? -12.808 -18.270 -2.822 1.00 66.62 498 GLN A O 1
ATOM 4002 N N . LEU A 1 499 ? -12.523 -16.752 -4.451 1.00 69.88 499 LEU A N 1
ATOM 4003 C CA . LEU A 1 499 ? -11.360 -16.129 -3.858 1.00 69.88 499 LEU A CA 1
ATOM 4004 C C . LEU A 1 499 ? -11.709 -15.128 -2.756 1.00 69.88 499 LEU A C 1
ATOM 4006 O O . LEU A 1 499 ? -11.114 -15.178 -1.679 1.00 69.88 499 LEU A O 1
ATOM 4010 N N . ASN A 1 500 ? -12.722 -14.289 -2.980 1.00 73.81 500 ASN A N 1
ATOM 4011 C CA . ASN A 1 500 ? -13.304 -13.449 -1.931 1.00 73.81 500 ASN A CA 1
ATOM 4012 C C . ASN A 1 500 ? -13.789 -14.303 -0.758 1.00 73.81 500 ASN A C 1
ATOM 4014 O O . ASN A 1 500 ? -13.505 -14.002 0.402 1.00 73.81 500 ASN A O 1
ATOM 4018 N N . HIS A 1 501 ? -14.435 -15.429 -1.071 1.00 78.19 501 HIS A N 1
ATOM 4019 C CA . HIS A 1 501 ? -14.828 -16.417 -0.082 1.00 78.19 501 HIS A CA 1
ATOM 4020 C C . HIS A 1 501 ? -13.631 -16.955 0.701 1.00 78.19 501 HIS A C 1
ATOM 4022 O O . HIS A 1 501 ? -13.657 -16.907 1.923 1.00 78.19 501 HIS A O 1
ATOM 4028 N N . TYR A 1 502 ? -12.561 -17.383 0.023 1.00 82.88 502 TYR A N 1
ATOM 4029 C CA . TYR A 1 502 ? -11.364 -17.893 0.694 1.00 82.88 502 TYR A CA 1
ATOM 4030 C C . TYR A 1 502 ? -10.760 -16.868 1.659 1.00 82.88 502 TYR A C 1
ATOM 4032 O O . TYR A 1 502 ? -10.469 -17.185 2.812 1.00 82.88 502 TYR A O 1
ATOM 4040 N N . ILE A 1 503 ? -10.594 -15.618 1.220 1.00 87.44 503 ILE A N 1
ATOM 4041 C CA . ILE A 1 503 ? -10.051 -14.556 2.076 1.00 87.44 503 ILE A CA 1
ATOM 4042 C C . ILE A 1 503 ? -10.951 -14.362 3.302 1.00 87.44 503 ILE A C 1
ATOM 4044 O O . ILE A 1 503 ? -10.449 -14.243 4.418 1.00 87.44 503 ILE A O 1
ATOM 4048 N N . ARG A 1 504 ? -12.274 -14.378 3.128 1.00 88.88 504 ARG A N 1
ATOM 4049 C CA . ARG A 1 504 ? -13.233 -14.226 4.225 1.00 88.88 504 ARG A CA 1
ATOM 4050 C C . ARG A 1 504 ? -13.233 -15.395 5.203 1.00 88.88 504 ARG A C 1
ATOM 4052 O O . ARG A 1 504 ? -13.330 -15.178 6.403 1.00 88.88 504 ARG A O 1
ATOM 4059 N N . THR A 1 505 ? -13.180 -16.622 4.707 1.00 87.62 505 THR A N 1
ATOM 4060 C CA . THR A 1 505 ? -13.404 -17.826 5.518 1.00 87.62 505 THR A CA 1
ATOM 4061 C C . THR A 1 505 ? -12.104 -18.359 6.110 1.00 87.62 505 THR A C 1
ATOM 4063 O O . THR A 1 505 ? -12.142 -19.086 7.097 1.00 87.62 505 THR A O 1
ATOM 4066 N N . VAL A 1 506 ? -10.955 -17.997 5.529 1.00 87.81 506 VAL A N 1
ATOM 4067 C CA . VAL A 1 506 ? -9.627 -18.453 5.964 1.00 87.81 506 VAL A CA 1
ATOM 4068 C C . VAL A 1 506 ? -8.800 -17.304 6.533 1.00 87.81 506 VAL A C 1
ATOM 4070 O O . VAL A 1 506 ? -8.383 -17.359 7.687 1.00 87.81 506 VAL A O 1
ATOM 4073 N N . TYR A 1 507 ? -8.598 -16.218 5.779 1.00 92.38 507 TYR A N 1
ATOM 4074 C CA . TYR A 1 507 ? -7.709 -15.137 6.224 1.00 92.38 507 TYR A CA 1
ATOM 4075 C C . TYR A 1 507 ? -8.347 -14.187 7.241 1.00 92.38 507 TYR A C 1
ATOM 4077 O O . TYR A 1 507 ? -7.689 -13.817 8.214 1.00 92.38 507 TYR A O 1
ATOM 4085 N N . ALA A 1 508 ? -9.618 -13.812 7.081 1.00 94.19 508 ALA A N 1
ATOM 4086 C CA . ALA A 1 508 ? -10.286 -12.908 8.017 1.00 94.19 508 ALA A CA 1
ATOM 4087 C C . ALA A 1 508 ? -10.327 -13.447 9.466 1.00 94.19 508 ALA A C 1
ATOM 4089 O O . ALA A 1 508 ? -10.050 -12.665 10.381 1.00 94.19 508 ALA A O 1
ATOM 4090 N N . PRO A 1 509 ? -10.528 -14.759 9.725 1.00 94.56 509 PRO A N 1
ATOM 4091 C CA . PRO A 1 509 ? -10.326 -15.327 11.055 1.00 94.56 509 PRO A CA 1
ATOM 4092 C C . PRO A 1 509 ? -8.959 -15.010 11.670 1.00 94.56 509 PRO A C 1
ATOM 4094 O O . PRO A 1 509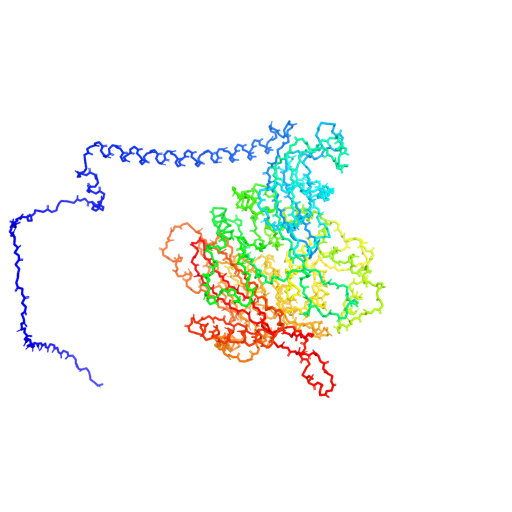 ? -8.886 -14.706 12.867 1.00 94.56 509 PRO A O 1
ATOM 4097 N N . HIS A 1 510 ? -7.885 -15.035 10.872 1.00 94.25 510 HIS A N 1
ATOM 4098 C CA . HIS A 1 510 ? -6.550 -14.636 11.319 1.00 94.25 510 HIS A CA 1
ATOM 4099 C C . HIS A 1 510 ? -6.474 -13.130 11.576 1.00 94.25 510 HIS A C 1
ATOM 4101 O O . HIS A 1 510 ? -5.963 -12.718 12.614 1.00 94.25 510 HIS A O 1
ATOM 4107 N N . PHE A 1 511 ? -7.044 -12.302 10.693 1.00 95.25 511 PHE A N 1
ATOM 4108 C CA . PHE A 1 511 ? -7.052 -10.841 10.851 1.00 95.25 511 PHE A CA 1
ATOM 4109 C C . PHE A 1 511 ? -7.716 -10.410 12.160 1.00 95.25 511 PHE A C 1
ATOM 4111 O O . PHE A 1 511 ? -7.279 -9.448 12.778 1.00 95.25 511 PHE A O 1
ATOM 4118 N N . HIS A 1 512 ? -8.738 -11.139 12.610 1.00 94.75 512 HIS A N 1
ATOM 4119 C CA . HIS A 1 512 ? -9.444 -10.878 13.865 1.00 94.75 512 HIS A CA 1
ATOM 4120 C C . HIS A 1 512 ? -8.855 -11.592 15.088 1.00 94.75 512 HIS A C 1
ATOM 4122 O O . HIS A 1 512 ? -9.436 -11.497 16.169 1.00 94.75 512 HIS A O 1
ATOM 4128 N N . ALA A 1 513 ? -7.743 -12.317 14.942 1.00 91.81 513 ALA A N 1
ATOM 4129 C CA . ALA A 1 513 ? -7.166 -13.151 15.997 1.00 91.81 513 ALA A CA 1
ATOM 4130 C C . ALA A 1 513 ? -8.122 -14.231 16.553 1.00 91.81 513 ALA A C 1
ATOM 4132 O O . ALA A 1 513 ? -8.029 -14.649 17.707 1.00 91.81 513 ALA A O 1
ATOM 4133 N N . THR A 1 514 ? -9.053 -14.715 15.729 1.00 92.50 514 THR A N 1
ATOM 4134 C CA . THR A 1 514 ? -10.084 -15.686 16.145 1.00 92.50 514 THR A CA 1
ATOM 4135 C C . THR A 1 514 ? -9.802 -17.116 15.716 1.00 92.50 514 THR A C 1
ATOM 4137 O O . THR A 1 514 ? -10.410 -18.028 16.269 1.00 92.50 514 THR A O 1
ATOM 4140 N N . SER A 1 515 ? -8.886 -17.324 14.770 1.00 91.12 515 SER A N 1
ATOM 4141 C CA . SER A 1 515 ? -8.460 -18.668 14.382 1.00 91.12 515 SER A CA 1
ATOM 4142 C C . SER A 1 515 ? -7.756 -19.393 15.533 1.00 91.12 515 SER A C 1
ATOM 4144 O O . SER A 1 515 ? -7.130 -18.758 16.388 1.00 91.12 515 SER A O 1
ATOM 4146 N N . ASP A 1 516 ? -7.787 -20.724 15.517 1.00 87.12 516 ASP A N 1
ATOM 4147 C CA . ASP A 1 516 ? -7.122 -21.539 16.540 1.00 87.12 516 ASP A CA 1
ATOM 4148 C C . ASP A 1 516 ? -5.622 -21.241 16.621 1.00 87.12 516 ASP A C 1
ATOM 4150 O O . ASP A 1 516 ? -5.068 -21.121 17.711 1.00 87.12 516 ASP A O 1
ATOM 4154 N N . VAL A 1 517 ? -4.979 -21.021 15.470 1.00 82.50 517 VAL A N 1
ATOM 4155 C CA . VAL A 1 517 ? -3.548 -20.706 15.390 1.00 82.50 517 VAL A CA 1
ATOM 4156 C C . VAL A 1 517 ? -3.242 -19.340 16.003 1.00 82.50 517 VAL A C 1
ATOM 4158 O O . VAL A 1 517 ? -2.313 -19.208 16.797 1.00 82.50 517 VAL A O 1
ATOM 4161 N N . THR A 1 518 ? -4.038 -18.317 15.683 1.00 87.19 518 THR A N 1
ATOM 4162 C CA . THR A 1 518 ? -3.834 -16.980 16.257 1.00 87.19 518 THR A CA 1
ATOM 4163 C C . THR A 1 518 ? -4.077 -16.955 17.758 1.00 87.19 518 THR A C 1
ATOM 4165 O O . THR A 1 518 ? -3.337 -16.280 18.462 1.00 87.19 518 THR A O 1
ATOM 4168 N N . ARG A 1 519 ? -5.048 -17.724 18.267 1.00 85.56 519 ARG A N 1
ATOM 4169 C CA . ARG A 1 519 ? -5.267 -17.869 19.714 1.00 85.56 519 ARG A CA 1
ATOM 4170 C C . ARG A 1 519 ? -4.120 -18.619 20.384 1.00 85.56 519 ARG A C 1
ATOM 4172 O O . ARG A 1 519 ? -3.637 -18.185 21.417 1.00 85.56 519 ARG A O 1
ATOM 4179 N N . MET A 1 520 ? -3.659 -19.714 19.778 1.00 81.31 520 MET A N 1
ATOM 4180 C CA . MET A 1 520 ? -2.555 -20.527 20.299 1.00 81.31 520 MET A CA 1
ATOM 4181 C C . MET A 1 520 ? -1.251 -19.734 20.433 1.00 81.31 520 MET A C 1
ATOM 4183 O O . MET A 1 520 ? -0.448 -20.007 21.323 1.00 81.31 520 MET A O 1
ATOM 4187 N N . TYR A 1 521 ? -1.021 -18.779 19.534 1.00 76.56 521 TYR A N 1
ATOM 4188 C CA . TYR A 1 521 ? 0.196 -17.975 19.502 1.00 76.56 521 TYR A CA 1
ATOM 4189 C C . TYR A 1 521 ? 0.006 -16.562 20.041 1.00 76.56 521 TYR A C 1
ATOM 4191 O O . TYR A 1 521 ? 0.887 -15.734 19.823 1.00 76.56 521 TYR A O 1
ATOM 4199 N N . ASP A 1 522 ? -1.107 -16.264 20.717 1.00 80.44 522 ASP A N 1
ATOM 4200 C CA . ASP A 1 522 ? -1.441 -14.926 21.211 1.00 80.44 522 ASP A CA 1
ATOM 4201 C C . ASP A 1 522 ? -1.207 -13.849 20.141 1.00 80.44 522 ASP A C 1
ATOM 4203 O O . ASP A 1 522 ? -0.564 -12.839 20.398 1.00 80.44 522 ASP A O 1
ATOM 4207 N N . ILE A 1 523 ? -1.613 -14.085 18.896 1.00 86.31 523 ILE A N 1
ATOM 4208 C CA . ILE A 1 523 ? -1.458 -13.116 17.806 1.00 86.31 523 ILE A CA 1
ATOM 4209 C C . ILE A 1 523 ? -2.561 -12.065 17.955 1.00 86.31 523 ILE A C 1
ATOM 4211 O O . ILE A 1 523 ? -3.726 -12.444 18.040 1.00 86.31 523 ILE A O 1
ATOM 4215 N N . PRO A 1 524 ? -2.246 -10.761 17.968 1.00 88.38 524 PRO A N 1
ATOM 4216 C CA . PRO A 1 524 ? -3.262 -9.726 18.072 1.00 88.38 524 PRO A CA 1
ATOM 4217 C C . PRO A 1 524 ? -3.963 -9.479 16.731 1.00 88.38 524 PRO A C 1
ATOM 4219 O O . PRO A 1 524 ? -3.369 -9.721 15.670 1.00 88.38 524 PRO A O 1
ATOM 4222 N N . PRO A 1 525 ? -5.195 -8.935 16.762 1.00 93.12 525 PRO A N 1
ATOM 4223 C CA . PRO A 1 525 ? -5.920 -8.596 15.550 1.00 93.12 525 PRO A CA 1
ATOM 4224 C C . PRO A 1 525 ? -5.231 -7.463 14.780 1.00 93.12 525 PRO A C 1
ATOM 4226 O O . PRO A 1 525 ? -4.497 -6.640 15.339 1.00 93.12 525 PRO A O 1
ATOM 4229 N N . ALA A 1 526 ? -5.504 -7.415 13.480 1.00 95.38 526 ALA A N 1
ATOM 4230 C CA . ALA A 1 526 ? -5.178 -6.291 12.622 1.00 95.38 526 ALA A CA 1
ATOM 4231 C C . ALA A 1 526 ? -5.968 -5.041 13.035 1.00 95.38 526 ALA A C 1
ATOM 4233 O O . ALA A 1 526 ? -7.080 -5.118 13.547 1.00 95.38 526 ALA A O 1
ATOM 4234 N N . THR A 1 527 ? -5.409 -3.869 12.760 1.00 94.88 527 THR A N 1
ATOM 4235 C CA . THR A 1 527 ? -6.077 -2.583 12.971 1.00 94.88 527 THR A CA 1
ATOM 4236 C C . THR A 1 527 ? -6.979 -2.236 11.786 1.00 94.88 527 THR A C 1
ATOM 4238 O O . THR A 1 527 ? -8.120 -1.813 11.962 1.00 94.88 527 THR A O 1
ATOM 4241 N N . LEU A 1 528 ? -6.453 -2.398 10.569 1.00 96.06 528 LEU A N 1
ATOM 4242 C CA . LEU A 1 528 ? -7.086 -1.946 9.333 1.00 96.06 528 LEU A CA 1
ATOM 4243 C C . LEU A 1 528 ? -6.777 -2.914 8.187 1.00 96.06 528 LEU A C 1
ATOM 4245 O O . LEU A 1 528 ? -5.612 -3.211 7.924 1.00 96.06 528 LEU A O 1
ATOM 4249 N N . VAL A 1 529 ? -7.809 -3.343 7.467 1.00 96.31 529 VAL A N 1
ATOM 4250 C CA . VAL A 1 529 ? -7.710 -4.065 6.196 1.00 96.31 529 VAL A CA 1
ATOM 4251 C C . VAL A 1 529 ? -8.142 -3.116 5.083 1.00 96.31 529 VAL A C 1
ATOM 4253 O O . VAL A 1 529 ? -9.279 -2.642 5.057 1.00 96.31 529 VAL A O 1
ATOM 4256 N N . ILE A 1 530 ? -7.221 -2.830 4.169 1.00 95.06 530 ILE A N 1
ATOM 4257 C CA . ILE A 1 530 ? -7.443 -2.001 2.987 1.00 95.06 530 ILE A CA 1
ATOM 4258 C C . ILE A 1 530 ? -7.627 -2.942 1.804 1.00 95.06 530 ILE A C 1
ATOM 4260 O O . ILE A 1 530 ? -6.801 -3.831 1.590 1.00 95.06 530 ILE A O 1
ATOM 4264 N N . SER A 1 531 ? -8.699 -2.729 1.048 1.00 91.00 531 SER A N 1
ATOM 4265 C CA . SER A 1 531 ? -9.039 -3.526 -0.128 1.00 91.00 531 SER A CA 1
ATOM 4266 C C . SER A 1 531 ? -9.559 -2.690 -1.291 1.00 91.00 531 SER A C 1
ATOM 4268 O O . SER A 1 531 ? -9.933 -1.531 -1.115 1.00 91.00 531 SER A O 1
ATOM 4270 N N . SER A 1 532 ? -9.536 -3.275 -2.485 1.00 81.88 532 SER A N 1
ATOM 4271 C CA . SER A 1 532 ? -10.004 -2.696 -3.745 1.00 81.88 532 SER A CA 1
ATOM 4272 C C . SER A 1 532 ? -10.582 -3.821 -4.589 1.00 81.88 532 SER A C 1
ATOM 4274 O O . SER A 1 532 ? -9.888 -4.787 -4.876 1.00 81.88 532 SER A O 1
ATOM 4276 N N . ASN A 1 533 ? -11.858 -3.751 -4.941 1.00 71.75 533 ASN A N 1
ATOM 4277 C CA . ASN A 1 533 ? -12.518 -4.887 -5.577 1.00 71.75 533 ASN A CA 1
ATOM 4278 C C . ASN A 1 533 ? -13.550 -4.436 -6.602 1.00 71.75 533 ASN A C 1
ATOM 4280 O O . ASN A 1 533 ? -14.727 -4.673 -6.379 1.00 71.75 533 ASN A O 1
ATOM 4284 N N . GLU A 1 534 ? -13.143 -3.680 -7.630 1.00 67.38 534 GLU A N 1
ATOM 4285 C CA . GLU A 1 534 ? -14.015 -3.176 -8.714 1.00 67.38 534 GLU A CA 1
ATOM 4286 C C . GLU A 1 534 ? -15.430 -2.770 -8.254 1.00 67.38 534 GLU A C 1
ATOM 4288 O O . GLU A 1 534 ? -16.430 -2.923 -8.959 1.00 67.38 534 GLU A O 1
ATOM 4293 N N . VAL A 1 535 ? -15.525 -2.212 -7.044 1.00 66.50 535 VAL A N 1
ATOM 4294 C CA . VAL A 1 535 ? -16.796 -1.848 -6.436 1.00 66.50 535 VAL A CA 1
ATOM 4295 C C . VAL A 1 535 ? -17.101 -0.403 -6.796 1.00 66.50 535 VAL A C 1
ATOM 4297 O O . VAL A 1 535 ? -16.219 0.451 -6.729 1.00 66.50 535 VAL A O 1
ATOM 4300 N N . PRO A 1 536 ? -18.360 -0.059 -7.107 1.00 60.50 536 PRO A N 1
ATOM 4301 C CA . PRO A 1 536 ? -18.710 1.282 -7.569 1.00 60.50 536 PRO A CA 1
ATOM 4302 C C . PRO A 1 536 ? -18.625 2.359 -6.481 1.00 60.50 536 PRO A C 1
ATOM 4304 O O . PRO A 1 536 ? -18.863 3.537 -6.762 1.00 60.50 536 PRO A O 1
ATOM 4307 N N . ALA A 1 537 ? -18.370 1.979 -5.227 1.00 70.75 537 ALA A N 1
ATOM 4308 C CA . ALA A 1 537 ? -18.482 2.874 -4.092 1.00 70.75 537 ALA A CA 1
ATOM 4309 C C . ALA A 1 537 ? -17.451 2.590 -3.004 1.00 70.75 537 ALA A C 1
ATOM 4311 O O . ALA A 1 537 ? -17.094 1.453 -2.719 1.00 70.75 537 ALA A O 1
ATOM 4312 N N . TYR A 1 538 ? -17.059 3.674 -2.342 1.00 80.88 538 TYR A N 1
ATOM 4313 C CA . TYR A 1 538 ? -16.303 3.634 -1.104 1.00 80.88 538 TYR A CA 1
ATOM 4314 C C . TYR A 1 538 ? -17.174 3.143 0.049 1.00 80.88 538 TYR A C 1
ATOM 4316 O O . TYR A 1 538 ? -18.268 3.673 0.297 1.00 80.88 538 TYR A O 1
ATOM 4324 N N . SER A 1 539 ? -16.651 2.157 0.770 1.00 83.00 539 SER A N 1
ATOM 4325 C CA . SER A 1 539 ? -17.240 1.622 1.988 1.00 83.00 539 SER A CA 1
ATOM 4326 C C . SER A 1 539 ? -16.176 1.480 3.068 1.00 83.00 539 SER A C 1
ATOM 4328 O O . SER A 1 539 ? -14.997 1.231 2.807 1.00 83.00 539 SER A O 1
ATOM 4330 N N . ARG A 1 540 ? -16.604 1.656 4.315 1.00 89.00 540 ARG A N 1
ATOM 4331 C CA . ARG A 1 540 ? -15.789 1.339 5.484 1.00 89.00 540 ARG A CA 1
ATOM 4332 C C . ARG A 1 540 ? -16.648 0.836 6.630 1.00 89.00 540 ARG A C 1
ATOM 4334 O O . ARG A 1 540 ? -17.836 1.138 6.666 1.00 89.00 540 ARG A O 1
ATOM 4341 N N . GLY A 1 541 ? -16.073 0.111 7.574 1.00 88.81 541 GLY A N 1
ATOM 4342 C CA . GLY A 1 541 ? -16.785 -0.313 8.777 1.00 88.81 541 GLY A CA 1
ATOM 4343 C C . GLY A 1 541 ? -15.894 -1.095 9.728 1.00 88.81 541 GLY A C 1
ATOM 4344 O O . GLY A 1 541 ? -14.952 -1.752 9.294 1.00 88.81 541 GLY A O 1
ATOM 4345 N N . LEU A 1 542 ? -16.198 -1.027 11.020 1.00 91.25 542 LEU A N 1
ATOM 4346 C CA . LEU A 1 542 ? -15.576 -1.869 12.038 1.00 91.25 542 LEU A CA 1
ATOM 4347 C C . LEU A 1 542 ? -16.376 -3.166 12.137 1.00 91.25 542 LEU A C 1
ATOM 4349 O O . LEU A 1 542 ? -17.551 -3.109 12.479 1.00 91.25 542 LEU A O 1
ATOM 4353 N N . LEU A 1 543 ? -15.761 -4.319 11.879 1.00 91.56 543 LEU A N 1
ATOM 4354 C CA . LEU A 1 543 ? -16.351 -5.608 12.239 1.00 91.56 543 LEU A CA 1
ATOM 4355 C C . LEU A 1 543 ? -15.833 -5.997 13.623 1.00 91.56 543 LEU A C 1
ATOM 4357 O O . LEU A 1 543 ? -14.632 -6.201 13.813 1.00 91.56 543 LEU A O 1
ATOM 4361 N N . ARG A 1 544 ? -16.725 -6.091 14.608 1.00 89.56 544 ARG A N 1
ATOM 4362 C CA . ARG A 1 544 ? -16.316 -6.412 15.981 1.00 89.56 544 ARG A CA 1
ATOM 4363 C C . ARG A 1 544 ? -16.065 -7.905 16.146 1.00 89.56 544 ARG A C 1
ATOM 4365 O O . ARG A 1 544 ? -16.847 -8.729 15.675 1.00 89.56 544 ARG A O 1
ATOM 4372 N N . THR A 1 545 ? -15.004 -8.259 16.866 1.00 89.62 545 THR A N 1
ATOM 4373 C CA . THR A 1 545 ? -14.520 -9.639 17.018 1.00 89.62 545 THR A CA 1
ATOM 4374 C C . THR A 1 545 ? -15.597 -10.582 17.549 1.00 89.62 545 THR A C 1
ATOM 4376 O O . THR A 1 545 ? -15.717 -11.704 17.069 1.00 89.62 545 THR A O 1
ATOM 4379 N N . TYR A 1 546 ? -16.449 -10.131 18.470 1.00 87.56 546 TYR A N 1
ATOM 4380 C CA . TYR A 1 546 ? -17.514 -10.969 19.032 1.00 87.56 546 TYR A CA 1
ATOM 4381 C C . TYR A 1 546 ? -18.669 -11.263 18.056 1.00 87.56 546 TYR A C 1
ATOM 4383 O O . TYR A 1 546 ? -19.415 -12.213 18.277 1.00 87.56 546 TYR A O 1
ATOM 4391 N N . PHE A 1 547 ? -18.820 -10.494 16.973 1.00 87.56 547 PHE A N 1
ATOM 4392 C CA . PHE A 1 547 ? -19.802 -10.783 15.922 1.00 87.56 547 PHE A CA 1
ATOM 4393 C C . PHE A 1 547 ? -19.267 -11.737 14.854 1.00 87.56 547 PHE A C 1
ATOM 4395 O O . PHE A 1 547 ? -20.057 -12.351 14.144 1.00 87.56 547 PHE A O 1
ATOM 4402 N N . THR A 1 548 ? -17.946 -11.888 14.757 1.00 88.62 548 THR A N 1
ATOM 4403 C CA . THR A 1 548 ? -17.278 -12.554 13.634 1.00 88.62 548 THR A CA 1
ATOM 4404 C C . THR A 1 548 ? -17.691 -13.991 13.296 1.00 88.62 548 THR A C 1
ATOM 4406 O O . THR A 1 548 ? -17.635 -14.298 12.105 1.00 88.62 548 THR A O 1
ATOM 4409 N N . PRO A 1 549 ? -18.136 -14.870 14.227 1.00 85.38 549 PRO A N 1
ATOM 4410 C CA . PRO A 1 549 ? -18.449 -16.257 13.874 1.00 85.38 549 PRO A CA 1
ATOM 4411 C C . PRO A 1 549 ? -19.424 -16.385 12.697 1.00 85.38 549 PRO A C 1
ATOM 4413 O O . PRO A 1 549 ? -19.164 -17.154 11.783 1.00 85.38 549 PRO A O 1
ATOM 4416 N N . TYR A 1 550 ? -20.466 -15.548 12.651 1.00 85.06 550 TYR A N 1
ATOM 4417 C CA . TYR A 1 550 ? -21.477 -15.554 11.583 1.00 85.06 550 TYR A CA 1
ATOM 4418 C C . TYR A 1 550 ? -21.002 -14.915 10.269 1.00 85.06 550 TYR A C 1
ATOM 4420 O O . TYR A 1 550 ? -21.620 -15.094 9.224 1.00 85.06 550 TYR A O 1
ATOM 4428 N N . PHE A 1 551 ? -19.927 -14.129 10.318 1.00 87.56 551 PHE A N 1
ATOM 4429 C CA . PHE A 1 551 ? -19.392 -13.393 9.170 1.00 87.56 551 PHE A CA 1
ATOM 4430 C C . PHE A 1 551 ? -18.356 -14.202 8.390 1.00 87.56 551 PHE A C 1
ATOM 4432 O O . PHE A 1 551 ? -18.136 -13.942 7.208 1.00 87.56 551 PHE A O 1
ATOM 4439 N N . PHE A 1 552 ? -17.726 -15.181 9.039 1.00 89.81 552 PHE A N 1
ATOM 4440 C CA . PHE A 1 552 ? -16.735 -16.061 8.419 1.00 89.81 552 PHE A CA 1
ATOM 4441 C C . PHE A 1 552 ? -17.336 -17.358 7.878 1.00 89.81 552 PHE A C 1
ATOM 4443 O O . PHE A 1 552 ? -16.619 -18.145 7.268 1.00 89.81 552 PHE A O 1
ATOM 4450 N N . GLU A 1 553 ? -18.634 -17.588 8.081 1.00 81.06 553 GLU A N 1
ATOM 4451 C CA . GLU A 1 553 ? -19.323 -18.751 7.533 1.00 81.06 553 GLU A CA 1
ATOM 4452 C C . GLU A 1 553 ? -19.354 -18.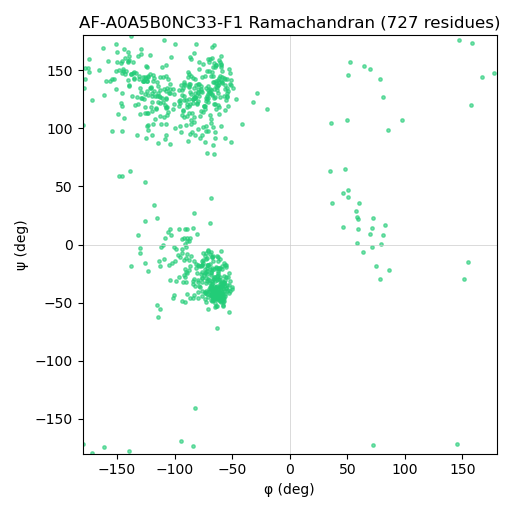731 6.004 1.00 81.06 553 GLU A C 1
ATOM 4454 O O . GLU A 1 553 ? -19.318 -17.684 5.345 1.00 81.06 553 GLU A O 1
ATOM 4459 N N . ASN A 1 554 ? -19.457 -19.924 5.424 1.00 71.38 554 ASN A N 1
ATOM 4460 C CA . ASN A 1 554 ? -19.585 -20.069 3.989 1.00 71.38 554 ASN A CA 1
ATOM 4461 C C . ASN A 1 554 ? -21.001 -19.658 3.552 1.00 71.38 554 ASN A C 1
ATOM 4463 O O . ASN A 1 554 ? -21.977 -20.309 3.913 1.00 71.38 554 ASN A O 1
ATOM 4467 N N . GLY A 1 555 ? -21.121 -18.599 2.747 1.00 73.44 555 GLY A N 1
ATOM 4468 C CA . GLY A 1 555 ? -22.414 -18.155 2.215 1.00 73.44 555 GLY A CA 1
ATOM 4469 C C . GLY A 1 555 ? -22.582 -16.641 2.018 1.00 73.44 555 GLY A C 1
ATOM 4470 O O . GLY A 1 555 ? -21.675 -15.866 2.330 1.00 73.44 555 GLY A O 1
ATOM 4471 N N . PRO A 1 556 ? -23.721 -16.219 1.456 1.00 75.50 556 PRO A N 1
ATOM 4472 C CA . PRO A 1 556 ? -24.097 -14.814 1.301 1.00 75.50 556 PRO A CA 1
ATOM 4473 C C . PRO A 1 556 ? -24.409 -14.123 2.642 1.00 75.50 556 PRO A C 1
ATOM 4475 O O . PRO A 1 556 ? -24.768 -14.775 3.624 1.00 75.50 556 PRO A O 1
ATOM 4478 N N . SER A 1 557 ? -24.363 -12.791 2.681 1.00 76.81 557 SER A N 1
ATOM 4479 C CA . SER A 1 557 ? -24.739 -11.949 3.824 1.00 76.81 557 SER A CA 1
ATOM 4480 C C . SER A 1 557 ? -26.207 -12.127 4.203 1.00 76.81 557 SER A C 1
ATOM 4482 O O . SER A 1 557 ? -26.585 -11.845 5.337 1.00 76.81 557 SER A O 1
ATOM 4484 N N . SER A 1 558 ? -27.048 -12.620 3.285 1.00 77.75 558 SER A N 1
ATOM 4485 C CA . SER A 1 558 ? -28.441 -12.987 3.568 1.00 77.75 558 SER A CA 1
ATOM 4486 C C . SER A 1 558 ? -28.578 -14.109 4.598 1.00 77.75 558 SER A C 1
ATOM 4488 O O . SER A 1 558 ? -29.646 -14.252 5.190 1.00 77.75 558 SER A O 1
ATOM 4490 N N . ASN A 1 559 ? -27.522 -14.900 4.814 1.00 83.25 559 ASN A N 1
ATOM 4491 C CA . ASN A 1 559 ? -27.508 -15.947 5.834 1.00 83.25 559 ASN A CA 1
ATOM 4492 C C . ASN A 1 559 ? -27.316 -15.378 7.245 1.00 83.25 559 ASN A C 1
ATOM 4494 O O . ASN A 1 559 ? -27.642 -16.049 8.222 1.00 83.25 559 ASN A O 1
ATOM 4498 N N . ILE A 1 560 ? -26.823 -14.142 7.370 1.00 84.88 560 ILE A N 1
ATOM 4499 C CA . ILE A 1 560 ? -26.628 -13.509 8.670 1.00 84.88 560 ILE A CA 1
ATOM 4500 C C . ILE A 1 560 ? -28.003 -13.132 9.241 1.00 84.88 560 ILE A C 1
ATOM 4502 O O . ILE A 1 560 ? -28.766 -12.408 8.590 1.00 84.88 560 ILE A O 1
ATOM 4506 N N . PRO A 1 561 ? -28.342 -13.566 10.471 1.00 89.31 561 PRO A N 1
ATOM 4507 C CA . PRO A 1 561 ? -29.623 -13.233 11.076 1.00 89.31 561 PRO A CA 1
ATOM 4508 C C . PRO A 1 561 ? -29.862 -11.721 11.107 1.00 89.31 561 PRO A C 1
ATOM 4510 O O . PRO A 1 561 ? -29.035 -10.950 11.596 1.00 89.31 561 PRO A O 1
ATOM 4513 N N . SER A 1 562 ? -31.036 -11.285 10.643 1.00 86.69 562 SER A N 1
ATOM 4514 C CA . SER A 1 562 ? -31.395 -9.856 10.609 1.00 86.69 562 SER A CA 1
ATOM 4515 C C . SER A 1 562 ? -31.330 -9.173 11.984 1.00 86.69 562 SER A C 1
ATOM 4517 O O . SER A 1 562 ? -31.084 -7.970 12.066 1.00 86.69 562 SER A O 1
ATOM 4519 N N . SER A 1 563 ? -31.524 -9.926 13.072 1.00 89.69 563 SER A N 1
ATOM 4520 C CA . SER A 1 563 ? -31.319 -9.464 14.448 1.00 89.69 563 SER A CA 1
ATOM 4521 C C . SER A 1 563 ? -29.854 -9.141 14.746 1.00 89.69 563 SER A C 1
ATOM 4523 O O . SER A 1 563 ? -29.588 -8.101 15.341 1.00 89.69 563 SER A O 1
ATOM 4525 N N . LEU A 1 564 ? -28.915 -9.983 14.301 1.00 87.25 564 LEU A N 1
ATOM 4526 C CA . LEU A 1 564 ? -27.475 -9.788 14.482 1.00 87.25 564 LEU A CA 1
ATOM 4527 C C . LEU A 1 564 ? -26.981 -8.585 13.680 1.00 87.25 564 LEU A C 1
ATOM 4529 O O . LEU A 1 564 ? -26.258 -7.748 14.212 1.00 87.25 564 LEU A O 1
ATOM 4533 N N . ILE A 1 565 ? -27.439 -8.468 12.428 1.00 85.19 565 ILE A N 1
ATOM 4534 C CA . ILE A 1 565 ? -27.199 -7.294 11.585 1.00 85.19 565 ILE A CA 1
ATOM 4535 C C . ILE A 1 565 ? -27.632 -6.045 12.349 1.00 85.19 565 ILE A C 1
ATOM 4537 O O . ILE A 1 565 ? -26.790 -5.204 12.639 1.00 85.19 565 ILE A O 1
ATOM 4541 N N . LYS A 1 566 ? -28.903 -5.957 12.772 1.00 87.25 566 LYS A N 1
ATOM 4542 C CA . LYS A 1 566 ? -29.427 -4.808 13.532 1.00 87.25 566 LYS A CA 1
ATOM 4543 C C . LYS A 1 566 ? -28.648 -4.536 14.817 1.00 87.25 566 LYS A C 1
ATOM 4545 O O . LYS A 1 566 ? -28.420 -3.377 15.145 1.00 87.25 566 LYS A O 1
ATOM 4550 N N . GLN A 1 567 ? -28.237 -5.574 15.542 1.00 86.94 567 GLN A N 1
ATOM 4551 C CA . GLN A 1 567 ? -27.433 -5.426 16.754 1.00 86.94 567 GLN A CA 1
ATOM 4552 C C . GLN A 1 567 ? -26.073 -4.792 16.440 1.00 86.94 567 GLN A C 1
ATOM 4554 O O . GLN A 1 567 ? -25.645 -3.876 17.141 1.00 86.94 567 GLN A O 1
ATOM 4559 N N . HIS A 1 568 ? -25.420 -5.224 15.360 1.00 84.31 568 HIS A N 1
ATOM 4560 C CA . HIS A 1 568 ? -24.192 -4.604 14.877 1.00 84.31 568 HIS A CA 1
ATOM 4561 C C . HIS A 1 568 ? -24.446 -3.171 14.391 1.00 84.31 568 HIS A C 1
ATOM 4563 O O . HIS A 1 568 ? -23.655 -2.270 14.668 1.00 84.31 568 HIS A O 1
ATOM 4569 N N . GLU A 1 569 ? -25.561 -2.925 13.702 1.00 84.06 569 GLU A N 1
ATOM 4570 C CA . GLU A 1 569 ? -25.925 -1.588 13.245 1.00 84.06 569 GLU A CA 1
ATOM 4571 C C . GLU A 1 569 ? -26.101 -0.615 14.412 1.00 84.06 569 GLU A C 1
ATOM 4573 O O . GLU A 1 569 ? -25.644 0.521 14.317 1.00 84.06 569 GLU A O 1
ATOM 4578 N N . MET A 1 570 ? -26.734 -1.064 15.500 1.00 82.12 570 MET A N 1
ATOM 4579 C CA . MET A 1 570 ? -26.909 -0.301 16.737 1.00 82.12 570 MET A CA 1
ATOM 4580 C C . MET A 1 570 ? -25.580 -0.087 17.468 1.00 82.12 570 MET A C 1
ATOM 4582 O O . MET A 1 570 ? -25.354 0.986 18.023 1.00 82.12 570 MET A O 1
ATOM 4586 N N . ALA A 1 571 ? -24.669 -1.061 17.424 1.00 76.75 571 ALA A N 1
ATOM 4587 C CA . ALA A 1 571 ? -23.334 -0.919 17.998 1.00 76.75 571 ALA A CA 1
ATOM 4588 C C . ALA A 1 571 ? -22.513 0.201 17.321 1.00 76.75 571 ALA A C 1
ATOM 4590 O O . ALA A 1 571 ? -21.701 0.844 17.983 1.00 76.75 571 ALA A O 1
ATOM 4591 N N . ARG A 1 572 ? -22.793 0.540 16.050 1.00 72.75 572 ARG A N 1
ATOM 4592 C CA . ARG A 1 572 ? -22.115 1.646 15.339 1.00 72.75 572 ARG A CA 1
ATOM 4593 C C . ARG A 1 572 ? -22.291 3.018 15.987 1.00 72.75 572 ARG A C 1
ATOM 4595 O O . ARG A 1 572 ? -21.518 3.921 15.666 1.00 72.75 572 ARG A O 1
ATOM 4602 N N . TYR A 1 573 ? -23.307 3.202 16.834 1.00 66.81 573 TYR A N 1
ATOM 4603 C CA . TYR A 1 573 ? -23.494 4.451 17.573 1.00 66.81 573 TYR A CA 1
ATOM 4604 C C . TYR A 1 573 ? -22.461 4.622 18.689 1.00 66.81 573 TYR A C 1
ATOM 4606 O O . TYR A 1 573 ? -22.064 5.752 18.946 1.00 66.81 573 TYR A O 1
ATOM 4614 N N . SER A 1 574 ? -21.979 3.531 19.300 1.00 64.56 574 SER A N 1
ATOM 4615 C CA . SER A 1 574 ? -20.880 3.623 20.276 1.00 64.56 574 SER A CA 1
ATOM 4616 C C . SER A 1 574 ? -19.545 4.006 19.628 1.00 64.56 574 SER A C 1
ATOM 4618 O O . SER A 1 574 ? -18.803 4.787 20.205 1.00 64.56 574 SER A O 1
ATOM 4620 N N . ASP A 1 575 ? -19.301 3.585 18.384 1.00 61.59 575 ASP A N 1
ATOM 4621 C CA . ASP A 1 575 ? -18.105 3.952 17.603 1.00 61.59 575 ASP A CA 1
ATOM 4622 C C . ASP A 1 575 ? -18.054 5.453 17.218 1.00 61.59 575 ASP A C 1
ATOM 4624 O O . ASP A 1 575 ? -17.072 5.926 16.642 1.00 61.59 575 ASP A O 1
ATOM 4628 N N . LEU A 1 576 ? -19.152 6.196 17.410 1.00 61.44 576 LEU A N 1
ATOM 4629 C CA . LEU A 1 576 ? -19.219 7.634 17.128 1.00 61.44 576 LEU A CA 1
ATOM 4630 C C . LEU A 1 576 ? -18.835 8.491 18.330 1.00 61.44 576 LEU A C 1
ATOM 4632 O O . LEU A 1 576 ? -18.676 9.693 18.144 1.00 61.44 576 LEU A O 1
ATOM 4636 N N . ASP A 1 577 ? -18.714 7.915 19.527 1.00 70.94 577 ASP A N 1
ATOM 4637 C CA . ASP A 1 577 ? -18.341 8.669 20.718 1.00 70.94 577 ASP A CA 1
ATOM 4638 C C . ASP A 1 577 ? -16.808 8.766 20.835 1.00 70.94 577 ASP A C 1
ATOM 4640 O O . ASP A 1 577 ? -16.158 7.806 21.262 1.00 70.94 577 ASP A O 1
ATOM 4644 N N . PRO A 1 578 ? -16.193 9.921 20.515 1.00 71.25 578 PRO A N 1
ATOM 4645 C CA . PRO A 1 578 ? -14.749 10.095 20.652 1.00 71.25 578 PRO A CA 1
ATOM 4646 C C . PRO A 1 578 ? -14.291 10.131 22.119 1.00 71.25 578 PRO A C 1
ATOM 4648 O O . PRO A 1 578 ? -13.084 10.152 22.379 1.00 71.25 578 PRO A O 1
ATOM 4651 N N . HIS A 1 579 ? -15.224 10.167 23.076 1.00 73.44 579 HIS A N 1
ATOM 4652 C CA . HIS A 1 579 ? -14.958 10.127 24.510 1.00 73.44 579 HIS A CA 1
ATOM 4653 C C . HIS A 1 579 ? -15.088 8.723 25.108 1.00 73.44 579 HIS A C 1
ATOM 4655 O O . HIS A 1 579 ? -14.673 8.542 26.254 1.00 73.44 579 HIS A O 1
ATOM 4661 N N . SER A 1 580 ? -15.584 7.727 24.359 1.00 71.06 580 SER A N 1
ATOM 4662 C CA . SER A 1 580 ? -15.669 6.345 24.842 1.00 71.06 580 SER A CA 1
ATOM 4663 C C . SER A 1 580 ? -14.300 5.878 25.318 1.00 71.06 580 SER A C 1
ATOM 4665 O O . SER A 1 580 ? -13.322 5.998 24.582 1.00 71.06 580 SER A O 1
ATOM 4667 N N . HIS A 1 581 ? -14.209 5.378 26.551 1.00 68.75 581 HIS A N 1
ATOM 4668 C CA . HIS A 1 581 ? -12.969 4.842 27.120 1.00 68.75 581 HIS A CA 1
ATOM 4669 C C . HIS A 1 581 ? -12.700 3.391 26.714 1.00 68.75 581 HIS A C 1
ATOM 4671 O O . HIS A 1 581 ? -11.581 2.918 26.913 1.00 68.75 581 HIS A O 1
ATOM 4677 N N . GLU A 1 582 ? -13.704 2.712 26.162 1.00 76.25 582 GLU A N 1
ATOM 4678 C CA . GLU A 1 582 ? -13.641 1.301 25.801 1.00 76.25 582 GLU A CA 1
ATOM 4679 C C . GLU A 1 582 ? -12.843 1.097 24.509 1.00 76.25 582 GLU A C 1
ATOM 4681 O O . GLU A 1 582 ? -12.872 1.930 23.600 1.00 76.25 582 GLU A O 1
ATOM 4686 N N . GLU A 1 583 ? -12.100 -0.008 24.447 1.00 80.00 583 GLU A N 1
ATOM 4687 C CA . GLU A 1 583 ? -11.425 -0.420 23.222 1.00 80.00 583 GLU A CA 1
ATOM 4688 C C . GLU A 1 583 ? -12.418 -1.111 22.280 1.00 80.00 583 GLU A C 1
ATOM 4690 O O . GLU A 1 583 ? -13.146 -2.036 22.646 1.00 80.00 583 GLU A O 1
ATOM 4695 N N . ASP A 1 584 ? -12.401 -0.686 21.026 1.00 79.06 584 ASP A N 1
ATOM 4696 C CA . ASP A 1 584 ? -13.074 -1.331 19.919 1.00 79.06 584 ASP A CA 1
ATOM 4697 C C . ASP A 1 584 ? -12.357 -2.644 19.590 1.00 79.06 584 ASP A C 1
ATOM 4699 O O . ASP A 1 584 ? -11.352 -2.699 18.874 1.00 79.06 584 ASP A O 1
ATOM 4703 N N . HIS A 1 585 ? -12.886 -3.747 20.111 1.00 83.56 585 HIS A N 1
ATOM 4704 C CA . HIS A 1 585 ? -12.408 -5.079 19.763 1.00 83.56 585 HIS A CA 1
ATOM 4705 C C . HIS A 1 585 ? -12.923 -5.474 18.375 1.00 83.56 585 HIS A C 1
ATOM 4707 O O . HIS A 1 585 ? -14.033 -5.996 18.234 1.00 83.56 585 HIS A O 1
ATOM 4713 N N . GLY A 1 586 ? -12.126 -5.232 17.336 1.00 90.12 586 GLY A N 1
ATOM 4714 C CA . GLY A 1 586 ? -12.480 -5.561 15.960 1.00 90.12 586 GLY A CA 1
ATOM 4715 C C . GLY A 1 586 ? -11.406 -5.190 14.946 1.00 90.12 586 GLY A C 1
ATOM 4716 O O . GLY A 1 586 ? -10.302 -4.793 15.307 1.00 90.12 586 GLY A O 1
ATOM 4717 N N . VAL A 1 587 ? -11.757 -5.320 13.669 1.00 94.19 587 VAL A N 1
ATOM 4718 C CA . VAL A 1 587 ? -10.912 -4.927 12.535 1.00 94.19 587 VAL A CA 1
ATOM 4719 C C . VAL A 1 587 ? -11.697 -3.952 11.672 1.00 94.19 587 VAL A C 1
ATOM 4721 O O . VAL A 1 587 ? -12.863 -4.196 11.344 1.00 94.19 587 VAL A O 1
ATOM 4724 N N . ILE A 1 588 ? -11.067 -2.839 11.306 1.00 94.19 588 ILE A N 1
ATOM 4725 C CA . ILE A 1 588 ? -11.655 -1.871 10.384 1.00 94.19 588 ILE A CA 1
ATOM 4726 C C . ILE A 1 588 ? -11.415 -2.378 8.967 1.00 94.19 588 ILE A C 1
ATOM 4728 O O . ILE A 1 588 ? -10.279 -2.633 8.580 1.00 94.19 588 ILE A O 1
ATOM 4732 N N . TYR A 1 589 ? -12.470 -2.484 8.174 1.00 93.31 589 TYR A N 1
ATOM 4733 C CA . TYR A 1 589 ? -12.374 -2.757 6.747 1.00 93.31 589 TYR A CA 1
ATOM 4734 C C . TYR A 1 589 ? -12.630 -1.477 5.980 1.00 93.31 589 TYR A C 1
ATOM 4736 O O . TYR A 1 589 ? -13.597 -0.767 6.258 1.00 93.31 589 TYR A O 1
ATOM 4744 N N . VAL A 1 590 ? -11.785 -1.205 4.994 1.00 91.75 590 VAL A N 1
ATOM 4745 C CA . VAL A 1 590 ? -11.989 -0.139 4.020 1.00 91.75 590 VAL A CA 1
ATOM 4746 C C . VAL A 1 590 ? -11.896 -0.732 2.626 1.00 91.75 590 VAL A C 1
ATOM 4748 O O . VAL A 1 590 ? -10.929 -1.422 2.295 1.00 91.75 590 VAL A O 1
ATOM 4751 N N . VAL A 1 591 ? -12.898 -0.434 1.807 1.00 87.44 591 VAL A N 1
ATOM 4752 C CA . VAL A 1 591 ? -12.887 -0.737 0.381 1.00 87.44 591 VAL A CA 1
ATOM 4753 C C . VAL A 1 591 ? -12.751 0.581 -0.365 1.00 87.44 591 VAL A C 1
ATOM 4755 O O . VAL A 1 591 ? -13.652 1.427 -0.356 1.00 87.44 591 VAL A O 1
ATOM 4758 N N . THR A 1 592 ? -11.586 0.786 -0.970 1.00 82.75 592 THR A N 1
ATOM 4759 C CA . THR A 1 592 ? -11.330 1.930 -1.838 1.00 82.75 592 THR A CA 1
ATOM 4760 C C . THR A 1 592 ? -11.749 1.569 -3.257 1.00 82.75 592 THR A C 1
ATOM 4762 O O . THR A 1 592 ? -11.114 0.702 -3.851 1.00 82.75 592 THR A O 1
ATOM 4765 N N . PRO A 1 593 ? -12.790 2.197 -3.820 1.00 73.62 593 PRO A N 1
ATOM 4766 C CA . PRO A 1 593 ? -13.138 2.021 -5.220 1.00 73.62 593 PRO A CA 1
ATOM 4767 C C . PRO A 1 593 ? -12.020 2.591 -6.081 1.00 73.62 593 PRO A C 1
ATOM 4769 O O . PRO A 1 593 ? -11.488 3.672 -5.796 1.00 73.62 593 PRO A O 1
ATOM 4772 N N . GLY A 1 594 ? -11.696 1.894 -7.158 1.00 63.56 594 GLY A N 1
ATOM 4773 C CA . GLY A 1 594 ? -10.841 2.476 -8.166 1.00 63.56 594 GLY A CA 1
ATOM 4774 C C . GLY A 1 594 ? -11.586 3.332 -9.169 1.00 63.56 594 GLY A C 1
ATOM 4775 O O . GLY A 1 594 ? -12.784 3.614 -9.071 1.00 63.56 594 GLY A O 1
ATOM 4776 N N . SER A 1 595 ? -10.831 3.751 -10.169 1.00 55.97 595 SER A N 1
ATOM 4777 C CA . SER A 1 595 ? -11.258 4.633 -11.245 1.00 55.97 595 SER A CA 1
ATOM 4778 C C . SER A 1 595 ? -11.961 3.875 -12.404 1.00 55.97 595 SER A C 1
ATOM 4780 O O . SER A 1 595 ? -12.249 4.424 -13.464 1.00 55.97 595 SER A O 1
ATOM 4782 N N . GLY A 1 596 ? -12.329 2.615 -12.128 1.00 52.31 596 GLY A N 1
ATOM 4783 C CA . GLY A 1 596 ? -13.256 1.719 -12.829 1.00 52.31 596 GLY A CA 1
ATOM 4784 C C . GLY A 1 596 ? -14.411 2.354 -13.630 1.00 52.31 596 GLY A C 1
ATOM 4785 O O . GLY A 1 596 ? -15.219 3.125 -13.104 1.00 52.31 596 GLY A O 1
ATOM 4786 N N . LYS A 1 597 ? -14.600 1.949 -14.893 1.00 52.12 597 LYS A N 1
ATOM 4787 C CA . LYS A 1 597 ? -15.863 2.096 -15.630 1.00 52.12 597 LYS A CA 1
ATOM 4788 C C . LYS A 1 597 ? -16.833 1.015 -15.170 1.00 52.12 597 LYS A C 1
ATOM 4790 O O . LYS A 1 597 ? -16.896 -0.060 -15.754 1.00 52.12 597 LYS A O 1
ATOM 4795 N N . TYR A 1 598 ? -17.636 1.337 -14.167 1.00 55.56 598 TYR A N 1
ATOM 4796 C CA . TYR A 1 598 ? -18.702 0.447 -13.711 1.00 55.56 598 TYR A CA 1
ATOM 4797 C C . TYR A 1 598 ? -19.814 0.307 -14.763 1.00 55.56 598 TYR A C 1
ATOM 4799 O O . TYR A 1 598 ? -20.111 1.244 -15.520 1.00 55.56 598 TYR A O 1
ATOM 4807 N N . GLN A 1 599 ? -20.455 -0.864 -14.811 1.00 51.47 599 GLN A N 1
ATOM 4808 C CA . GLN A 1 599 ? -21.563 -1.123 -15.729 1.00 51.47 599 GLN A CA 1
ATOM 4809 C C . GLN A 1 599 ? -22.708 -0.110 -15.525 1.00 51.47 599 GLN A C 1
ATOM 4811 O O . GLN A 1 599 ? -23.040 0.284 -14.407 1.00 51.47 599 GLN A O 1
ATOM 4816 N N . LYS A 1 600 ? -23.364 0.300 -16.624 1.00 46.12 600 LYS A N 1
ATOM 4817 C CA . LYS A 1 600 ? -24.448 1.312 -16.639 1.00 46.12 600 LYS A CA 1
ATOM 4818 C C . LYS A 1 600 ? -25.649 0.983 -15.735 1.00 46.12 600 LYS A C 1
ATOM 4820 O O . LYS A 1 600 ? -26.428 1.889 -15.448 1.00 46.12 600 LYS A O 1
ATOM 4825 N N . ASN A 1 601 ? -25.781 -0.268 -15.297 1.00 47.84 601 ASN A N 1
ATOM 4826 C CA . ASN A 1 601 ? -26.870 -0.771 -14.463 1.00 47.84 601 ASN A CA 1
ATOM 4827 C C . ASN A 1 601 ? -26.367 -1.285 -13.103 1.00 47.84 601 ASN A C 1
ATOM 4829 O O . ASN A 1 601 ? -26.916 -2.261 -12.598 1.00 47.84 601 ASN A O 1
ATOM 4833 N N . ALA A 1 602 ? -25.328 -0.661 -12.530 1.00 48.75 602 ALA A N 1
ATOM 4834 C CA . ALA A 1 602 ? -24.805 -1.041 -11.217 1.00 48.75 602 ALA A CA 1
ATOM 4835 C C . ALA A 1 602 ? -25.962 -1.217 -10.200 1.00 48.75 602 ALA A C 1
ATOM 4837 O O . ALA A 1 602 ? -26.803 -0.310 -10.080 1.00 48.75 602 ALA A O 1
ATOM 4838 N N . PRO A 1 603 ? -26.064 -2.380 -9.530 1.00 46.09 603 PRO A N 1
ATOM 4839 C CA . PRO A 1 603 ? -27.233 -2.741 -8.743 1.00 46.09 603 PRO A CA 1
ATOM 4840 C C . PRO A 1 603 ? -27.554 -1.691 -7.673 1.00 46.09 603 PRO A C 1
ATOM 4842 O O . PRO A 1 603 ? -26.692 -1.145 -6.990 1.00 46.09 603 PRO A O 1
ATOM 4845 N N . SER A 1 604 ? -28.845 -1.380 -7.527 1.00 44.44 604 SER A N 1
ATOM 4846 C CA . SER A 1 604 ? -29.335 -0.308 -6.641 1.00 44.44 604 SER A CA 1
ATOM 4847 C C . SER A 1 604 ? -29.226 -0.602 -5.135 1.00 44.44 604 SER A C 1
ATOM 4849 O O . SER A 1 604 ? -29.525 0.269 -4.315 1.00 44.44 604 SER A O 1
ATOM 4851 N N . LYS A 1 605 ? -28.799 -1.814 -4.777 1.00 51.31 605 LYS A N 1
ATOM 4852 C CA . LYS A 1 605 ? -28.434 -2.262 -3.434 1.00 51.31 605 LYS A CA 1
ATOM 4853 C C . LYS A 1 605 ? -27.361 -3.320 -3.618 1.00 51.31 605 LYS A C 1
ATOM 4855 O O . LYS A 1 605 ? -27.660 -4.361 -4.186 1.00 51.31 605 LYS A O 1
ATOM 4860 N N . VAL A 1 606 ? -26.148 -3.002 -3.188 1.00 52.34 606 VAL A N 1
ATOM 4861 C CA . VAL A 1 606 ? -25.001 -3.882 -3.391 1.00 52.34 606 VAL A CA 1
ATOM 4862 C C . VAL A 1 606 ? -24.842 -4.825 -2.203 1.00 52.34 606 VAL A C 1
ATOM 4864 O O . VAL A 1 606 ? -24.865 -6.019 -2.412 1.00 52.34 606 VAL A O 1
ATOM 4867 N N . GLU A 1 607 ? -24.847 -4.365 -0.950 1.00 65.31 607 GLU A N 1
ATOM 4868 C CA . GLU A 1 607 ? -24.510 -5.242 0.186 1.00 65.31 607 GLU A CA 1
ATOM 4869 C C . GLU A 1 607 ? -25.262 -4.861 1.457 1.00 65.31 607 GLU A C 1
ATOM 4871 O O . GLU A 1 607 ? -25.548 -3.682 1.697 1.00 65.31 607 GLU A O 1
ATOM 4876 N N . HIS A 1 608 ? -25.531 -5.846 2.320 1.00 72.69 608 HIS A N 1
ATOM 4877 C CA . HIS A 1 608 ? -25.928 -5.570 3.697 1.00 72.69 608 HIS A CA 1
ATOM 4878 C C . HIS A 1 608 ? -25.276 -6.519 4.701 1.00 72.69 608 HIS A C 1
ATOM 4880 O O . HIS A 1 608 ? -25.943 -7.220 5.455 1.00 72.69 608 HIS A O 1
ATOM 4886 N N . TRP A 1 609 ? -23.948 -6.450 4.776 1.00 80.50 609 TRP A N 1
ATOM 4887 C CA . TRP A 1 609 ? -23.182 -7.040 5.875 1.00 80.50 609 TRP A CA 1
ATOM 4888 C C . TRP A 1 609 ? -23.498 -6.397 7.242 1.00 80.50 609 TRP A C 1
ATOM 4890 O O . TRP A 1 609 ? -23.066 -6.879 8.277 1.00 80.50 609 TRP A O 1
ATOM 4900 N N . GLY A 1 610 ? -24.232 -5.283 7.293 1.00 79.56 610 GLY A N 1
ATOM 4901 C CA . GLY A 1 610 ? -24.626 -4.626 8.547 1.00 79.56 610 GLY A CA 1
ATOM 4902 C C . GLY A 1 610 ? -23.529 -3.791 9.213 1.00 79.56 610 GLY A C 1
ATOM 4903 O O . GLY A 1 610 ? -23.841 -2.777 9.835 1.00 79.56 610 GLY A O 1
ATOM 4904 N N . PHE A 1 611 ? -22.251 -4.138 9.037 1.00 85.31 611 PHE A N 1
ATOM 4905 C CA . PHE A 1 611 ? -21.140 -3.367 9.608 1.00 85.31 611 PHE A CA 1
ATOM 4906 C C . PHE A 1 611 ? -20.599 -2.277 8.670 1.00 85.31 611 PHE A C 1
ATOM 4908 O O . PHE A 1 611 ? -20.139 -1.241 9.150 1.00 85.31 611 PHE A O 1
ATOM 4915 N N . TYR A 1 612 ? -20.700 -2.446 7.344 1.00 83.62 612 TYR A N 1
ATOM 4916 C CA . TYR A 1 612 ? -20.295 -1.398 6.406 1.00 83.62 612 TYR A CA 1
ATOM 4917 C C . TYR A 1 612 ? -21.216 -0.181 6.463 1.00 83.62 612 TYR A C 1
ATOM 4919 O O . TYR A 1 612 ? -22.444 -0.260 6.375 1.00 83.62 612 TYR A O 1
ATOM 4927 N N . GLU A 1 613 ? -20.590 0.982 6.524 1.00 78.31 613 GLU A N 1
ATOM 4928 C CA . GLU A 1 613 ? -21.168 2.276 6.226 1.00 78.31 613 GLU A CA 1
ATOM 4929 C C . GLU A 1 613 ? -20.851 2.594 4.766 1.00 78.31 613 GLU A C 1
ATOM 4931 O O . GLU A 1 613 ? -19.766 3.060 4.417 1.00 78.31 613 GLU A O 1
ATOM 4936 N N . THR A 1 614 ? -21.795 2.316 3.870 1.00 63.28 614 THR A N 1
ATOM 4937 C CA . THR A 1 614 ? -21.696 2.830 2.501 1.00 63.28 614 THR A CA 1
ATOM 4938 C C . THR A 1 614 ? -21.925 4.335 2.531 1.00 63.28 614 THR A C 1
ATOM 4940 O O . THR A 1 614 ? -22.936 4.787 3.081 1.00 63.28 614 THR A O 1
ATOM 4943 N N . SER A 1 615 ? -21.060 5.116 1.883 1.00 51.19 615 SER A N 1
ATOM 4944 C CA . SER A 1 615 ? -21.330 6.534 1.632 1.00 51.19 615 SER A CA 1
ATOM 4945 C C . SER A 1 615 ? -22.516 6.663 0.658 1.00 51.19 615 SER A C 1
ATOM 4947 O O . SER A 1 615 ? -22.361 6.750 -0.560 1.00 51.19 615 SER A O 1
ATOM 4949 N N . GLN A 1 616 ? -23.749 6.641 1.186 1.00 41.28 616 GLN A N 1
ATOM 4950 C CA . GLN A 1 616 ? -24.999 6.718 0.408 1.00 41.28 616 GLN A CA 1
ATOM 4951 C C . GLN A 1 616 ? -25.126 8.016 -0.415 1.00 41.28 616 GLN A C 1
ATOM 4953 O O . GLN A 1 616 ? -26.006 8.133 -1.275 1.00 41.28 616 GLN A O 1
ATOM 4958 N N . SER A 1 617 ? -24.274 9.012 -0.159 1.00 38.81 617 SER A N 1
ATOM 4959 C CA . SER A 1 617 ? -24.325 10.332 -0.787 1.00 38.81 617 SER A CA 1
ATOM 4960 C C . SER A 1 617 ? -23.983 10.308 -2.286 1.00 38.81 617 SER A C 1
ATOM 4962 O O . SER A 1 617 ? -24.490 11.153 -3.028 1.00 38.81 617 SER A O 1
ATOM 4964 N N . HIS A 1 618 ? -23.222 9.321 -2.775 1.00 44.72 618 HIS A N 1
ATOM 4965 C CA . HIS A 1 618 ? -22.739 9.308 -4.165 1.00 44.72 618 HIS A CA 1
ATOM 4966 C C . HIS A 1 618 ? -23.589 8.490 -5.151 1.00 44.72 618 HIS A C 1
ATOM 4968 O O . HIS A 1 618 ? -23.723 8.896 -6.308 1.00 44.72 618 HIS A O 1
ATOM 4974 N N . LEU A 1 619 ? -24.291 7.443 -4.700 1.00 45.38 619 LEU A N 1
ATOM 4975 C CA . LEU A 1 619 ? -25.252 6.695 -5.535 1.00 45.38 619 LEU A CA 1
ATOM 4976 C C . LEU A 1 619 ? -26.403 7.584 -6.053 1.00 45.38 619 LEU A C 1
ATOM 4978 O O . LEU A 1 619 ? -26.942 7.355 -7.136 1.00 45.38 619 LEU A O 1
ATOM 4982 N N . LYS A 1 620 ? -26.765 8.649 -5.319 1.00 39.44 620 LYS A N 1
ATOM 4983 C CA . LYS A 1 620 ? -27.813 9.602 -5.733 1.00 39.44 620 LYS A CA 1
ATOM 4984 C C . LYS A 1 620 ? -27.357 10.591 -6.816 1.00 39.44 620 LYS A C 1
ATOM 4986 O O . LYS A 1 620 ? -28.192 11.004 -7.618 1.00 39.44 620 LYS A O 1
ATOM 4991 N N . GLN A 1 621 ? -26.069 10.952 -6.890 1.00 40.19 621 GLN A N 1
ATOM 4992 C CA . GLN A 1 621 ? -25.558 11.864 -7.932 1.00 40.19 621 GLN A CA 1
ATOM 4993 C C . GLN A 1 621 ? -25.410 11.189 -9.305 1.00 40.19 621 GLN A C 1
ATOM 4995 O O . GLN A 1 621 ? -25.505 11.872 -10.322 1.00 40.19 621 GLN A O 1
ATOM 5000 N N . HIS A 1 622 ? -25.274 9.860 -9.360 1.00 41.91 622 HIS A N 1
ATOM 5001 C CA . HIS A 1 622 ? -25.235 9.120 -10.628 1.00 41.91 622 HIS A CA 1
ATOM 5002 C C . HIS A 1 622 ? -26.603 8.976 -11.312 1.00 41.91 622 HIS A C 1
ATOM 5004 O O . HIS A 1 622 ? -26.659 8.733 -12.514 1.00 41.91 622 HIS A O 1
ATOM 5010 N N . LYS A 1 623 ? -27.716 9.211 -10.600 1.00 39.28 623 LYS A N 1
ATOM 5011 C CA . LYS A 1 623 ? -29.060 9.178 -11.202 1.00 39.28 623 LYS A CA 1
ATOM 5012 C C . LYS A 1 623 ? -29.397 10.401 -12.066 1.00 39.28 623 LYS A C 1
ATOM 5014 O O . LYS A 1 623 ? -30.379 10.348 -12.798 1.00 39.28 623 LYS A O 1
ATOM 5019 N N . THR A 1 624 ? -28.632 11.497 -12.012 1.00 35.00 624 THR A N 1
ATOM 5020 C CA . THR A 1 624 ? -29.049 12.777 -12.626 1.00 35.00 624 THR A CA 1
ATOM 5021 C C . THR A 1 624 ? -28.295 13.200 -13.888 1.00 35.00 624 THR A C 1
ATOM 5023 O O . THR A 1 624 ? -28.592 14.267 -14.424 1.00 35.00 624 THR A O 1
ATOM 5026 N N . ARG A 1 625 ? -27.395 12.382 -14.454 1.00 34.78 625 ARG A N 1
ATOM 5027 C CA . ARG A 1 625 ? -26.819 12.667 -15.783 1.00 34.78 625 ARG A CA 1
ATOM 5028 C C . ARG A 1 625 ? -26.581 11.404 -16.605 1.00 34.78 625 ARG A C 1
ATOM 5030 O O . ARG A 1 625 ? -25.639 10.661 -16.371 1.00 34.78 625 ARG A O 1
ATOM 5037 N N . ALA A 1 626 ? -27.400 11.239 -17.642 1.00 34.03 626 ALA A N 1
ATOM 5038 C CA . ALA A 1 626 ? -27.266 10.252 -18.714 1.00 34.03 626 ALA A CA 1
ATOM 5039 C C . ALA A 1 626 ? -26.058 10.514 -19.647 1.00 34.03 626 ALA A C 1
ATOM 5041 O O . ALA A 1 626 ? -26.157 10.374 -20.864 1.00 34.03 626 ALA A O 1
ATOM 5042 N N . THR A 1 627 ? -24.908 10.916 -19.107 1.00 35.69 627 THR A N 1
ATOM 5043 C CA . THR A 1 627 ? -23.673 11.105 -19.876 1.00 35.69 627 THR A CA 1
ATOM 5044 C C . THR A 1 627 ? -22.668 10.044 -19.453 1.00 35.69 627 THR A C 1
ATOM 5046 O O . THR A 1 627 ? -22.110 10.152 -18.369 1.00 35.69 627 THR A O 1
ATOM 5049 N N . SER A 1 628 ? -22.509 9.024 -20.307 1.00 35.31 628 SER A N 1
ATOM 5050 C CA . SER A 1 628 ? -21.371 8.086 -20.408 1.00 35.31 628 SER A CA 1
ATOM 5051 C C . SER A 1 628 ? -20.685 7.682 -19.089 1.00 35.31 628 SER A C 1
ATOM 5053 O O . SER A 1 628 ? -19.889 8.445 -18.553 1.00 35.31 628 SER A O 1
ATOM 5055 N N . GLY A 1 629 ? -20.956 6.454 -18.630 1.00 35.66 629 GLY A N 1
ATOM 5056 C CA . GLY A 1 629 ? -20.469 5.860 -17.379 1.00 35.66 629 GLY A CA 1
ATOM 5057 C C . GLY A 1 629 ? -19.005 6.135 -17.033 1.00 35.66 629 GLY A C 1
ATOM 5058 O O . GLY A 1 629 ? -18.102 5.511 -17.583 1.00 35.66 629 GLY A O 1
ATOM 5059 N N . GLY A 1 630 ? -18.800 7.042 -16.083 1.00 40.00 630 GLY A N 1
ATOM 5060 C CA . GLY A 1 630 ? -17.588 7.116 -15.278 1.00 40.00 630 GLY A CA 1
ATOM 5061 C C . GLY A 1 630 ? -17.994 6.872 -13.835 1.00 40.00 630 GLY A C 1
ATOM 5062 O O . GLY A 1 630 ? -18.937 7.517 -13.373 1.00 40.00 630 GLY A O 1
ATOM 5063 N N . GLY A 1 631 ? -17.340 5.932 -13.153 1.00 47.28 631 GLY A N 1
ATOM 5064 C CA . GLY A 1 631 ? -17.364 5.885 -11.696 1.00 47.28 631 GLY A CA 1
ATOM 5065 C C . GLY A 1 631 ? -16.803 7.179 -11.112 1.00 47.28 631 GLY A C 1
ATOM 5066 O O . GLY A 1 631 ? -16.154 7.962 -11.809 1.00 47.28 631 GLY A O 1
ATOM 5067 N N . ALA A 1 632 ? -17.083 7.456 -9.844 1.00 54.88 632 ALA A N 1
ATOM 5068 C CA . ALA A 1 632 ? -16.304 8.465 -9.144 1.00 54.88 632 ALA A CA 1
ATOM 5069 C C . ALA A 1 632 ? -14.905 7.880 -8.908 1.00 54.88 632 ALA A C 1
ATOM 5071 O O . ALA A 1 632 ? -14.793 6.809 -8.328 1.00 54.88 632 ALA A O 1
ATOM 5072 N N . ASP A 1 633 ? -13.851 8.544 -9.386 1.00 72.62 633 ASP A N 1
ATOM 5073 C CA . ASP A 1 633 ? -12.486 8.138 -9.052 1.00 72.62 633 ASP A CA 1
ATOM 5074 C C . ASP A 1 633 ? -12.128 8.690 -7.673 1.00 72.62 633 ASP A C 1
ATOM 5076 O O . ASP A 1 633 ? -12.408 9.863 -7.381 1.00 72.62 633 ASP A O 1
ATOM 5080 N N . TYR A 1 634 ? -11.483 7.873 -6.846 1.00 79.00 634 TYR A N 1
ATOM 5081 C CA . TYR A 1 634 ? -11.117 8.240 -5.486 1.00 79.00 634 TYR A CA 1
ATOM 5082 C C . TYR A 1 634 ? -9.617 8.080 -5.253 1.00 79.00 634 TYR A C 1
ATOM 5084 O O . TYR A 1 634 ? -8.943 7.271 -5.885 1.00 79.00 634 TYR A O 1
ATOM 5092 N N . PHE A 1 635 ? -9.093 8.871 -4.324 1.00 86.19 635 PHE A N 1
ATOM 5093 C CA . PHE A 1 635 ? -7.796 8.614 -3.712 1.00 86.19 635 PHE A CA 1
ATOM 5094 C C . PHE A 1 635 ? -7.890 8.871 -2.216 1.00 86.19 635 PHE A C 1
ATOM 5096 O O . PHE A 1 635 ? -8.616 9.776 -1.775 1.00 86.19 635 PHE A O 1
ATOM 5103 N N . SER A 1 636 ? -7.134 8.098 -1.444 1.00 90.19 636 SER A N 1
ATOM 5104 C CA . SER A 1 636 ? -7.225 8.146 0.009 1.00 90.19 636 SER A CA 1
ATOM 5105 C C . SER A 1 636 ? -5.873 8.444 0.643 1.00 90.19 636 SER A C 1
ATOM 5107 O O . SER A 1 636 ? -5.022 7.556 0.720 1.00 90.19 636 SER A O 1
ATOM 5109 N N . PRO A 1 637 ? -5.624 9.691 1.086 1.00 91.31 637 PRO A N 1
ATOM 5110 C CA . PRO A 1 637 ? -4.482 9.981 1.934 1.00 91.31 637 PRO A CA 1
ATOM 5111 C C . PRO A 1 637 ? -4.585 9.266 3.274 1.00 91.31 637 PRO A C 1
ATOM 5113 O O . PRO A 1 637 ? -5.626 9.291 3.939 1.00 91.31 637 PRO A O 1
ATOM 5116 N N . LEU A 1 638 ? -3.454 8.712 3.678 1.00 92.81 638 LEU A N 1
ATOM 5117 C CA . LEU A 1 638 ? -3.248 7.992 4.917 1.00 92.81 638 LEU A CA 1
ATOM 5118 C C . LEU A 1 638 ? -2.065 8.641 5.636 1.00 92.81 638 LEU A C 1
ATOM 5120 O O . LEU A 1 638 ? -0.951 8.640 5.114 1.00 92.81 638 LEU A O 1
ATOM 5124 N N . THR A 1 639 ? -2.297 9.179 6.827 1.00 92.00 639 THR A N 1
ATOM 5125 C CA . THR A 1 639 ? -1.244 9.800 7.639 1.00 92.00 639 THR A CA 1
ATOM 5126 C C . THR A 1 639 ? -1.036 8.980 8.904 1.00 92.00 639 THR A C 1
ATOM 5128 O O . THR A 1 639 ? -1.983 8.801 9.671 1.00 92.00 639 THR A O 1
ATOM 5131 N N . LEU A 1 640 ? 0.189 8.506 9.142 1.00 90.69 640 LEU A N 1
ATOM 5132 C CA . LEU A 1 640 ? 0.577 7.943 10.438 1.00 90.69 640 LEU A CA 1
ATOM 5133 C C . LEU A 1 640 ? 1.193 9.046 11.298 1.00 90.69 640 LEU A C 1
ATOM 5135 O O . LEU A 1 640 ? 2.259 9.571 10.968 1.00 90.69 640 LEU A O 1
ATOM 5139 N N . ASP A 1 641 ? 0.523 9.380 12.394 1.00 87.88 641 ASP A N 1
ATOM 5140 C CA . ASP A 1 641 ? 0.992 10.316 13.415 1.00 87.88 641 ASP A CA 1
ATOM 5141 C C . ASP A 1 641 ? 1.354 9.518 14.671 1.00 87.88 641 ASP A C 1
ATOM 5143 O O . ASP A 1 641 ? 0.528 9.203 15.538 1.00 87.88 641 ASP A O 1
ATOM 5147 N N . MET A 1 642 ? 2.623 9.128 14.705 1.00 84.19 642 MET A N 1
ATOM 5148 C CA . MET A 1 642 ? 3.201 8.309 15.757 1.00 84.19 642 MET A CA 1
ATOM 5149 C C . MET A 1 642 ? 3.613 9.224 16.908 1.00 84.19 642 MET A C 1
ATOM 5151 O O . MET A 1 642 ? 4.368 10.172 16.695 1.00 84.19 642 MET A O 1
ATOM 5155 N N . ALA A 1 643 ? 3.126 8.953 18.123 1.00 78.81 643 ALA A N 1
ATOM 5156 C CA . ALA A 1 643 ? 3.455 9.789 19.277 1.00 78.81 643 ALA A CA 1
ATOM 5157 C C . ALA A 1 643 ? 4.976 9.810 19.499 1.00 78.81 643 ALA A C 1
ATOM 5159 O O . ALA A 1 643 ? 5.623 8.760 19.346 1.00 78.81 643 ALA A O 1
ATOM 5160 N N . PRO A 1 644 ? 5.567 10.967 19.842 1.00 75.06 644 PRO A N 1
ATOM 5161 C CA . PRO A 1 644 ? 6.989 11.015 20.112 1.00 75.06 644 PRO A CA 1
ATOM 5162 C C . PRO A 1 644 ? 7.344 10.235 21.379 1.00 75.06 644 PRO A C 1
ATOM 5164 O O . PRO A 1 644 ? 6.481 9.801 22.145 1.00 75.06 644 PRO A O 1
ATOM 5167 N N . GLU A 1 645 ? 8.639 10.044 21.584 1.00 70.19 645 GLU A N 1
ATOM 5168 C CA . GLU A 1 645 ? 9.148 9.690 22.901 1.00 70.19 645 GLU A CA 1
ATOM 5169 C C . GLU A 1 645 ? 9.032 10.916 23.814 1.00 70.19 645 GLU A C 1
ATOM 5171 O O . GLU A 1 645 ? 9.344 12.037 23.402 1.00 70.19 645 GLU A O 1
ATOM 5176 N N . PHE A 1 646 ? 8.516 10.717 25.024 1.00 72.19 646 PHE A N 1
ATOM 5177 C CA . PHE A 1 646 ? 8.340 11.793 25.991 1.00 72.19 646 PHE A CA 1
ATOM 5178 C C . PHE A 1 646 ? 9.585 11.858 26.870 1.00 72.19 646 PHE A C 1
ATOM 5180 O O . PHE A 1 646 ? 9.821 10.954 27.660 1.00 72.19 646 PHE A O 1
ATOM 5187 N N . GLU A 1 647 ? 10.392 12.906 26.718 1.00 70.94 647 GLU A N 1
ATOM 5188 C CA . GLU A 1 647 ? 11.602 13.093 27.535 1.00 70.94 647 GLU A CA 1
ATOM 5189 C C . GLU A 1 647 ? 11.277 13.705 28.904 1.00 70.94 647 GLU A C 1
ATOM 5191 O O . GLU A 1 647 ? 12.065 13.589 29.839 1.00 70.94 647 GLU A O 1
ATOM 5196 N N . THR A 1 648 ? 10.117 14.358 29.032 1.00 75.06 648 THR A N 1
ATOM 5197 C CA . THR A 1 648 ? 9.695 15.022 30.265 1.00 75.06 648 THR A CA 1
ATOM 5198 C C . THR A 1 648 ? 8.204 14.827 30.543 1.00 75.06 648 THR A C 1
ATOM 5200 O O . THR A 1 648 ? 7.407 14.565 29.635 1.00 75.06 648 THR A O 1
ATOM 5203 N N . ASP A 1 649 ? 7.810 14.986 31.808 1.00 76.00 649 ASP A N 1
ATOM 5204 C CA . ASP A 1 649 ? 6.407 14.917 32.231 1.00 76.00 649 ASP A CA 1
ATOM 5205 C C . ASP A 1 649 ? 5.575 16.040 31.571 1.00 76.00 649 ASP A C 1
ATOM 5207 O O . ASP A 1 649 ? 4.399 15.844 31.260 1.00 76.00 649 ASP A O 1
ATOM 5211 N N . GLU A 1 650 ? 6.182 17.199 31.285 1.00 81.44 650 GLU A N 1
ATOM 5212 C CA . GLU A 1 650 ? 5.535 18.310 30.576 1.00 81.44 650 GLU A CA 1
ATOM 5213 C C . GLU A 1 650 ? 5.175 17.945 29.134 1.00 81.44 650 GLU A C 1
ATOM 5215 O O . GLU A 1 650 ? 4.086 18.288 28.681 1.00 81.44 650 GLU A O 1
ATOM 5220 N N . MET A 1 651 ? 6.046 17.217 28.426 1.00 77.81 651 MET A N 1
ATOM 5221 C CA . MET A 1 651 ? 5.763 16.735 27.070 1.00 77.81 651 MET A CA 1
ATOM 5222 C C . MET A 1 651 ? 4.565 15.777 27.047 1.00 77.81 651 MET A C 1
ATOM 5224 O O . MET A 1 651 ? 3.732 15.827 26.141 1.00 77.81 651 MET A O 1
ATOM 5228 N N . TRP A 1 652 ? 4.455 14.913 28.059 1.00 77.94 652 TRP A N 1
ATOM 5229 C CA . TRP A 1 652 ? 3.302 14.028 28.208 1.00 77.94 652 TRP A CA 1
ATOM 5230 C C . TRP A 1 652 ? 2.020 14.806 28.535 1.00 77.94 652 TRP A C 1
ATOM 5232 O O . TRP A 1 652 ? 0.973 14.549 27.935 1.00 77.94 652 TRP A O 1
ATOM 5242 N N . LEU A 1 653 ? 2.091 15.782 29.447 1.00 80.94 653 LEU A N 1
ATOM 5243 C CA . LEU A 1 653 ? 0.966 16.667 29.761 1.00 80.94 653 LEU A CA 1
ATOM 5244 C C . LEU A 1 653 ? 0.509 17.438 28.516 1.00 80.94 653 LEU A C 1
ATOM 5246 O O . LEU A 1 653 ? -0.692 17.515 28.259 1.00 80.94 653 LEU A O 1
ATOM 5250 N N . GLU A 1 654 ? 1.442 17.961 27.719 1.00 82.12 654 GLU A N 1
ATOM 5251 C CA . GLU A 1 654 ? 1.151 18.662 26.467 1.00 82.12 654 GLU A CA 1
ATOM 5252 C C . GLU A 1 654 ? 0.424 17.754 25.463 1.00 82.12 654 GLU A C 1
ATOM 5254 O O . GLU A 1 654 ? -0.636 18.138 24.962 1.00 82.12 654 GLU A O 1
ATOM 5259 N N . ASP A 1 655 ? 0.916 16.530 25.225 1.00 78.25 655 ASP A N 1
ATOM 5260 C CA . ASP A 1 655 ? 0.236 15.561 24.352 1.00 78.25 655 ASP A CA 1
ATOM 5261 C C . ASP A 1 655 ? -1.158 15.204 24.887 1.00 78.25 655 ASP A C 1
ATOM 5263 O O . ASP A 1 655 ? -2.132 15.204 24.136 1.00 78.25 655 ASP A O 1
ATOM 5267 N N . SER A 1 656 ? -1.294 14.973 26.194 1.00 80.75 656 SER A N 1
ATOM 5268 C CA . SER A 1 656 ? -2.577 14.675 26.842 1.00 80.75 656 SER A CA 1
ATOM 5269 C C . SER A 1 656 ? -3.597 15.814 26.680 1.00 80.75 656 SER A C 1
ATOM 5271 O O . SER A 1 656 ? -4.754 15.580 26.296 1.00 80.75 656 SER A O 1
ATOM 5273 N N . HIS A 1 657 ? -3.173 17.064 26.892 1.00 84.06 657 HIS A N 1
ATOM 5274 C CA . HIS A 1 657 ? -4.002 18.251 26.683 1.00 84.06 657 HIS A CA 1
ATOM 5275 C C . HIS A 1 657 ? -4.395 18.421 25.211 1.00 84.06 657 HIS A C 1
ATOM 5277 O O . HIS A 1 657 ? -5.569 18.674 24.912 1.00 84.06 657 HIS A O 1
ATOM 5283 N N . GLU A 1 658 ? -3.453 18.231 24.283 1.00 82.81 658 GLU A N 1
ATOM 5284 C CA . GLU A 1 658 ? -3.715 18.301 22.846 1.00 82.81 658 GLU A CA 1
ATOM 5285 C C . GLU A 1 658 ? -4.719 17.219 22.412 1.00 82.81 658 GLU A C 1
ATOM 5287 O O . GLU A 1 658 ? -5.676 17.502 21.685 1.00 82.81 658 GLU A O 1
ATOM 5292 N N . ASN A 1 659 ? -4.555 15.989 22.903 1.00 81.62 659 ASN A N 1
ATOM 5293 C CA . ASN A 1 659 ? -5.425 14.853 22.605 1.00 81.62 659 ASN A CA 1
ATOM 5294 C C . ASN A 1 659 ? -6.858 15.090 23.088 1.00 81.62 659 ASN A C 1
ATOM 5296 O O . ASN A 1 659 ? -7.808 14.855 22.340 1.00 81.62 659 ASN A O 1
ATOM 5300 N N . THR A 1 660 ? -7.017 15.595 24.310 1.00 82.31 660 THR A N 1
ATOM 5301 C CA . THR A 1 660 ? -8.333 15.885 24.895 1.00 82.31 660 THR A CA 1
ATOM 5302 C C . THR A 1 660 ? -9.065 16.960 24.092 1.00 82.31 660 THR A C 1
ATOM 5304 O O . THR A 1 660 ? -10.220 16.775 23.704 1.00 82.31 660 THR A O 1
ATOM 5307 N N . ALA A 1 661 ? -8.376 18.055 23.758 1.00 84.62 661 ALA A N 1
ATOM 5308 C CA . ALA A 1 661 ? -8.94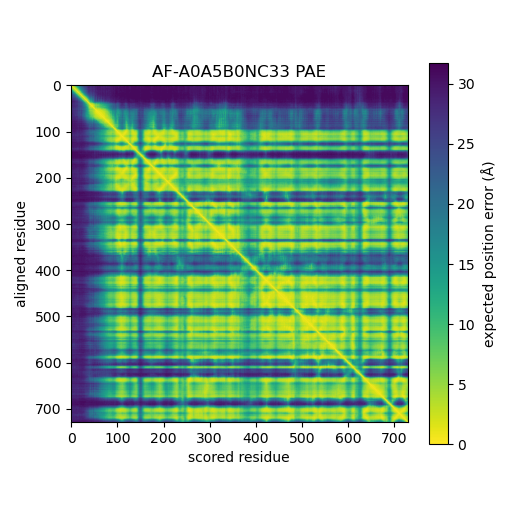6 19.128 22.948 1.00 84.62 661 ALA A CA 1
ATOM 5309 C C . ALA A 1 661 ? -9.310 18.662 21.526 1.00 84.62 661 ALA A C 1
ATOM 5311 O O . ALA A 1 661 ? -10.328 19.087 20.976 1.00 84.62 661 ALA A O 1
ATOM 5312 N N . ARG A 1 662 ? -8.506 17.776 20.921 1.00 87.38 662 ARG A N 1
ATOM 5313 C CA . ARG A 1 662 ? -8.802 17.177 19.610 1.00 87.38 662 ARG A CA 1
ATOM 5314 C C . ARG A 1 662 ? -10.040 16.288 19.654 1.00 87.38 662 ARG A C 1
ATOM 5316 O O . ARG A 1 662 ? -10.898 16.449 18.796 1.00 87.38 662 ARG A O 1
ATOM 5323 N N . ARG A 1 663 ? -10.177 15.414 20.656 1.00 86.12 663 ARG A N 1
ATOM 5324 C CA . ARG A 1 663 ? -11.364 14.552 20.808 1.00 86.12 663 ARG A CA 1
ATOM 5325 C C . ARG A 1 663 ? -12.652 15.354 20.933 1.00 86.12 663 ARG A C 1
ATOM 5327 O O . ARG A 1 663 ? -13.614 15.035 20.242 1.00 86.12 663 ARG A O 1
ATOM 5334 N N . GLN A 1 664 ? -12.636 16.444 21.705 1.00 85.31 664 GLN A N 1
ATOM 5335 C CA . GLN A 1 664 ? -13.781 17.354 21.785 1.00 85.31 664 GLN A CA 1
ATOM 5336 C C . GLN A 1 664 ? -14.164 17.898 20.404 1.00 85.31 664 GLN A C 1
ATOM 5338 O O . GLN A 1 664 ? -15.314 17.807 19.992 1.00 85.31 664 GLN A O 1
ATOM 5343 N N . ARG A 1 665 ? -13.185 18.391 19.639 1.00 87.69 665 ARG A N 1
ATOM 5344 C CA . ARG A 1 665 ? -13.442 18.912 18.289 1.00 87.69 665 ARG A CA 1
ATOM 5345 C C . ARG A 1 665 ? -13.869 17.828 17.297 1.00 87.69 665 ARG A C 1
ATOM 5347 O O . ARG A 1 665 ? -14.655 18.115 16.403 1.00 87.69 665 ARG A O 1
ATOM 5354 N N . TRP A 1 666 ? -13.358 16.599 17.415 1.00 89.75 666 TRP A N 1
ATOM 5355 C CA . TRP A 1 666 ? -13.832 15.469 16.606 1.00 89.75 666 TRP A CA 1
ATOM 5356 C C . TRP A 1 666 ? -15.304 15.184 16.880 1.00 89.75 666 TRP A C 1
ATOM 5358 O O . TRP A 1 666 ? -16.048 14.982 15.924 1.00 89.75 666 TRP A O 1
ATOM 5368 N N . SER A 1 667 ? -15.720 15.258 18.145 1.00 85.38 667 SER A N 1
ATOM 5369 C CA . SER A 1 667 ? -17.125 15.169 18.553 1.00 85.38 667 SER A CA 1
ATOM 5370 C C . SER A 1 667 ? -17.958 16.252 17.868 1.00 85.38 667 SER A C 1
ATOM 5372 O O . SER A 1 667 ? -18.901 15.950 17.138 1.00 85.38 667 SER A O 1
ATOM 5374 N N . ASP A 1 668 ? -17.527 17.513 17.991 1.00 86.44 668 ASP A N 1
ATOM 5375 C CA . ASP A 1 668 ? -18.219 18.672 17.416 1.00 86.44 668 ASP A CA 1
ATOM 5376 C C . ASP A 1 668 ? -18.337 18.582 15.876 1.00 86.44 668 ASP A C 1
ATOM 5378 O O . ASP A 1 668 ? -19.324 19.021 15.282 1.00 86.44 668 ASP A O 1
ATOM 5382 N N . GLU A 1 669 ? -17.339 17.991 15.209 1.00 85.44 669 GLU A N 1
ATOM 5383 C CA . GLU A 1 669 ? -17.291 17.805 13.753 1.00 85.44 669 GLU A CA 1
ATOM 5384 C C . GLU A 1 669 ? -17.870 16.461 13.257 1.00 85.44 669 GLU A C 1
ATOM 5386 O O . GLU A 1 669 ? -17.783 16.175 12.055 1.00 85.44 669 GLU A O 1
ATOM 5391 N N . ASN A 1 670 ? -18.456 15.640 14.139 1.00 84.25 670 ASN A N 1
ATOM 5392 C CA . ASN A 1 670 ? -18.934 14.278 13.851 1.00 84.25 670 ASN A CA 1
ATOM 5393 C C . ASN A 1 670 ? -17.879 13.403 13.147 1.00 84.25 670 ASN A C 1
ATOM 5395 O O . ASN A 1 670 ? -18.167 12.674 12.192 1.00 84.25 670 ASN A O 1
ATOM 5399 N N . VAL A 1 671 ? -16.624 13.515 13.577 1.00 86.75 671 VAL A N 1
ATOM 5400 C CA . VAL A 1 671 ? -15.525 12.673 13.107 1.00 86.75 671 VAL A CA 1
ATOM 5401 C C . VAL A 1 671 ? -15.547 11.364 13.877 1.00 86.75 671 VAL A C 1
ATOM 5403 O O . VAL A 1 671 ? -15.475 11.354 15.101 1.00 86.75 671 VAL A O 1
ATOM 5406 N N . ARG A 1 672 ? -15.569 10.253 13.140 1.00 87.56 672 ARG A N 1
ATOM 5407 C CA . ARG A 1 672 ? -15.485 8.923 13.736 1.00 87.56 672 ARG A CA 1
ATOM 5408 C C . ARG A 1 672 ? -14.076 8.636 14.249 1.00 87.56 672 ARG A C 1
ATOM 5410 O O . ARG A 1 672 ? -13.100 8.866 13.526 1.00 87.56 672 ARG A O 1
ATOM 5417 N N . VAL A 1 673 ? -13.994 8.092 15.460 1.00 90.06 673 VAL A N 1
ATOM 5418 C CA . VAL A 1 673 ? -12.745 7.702 16.116 1.00 90.06 673 VAL A CA 1
ATOM 5419 C C . VAL A 1 673 ? -12.859 6.243 16.534 1.00 90.06 673 VAL A C 1
ATOM 5421 O O . VAL A 1 673 ? -13.659 5.918 17.399 1.00 90.06 673 VAL A O 1
ATOM 5424 N N . TYR A 1 674 ? -12.059 5.376 15.920 1.00 90.56 674 TYR A N 1
ATOM 5425 C CA . TYR A 1 674 ? -11.949 3.973 16.311 1.00 90.56 674 TYR A CA 1
ATOM 5426 C C . TYR A 1 674 ? -10.811 3.814 17.319 1.00 90.56 674 TYR A C 1
ATOM 5428 O O . TYR A 1 674 ? -9.674 4.194 17.020 1.00 90.56 674 TYR A O 1
ATOM 5436 N N . ARG A 1 675 ? -11.084 3.253 18.495 1.00 88.44 675 ARG A N 1
ATOM 5437 C CA . ARG A 1 675 ? -10.087 3.050 19.557 1.00 88.44 675 ARG A CA 1
ATOM 5438 C C . ARG A 1 675 ? -9.672 1.587 19.605 1.00 88.44 675 ARG A C 1
ATOM 5440 O O . ARG A 1 675 ? -10.244 0.809 20.347 1.00 88.44 675 ARG A O 1
ATOM 5447 N N . ILE A 1 676 ? -8.692 1.193 18.805 1.00 87.50 676 ILE A N 1
ATOM 5448 C CA . ILE A 1 676 ? -8.330 -0.222 18.650 1.00 87.50 676 ILE A CA 1
ATOM 5449 C C . ILE A 1 676 ? -7.288 -0.627 19.699 1.00 87.50 676 ILE A C 1
ATOM 5451 O O . ILE A 1 676 ? -6.425 0.172 20.073 1.00 87.50 676 ILE A O 1
ATOM 5455 N N . ALA A 1 677 ? -7.340 -1.892 20.124 1.00 78.50 677 ALA A N 1
ATOM 5456 C CA . ALA A 1 677 ? -6.310 -2.501 20.958 1.00 78.50 677 ALA A CA 1
ATOM 5457 C C . ALA A 1 677 ? -4.923 -2.337 20.314 1.00 78.50 677 ALA A C 1
ATOM 5459 O O . ALA A 1 677 ? -4.666 -2.797 19.195 1.00 78.50 677 ALA A O 1
ATOM 5460 N N . GLY A 1 678 ? -4.036 -1.656 21.031 1.00 74.88 678 GLY A N 1
ATOM 5461 C CA . GLY A 1 678 ? -2.709 -1.311 20.555 1.00 74.88 678 GLY A CA 1
ATOM 5462 C C . GLY A 1 678 ? -1.683 -2.436 20.697 1.00 74.88 678 GLY A C 1
ATOM 5463 O O . GLY A 1 678 ? -1.970 -3.608 20.436 1.00 74.88 678 GLY A O 1
ATOM 5464 N N . SER A 1 679 ? -0.449 -2.086 21.071 1.00 69.06 679 SER A N 1
ATOM 5465 C CA . SER A 1 679 ? 0.619 -3.075 21.300 1.00 69.06 679 SER A CA 1
ATOM 5466 C C . SER A 1 679 ? 0.220 -4.079 22.391 1.00 69.06 679 SER A C 1
ATOM 5468 O O . SER A 1 679 ? -0.352 -3.693 23.405 1.00 69.06 679 SER A O 1
ATOM 5470 N N . GLN A 1 680 ? 0.522 -5.369 22.195 1.00 60.88 680 GLN A N 1
ATOM 5471 C CA . GLN A 1 680 ? 0.154 -6.436 23.143 1.00 60.88 680 GLN A CA 1
ATOM 5472 C C . GLN A 1 680 ? 0.877 -6.380 24.487 1.00 60.88 680 GLN A C 1
ATOM 5474 O O . GLN A 1 680 ? 0.526 -7.130 25.397 1.00 60.88 680 GLN A O 1
ATOM 5479 N N . LEU A 1 681 ? 1.908 -5.553 24.616 1.00 57.84 681 LEU A N 1
ATOM 5480 C CA . LEU A 1 681 ? 2.646 -5.455 25.861 1.00 57.84 681 LEU A CA 1
ATOM 5481 C C . LEU A 1 681 ? 1.826 -4.612 26.851 1.00 57.84 681 LEU A C 1
ATOM 5483 O O . LEU A 1 681 ? 1.628 -3.422 26.597 1.00 57.84 681 LEU A O 1
ATOM 5487 N N . PRO A 1 682 ? 1.341 -5.192 27.969 1.00 49.69 682 PRO A N 1
ATOM 5488 C CA . PRO A 1 682 ? 0.712 -4.403 29.016 1.00 49.69 682 PRO A CA 1
ATOM 5489 C C . PRO A 1 682 ? 1.752 -3.432 29.566 1.00 49.69 682 PRO A C 1
ATOM 5491 O O . PRO A 1 682 ? 2.911 -3.806 29.731 1.00 49.69 682 PRO A O 1
ATOM 5494 N N . CYS A 1 683 ? 1.356 -2.202 29.884 1.00 53.47 683 CYS A N 1
ATOM 5495 C CA . CYS A 1 683 ? 2.239 -1.304 30.618 1.00 53.47 683 CYS A CA 1
ATOM 5496 C C . CYS A 1 683 ? 2.342 -1.884 32.037 1.00 53.47 683 CYS A C 1
ATOM 5498 O O . CYS A 1 683 ? 1.312 -1.920 32.723 1.00 53.47 683 CYS A O 1
ATOM 5500 N N . PRO A 1 684 ? 3.490 -2.419 32.499 1.00 47.72 684 PRO A N 1
ATOM 5501 C CA . PRO A 1 684 ? 3.568 -2.913 33.862 1.00 47.72 684 PRO A CA 1
ATOM 5502 C C . PRO A 1 684 ? 3.309 -1.758 34.832 1.00 47.72 684 PRO A C 1
ATOM 5504 O O . PRO A 1 684 ? 4.111 -0.842 34.981 1.00 47.72 684 PRO A O 1
ATOM 5507 N N . ILE A 1 685 ? 2.177 -1.828 35.533 1.00 43.62 685 ILE A N 1
ATOM 5508 C CA . ILE A 1 685 ? 1.870 -0.970 36.676 1.00 43.62 685 ILE A CA 1
ATOM 5509 C C . ILE A 1 685 ? 2.765 -1.445 37.825 1.00 43.62 685 ILE A C 1
ATOM 5511 O O . ILE A 1 685 ? 2.348 -2.219 38.683 1.00 43.62 685 ILE A O 1
ATOM 5515 N N . LYS A 1 686 ? 4.039 -1.061 37.815 1.00 40.28 686 LYS A N 1
ATOM 5516 C CA . LYS A 1 686 ? 4.919 -1.210 38.973 1.00 40.28 686 LYS A CA 1
ATOM 5517 C C . LYS A 1 686 ? 5.667 0.092 39.194 1.00 40.28 686 LYS A C 1
ATOM 5519 O O . LYS A 1 686 ? 6.737 0.308 38.643 1.00 40.28 686 LYS A O 1
ATOM 5524 N N . TYR A 1 687 ? 5.105 0.923 40.066 1.00 43.47 687 TYR A N 1
ATOM 5525 C CA . TYR A 1 687 ? 5.922 1.774 40.918 1.00 43.47 687 TYR A CA 1
ATOM 5526 C C . TYR A 1 687 ? 6.707 0.827 41.831 1.00 43.47 687 TYR A C 1
ATOM 5528 O O . TYR A 1 687 ? 6.161 0.329 42.813 1.00 43.47 687 TYR A O 1
ATOM 5536 N N . SER A 1 688 ? 7.951 0.489 41.493 1.00 38.62 688 SER A N 1
ATOM 5537 C CA . SER A 1 688 ? 8.845 -0.034 42.523 1.00 38.62 688 SER A CA 1
ATOM 5538 C C . SER A 1 688 ? 9.216 1.143 43.414 1.00 38.62 688 SER A C 1
ATOM 5540 O O . SER A 1 688 ? 10.086 1.940 43.070 1.00 38.62 688 SER A O 1
ATOM 5542 N N . GLU A 1 689 ? 8.524 1.276 44.544 1.00 39.69 689 GLU A N 1
ATOM 5543 C CA . GLU A 1 689 ? 9.036 2.017 45.694 1.00 39.69 689 GLU A CA 1
ATOM 5544 C C . GLU A 1 689 ? 10.393 1.399 46.068 1.00 39.69 689 GLU A C 1
ATOM 5546 O O . GLU A 1 689 ? 10.453 0.388 46.762 1.00 39.69 689 GLU A O 1
ATOM 5551 N N . GLY A 1 690 ? 11.489 1.927 45.522 1.00 43.28 690 GLY A N 1
ATOM 5552 C CA . GLY A 1 690 ? 12.836 1.461 45.858 1.00 43.28 690 GLY A CA 1
ATOM 5553 C C . GLY A 1 690 ? 13.891 1.622 44.769 1.00 43.28 690 GLY A C 1
ATOM 5554 O O . GLY A 1 690 ? 15.038 1.864 45.118 1.00 43.28 690 GLY A O 1
ATOM 5555 N N . ASP A 1 691 ? 13.519 1.574 43.486 1.00 42.25 691 ASP A N 1
ATOM 5556 C CA . ASP A 1 691 ? 14.464 1.773 42.379 1.00 42.25 691 ASP A CA 1
ATOM 5557 C C . ASP A 1 691 ? 14.074 3.016 41.578 1.00 42.25 691 ASP A C 1
ATOM 5559 O O . ASP A 1 691 ? 13.070 3.057 40.864 1.00 42.25 691 ASP A O 1
ATOM 5563 N N . HIS A 1 692 ? 14.873 4.070 41.724 1.00 49.25 692 HIS A N 1
ATOM 5564 C CA . HIS A 1 692 ? 14.835 5.208 40.822 1.00 49.25 692 HIS A CA 1
ATOM 5565 C C . HIS A 1 692 ? 15.165 4.716 39.400 1.00 49.25 692 HIS A C 1
ATOM 5567 O O . HIS A 1 692 ? 16.167 4.033 39.219 1.00 49.25 692 HIS A O 1
ATOM 5573 N N . HIS A 1 693 ? 14.308 5.025 38.415 1.00 49.69 693 HIS A N 1
ATOM 5574 C CA . HIS A 1 693 ? 14.665 5.686 37.139 1.00 49.69 693 HIS A CA 1
ATOM 5575 C C . HIS A 1 693 ? 13.716 5.406 35.954 1.00 49.69 693 HIS A C 1
ATOM 5577 O O . HIS A 1 693 ? 13.715 6.207 35.036 1.00 49.69 693 HIS A O 1
ATOM 5583 N N . ILE A 1 694 ? 12.821 4.405 35.970 1.00 52.41 694 ILE A N 1
ATOM 5584 C CA . ILE A 1 694 ? 11.952 4.140 34.796 1.00 52.41 694 ILE A CA 1
ATOM 5585 C C . ILE A 1 694 ? 10.497 4.553 35.061 1.00 52.41 694 ILE A C 1
ATOM 5587 O O . ILE A 1 694 ? 9.754 3.832 35.729 1.00 52.41 694 ILE A O 1
ATOM 5591 N N . LYS A 1 695 ? 10.058 5.696 34.513 1.00 56.47 695 LYS A N 1
ATOM 5592 C CA . LYS A 1 695 ? 8.623 6.040 34.440 1.00 56.47 695 LYS A CA 1
ATOM 5593 C C . LYS A 1 695 ? 8.028 5.473 33.153 1.00 56.47 695 LYS A C 1
ATOM 5595 O O . LYS A 1 695 ? 8.685 5.433 32.115 1.00 56.47 695 LYS A O 1
ATOM 5600 N N . GLN A 1 696 ? 6.779 5.018 33.211 1.00 61.25 696 GLN A N 1
ATOM 5601 C CA . GLN A 1 696 ? 6.076 4.492 32.042 1.00 61.25 696 GLN A CA 1
ATOM 5602 C C . GLN A 1 696 ? 4.811 5.286 31.753 1.00 61.25 696 GLN A C 1
ATOM 5604 O O . GLN A 1 696 ? 4.020 5.555 32.655 1.00 61.25 696 GLN A O 1
ATOM 5609 N N . TYR A 1 697 ? 4.605 5.622 30.481 1.00 66.75 697 TYR A N 1
ATOM 5610 C CA . TYR A 1 697 ? 3.466 6.410 30.019 1.00 66.75 697 TYR A CA 1
ATOM 5611 C C . TYR A 1 697 ? 2.686 5.658 28.946 1.00 66.75 697 TYR A C 1
ATOM 5613 O O . TYR A 1 697 ? 3.257 4.971 28.099 1.00 66.75 697 TYR A O 1
ATOM 5621 N N . THR A 1 698 ? 1.364 5.821 28.952 1.00 71.94 698 THR A N 1
ATOM 5622 C CA . THR A 1 698 ? 0.534 5.411 27.814 1.00 71.94 698 THR A CA 1
ATOM 5623 C C . THR A 1 698 ? 0.548 6.531 26.780 1.00 71.94 698 THR A C 1
ATOM 5625 O O . THR A 1 698 ? 0.159 7.658 27.084 1.00 71.94 698 THR A O 1
ATOM 5628 N N . ALA A 1 699 ? 0.988 6.218 25.564 1.00 76.94 699 ALA A N 1
ATOM 5629 C CA . ALA A 1 699 ? 0.947 7.104 24.408 1.00 76.94 699 ALA A CA 1
ATOM 5630 C C . ALA A 1 699 ? -0.066 6.589 23.382 1.00 76.94 699 ALA A C 1
ATOM 5632 O O . ALA A 1 699 ? -0.311 5.385 23.286 1.00 76.94 699 ALA A O 1
ATOM 5633 N N . ILE A 1 700 ? -0.627 7.489 22.579 1.00 82.81 700 ILE A N 1
ATOM 5634 C CA . ILE A 1 700 ? -1.600 7.134 21.540 1.00 82.81 700 ILE A CA 1
ATOM 5635 C C . ILE A 1 700 ? -0.920 7.261 20.179 1.00 82.81 700 ILE A C 1
ATOM 5637 O O . ILE A 1 700 ? -0.528 8.349 19.790 1.00 82.81 700 ILE A O 1
ATOM 5641 N N . ASP A 1 701 ? -0.782 6.189 19.416 1.00 87.94 701 ASP A N 1
ATOM 5642 C CA . ASP A 1 701 ? -0.417 6.282 18.002 1.00 87.94 701 ASP A CA 1
ATOM 5643 C C . ASP A 1 701 ? -1.690 6.492 17.165 1.00 87.94 701 ASP A C 1
ATOM 5645 O O . ASP A 1 701 ? -2.764 5.989 17.512 1.00 87.94 701 ASP A O 1
ATOM 5649 N N . ARG A 1 702 ? -1.596 7.274 16.083 1.00 90.06 702 ARG A N 1
ATOM 5650 C CA . ARG A 1 702 ? -2.757 7.653 15.271 1.00 90.06 702 ARG A CA 1
ATOM 5651 C C . ARG A 1 702 ? -2.593 7.332 13.803 1.00 90.06 702 ARG A C 1
ATOM 5653 O O . ARG A 1 702 ? -1.533 7.532 13.212 1.00 90.06 702 ARG A O 1
ATOM 5660 N N . LEU A 1 703 ? -3.707 6.936 13.206 1.00 93.75 703 LEU A N 1
ATOM 5661 C CA . LEU A 1 703 ? -3.879 6.820 11.769 1.00 93.75 703 LEU A CA 1
ATOM 5662 C C . LEU A 1 703 ? -5.029 7.730 11.346 1.00 93.75 703 LEU A C 1
ATOM 5664 O O . LEU A 1 703 ? -6.173 7.543 11.763 1.00 93.75 703 LEU A O 1
ATOM 5668 N N . TYR A 1 704 ? -4.727 8.712 10.503 1.00 92.69 704 TYR A N 1
ATOM 5669 C CA . TYR A 1 704 ? -5.732 9.555 9.871 1.00 92.69 704 TYR A CA 1
ATOM 5670 C C . TYR A 1 704 ? -6.049 9.016 8.485 1.00 92.69 704 TYR A C 1
ATOM 5672 O O . TYR A 1 704 ? -5.176 8.973 7.614 1.00 92.69 704 TYR A O 1
ATOM 5680 N N . TRP A 1 705 ? -7.308 8.651 8.271 1.00 93.12 705 TRP A N 1
ATOM 5681 C CA . TRP A 1 705 ? -7.807 8.238 6.970 1.00 93.12 705 TRP A CA 1
ATOM 5682 C C . TRP A 1 705 ? -8.709 9.313 6.388 1.00 93.12 705 TRP A C 1
ATOM 5684 O O . TRP A 1 705 ? -9.632 9.804 7.045 1.00 93.12 705 TRP A O 1
ATOM 5694 N N . ARG A 1 706 ? -8.473 9.663 5.127 1.00 90.75 706 ARG A N 1
ATOM 5695 C CA . ARG A 1 706 ? -9.340 10.560 4.362 1.00 90.75 706 ARG A CA 1
ATOM 5696 C C . ARG A 1 706 ? -9.553 9.974 2.988 1.00 90.75 706 ARG A C 1
ATOM 5698 O O . ARG A 1 706 ? -8.622 9.451 2.398 1.00 90.75 706 ARG A O 1
ATOM 5705 N N . THR A 1 707 ? -10.758 10.113 2.463 1.00 88.75 707 THR A N 1
ATOM 5706 C CA . THR A 1 707 ? -11.071 9.749 1.080 1.00 88.75 707 THR A CA 1
ATOM 5707 C C . THR A 1 707 ? -11.560 10.982 0.355 1.00 88.75 707 THR A C 1
ATOM 5709 O O . THR A 1 707 ? -12.429 11.697 0.857 1.00 88.75 707 THR A O 1
ATOM 5712 N N . MET A 1 708 ? -10.998 11.249 -0.817 1.00 84.56 708 MET A N 1
ATOM 5713 C CA . MET A 1 708 ? -11.432 12.336 -1.684 1.00 84.56 708 MET A CA 1
ATOM 5714 C C . MET A 1 708 ? -11.774 11.821 -3.066 1.00 84.56 708 MET A C 1
ATOM 5716 O O . MET A 1 708 ? -11.219 10.829 -3.529 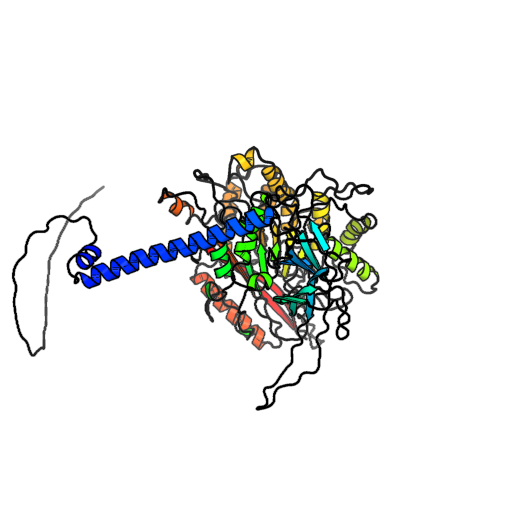1.00 84.56 708 MET A O 1
ATOM 5720 N N . ASP A 1 709 ? -12.652 12.548 -3.742 1.00 78.62 709 ASP A N 1
ATOM 5721 C CA . ASP A 1 709 ? -12.940 12.303 -5.148 1.00 78.62 709 ASP A CA 1
ATOM 5722 C C . ASP A 1 709 ? -11.888 12.934 -6.084 1.00 78.62 709 ASP A C 1
ATOM 5724 O O . ASP A 1 709 ? -11.055 13.757 -5.687 1.00 78.62 709 ASP A O 1
ATOM 5728 N N . ALA A 1 710 ? -11.988 12.635 -7.380 1.00 73.12 710 ALA A N 1
ATOM 5729 C CA . ALA A 1 710 ? -11.162 13.222 -8.436 1.00 73.12 710 ALA A CA 1
ATOM 5730 C C . ALA A 1 710 ? -11.193 14.757 -8.488 1.00 73.12 710 ALA A C 1
ATOM 5732 O O . ALA A 1 710 ? -10.287 15.380 -9.050 1.00 73.12 710 ALA A O 1
ATOM 5733 N N . LYS A 1 711 ? -12.199 15.412 -7.894 1.00 76.19 711 LYS A N 1
ATOM 5734 C CA . LYS A 1 711 ? -12.302 16.877 -7.788 1.00 76.19 711 LYS A CA 1
ATOM 5735 C C . LYS A 1 711 ? -11.620 17.423 -6.534 1.00 76.19 711 LYS A C 1
ATOM 5737 O O . LYS A 1 711 ? -11.339 18.615 -6.501 1.00 76.19 711 LYS A O 1
ATOM 5742 N N . GLY A 1 712 ? -11.169 16.565 -5.622 1.00 76.44 712 GLY A N 1
ATOM 5743 C CA . GLY A 1 712 ? -10.526 16.932 -4.358 1.00 76.44 712 GLY A CA 1
ATOM 5744 C C . GLY A 1 712 ? -11.537 17.264 -3.263 1.00 76.44 712 GLY A C 1
ATOM 5745 O O . GLY A 1 712 ? -11.185 17.912 -2.285 1.00 76.44 712 GLY A O 1
ATOM 5746 N N . ARG A 1 713 ? -12.805 16.876 -3.436 1.00 81.38 713 ARG A N 1
ATOM 5747 C CA . ARG A 1 713 ? -13.825 17.017 -2.397 1.00 81.38 713 ARG A CA 1
ATOM 5748 C C . ARG A 1 713 ? -13.655 15.877 -1.407 1.00 81.38 713 ARG A C 1
ATOM 5750 O O . ARG A 1 713 ? -13.518 14.730 -1.823 1.00 81.38 713 ARG A O 1
ATOM 5757 N N . LEU A 1 714 ? -13.691 16.200 -0.119 1.00 84.50 714 LEU A N 1
ATOM 5758 C CA . LEU A 1 714 ? -13.700 15.206 0.947 1.00 84.50 714 LEU A CA 1
ATOM 5759 C C . LEU A 1 714 ? -15.001 14.390 0.887 1.00 84.50 714 LEU A C 1
ATOM 5761 O O . LEU A 1 714 ? -16.090 14.961 0.883 1.00 84.50 714 LEU A O 1
ATOM 5765 N N . VAL A 1 715 ? -14.865 13.069 0.829 1.00 83.00 715 VAL A N 1
ATOM 5766 C CA . VAL A 1 715 ? -15.961 12.090 0.750 1.00 83.00 715 VAL A CA 1
ATOM 5767 C C . VAL A 1 715 ? -16.224 11.484 2.121 1.00 83.00 715 VAL A C 1
ATOM 5769 O O . VAL A 1 715 ? -17.376 11.347 2.521 1.00 83.00 715 VAL A O 1
ATOM 5772 N N . ASP A 1 716 ? -15.154 11.132 2.833 1.00 87.38 716 ASP A N 1
ATOM 5773 C CA . ASP A 1 716 ? -15.200 10.546 4.169 1.00 87.38 716 ASP A CA 1
ATOM 5774 C C . ASP A 1 716 ? -13.870 10.780 4.900 1.00 87.38 716 ASP A C 1
ATOM 5776 O O . ASP A 1 716 ? -12.830 11.018 4.270 1.00 87.38 716 ASP A O 1
ATOM 5780 N N . ARG A 1 717 ? -13.908 10.727 6.233 1.00 90.31 717 ARG A N 1
ATOM 5781 C CA . ARG A 1 717 ? -12.739 10.824 7.112 1.00 90.31 717 ARG A CA 1
ATOM 5782 C C . ARG A 1 717 ? -12.987 10.093 8.427 1.00 90.31 717 ARG A C 1
ATOM 5784 O O . ARG A 1 717 ? -14.076 10.189 8.985 1.00 90.31 717 ARG A O 1
ATOM 5791 N N . PHE A 1 718 ? -11.957 9.439 8.946 1.00 91.75 718 PHE A N 1
ATOM 5792 C CA . PHE A 1 718 ? -11.970 8.856 10.286 1.00 91.75 718 PHE A CA 1
ATOM 5793 C C . PHE A 1 718 ? -10.567 8.840 10.893 1.00 91.75 718 PHE A C 1
ATOM 5795 O O . PHE A 1 718 ? -9.562 9.047 10.202 1.00 91.75 718 PHE A O 1
ATOM 5802 N N . VAL A 1 719 ? -10.515 8.613 12.200 1.00 92.56 719 VAL A N 1
ATOM 5803 C CA . VAL A 1 719 ? -9.284 8.475 12.978 1.00 92.56 719 VAL A CA 1
ATOM 5804 C C . VAL A 1 719 ? -9.253 7.084 13.588 1.00 92.56 719 VAL A C 1
ATOM 5806 O O . VAL A 1 719 ? -10.281 6.587 14.043 1.00 92.56 719 VAL A O 1
ATOM 5809 N N . VAL A 1 720 ? -8.079 6.466 13.613 1.00 92.88 720 VAL A N 1
ATOM 5810 C CA . VAL A 1 720 ? -7.816 5.301 14.457 1.00 92.88 720 VAL A CA 1
ATOM 5811 C C . VAL A 1 720 ? -6.815 5.706 15.521 1.00 92.88 720 VAL A C 1
ATOM 5813 O O . VAL A 1 720 ? -5.755 6.242 15.197 1.00 92.88 720 VAL A O 1
ATOM 5816 N N . GLU A 1 721 ? -7.161 5.462 16.777 1.00 91.06 721 GLU A N 1
ATOM 5817 C CA . GLU A 1 721 ? -6.283 5.616 17.927 1.00 91.06 721 GLU A CA 1
ATOM 5818 C C . GLU A 1 721 ? -5.891 4.227 18.431 1.00 91.06 721 GLU A C 1
ATOM 5820 O O . GLU A 1 721 ? -6.755 3.394 18.698 1.00 91.06 721 GLU A O 1
ATOM 5825 N N . ALA A 1 722 ? -4.589 3.984 18.555 1.00 88.81 722 ALA A N 1
ATOM 5826 C CA . ALA A 1 722 ? -4.040 2.755 19.108 1.00 88.81 722 ALA A CA 1
ATOM 5827 C C . ALA A 1 722 ? -3.126 3.090 20.286 1.00 88.81 722 ALA A C 1
ATOM 5829 O O . ALA A 1 722 ? -2.232 3.933 20.182 1.00 88.81 722 ALA A O 1
ATOM 5830 N N . THR A 1 723 ? -3.350 2.445 21.424 1.00 79.75 723 THR A N 1
ATOM 5831 C CA . THR A 1 723 ? -2.542 2.645 22.629 1.00 79.75 723 THR A CA 1
ATOM 5832 C C . THR A 1 723 ? -1.153 2.020 22.477 1.00 79.75 723 THR A C 1
ATOM 5834 O O . THR A 1 723 ? -0.924 1.051 21.756 1.00 79.75 723 THR A O 1
ATOM 5837 N N . SER A 1 724 ? -0.160 2.601 23.131 1.00 74.75 724 SER A N 1
ATOM 5838 C CA . SER A 1 724 ? 1.203 2.082 23.106 1.00 74.75 724 SER A CA 1
ATOM 5839 C C . SER A 1 724 ? 1.915 2.441 24.398 1.00 74.75 724 SER A C 1
ATOM 5841 O O . SER A 1 724 ? 1.842 3.581 24.860 1.00 74.75 724 SER A O 1
ATOM 5843 N N . CYS A 1 725 ? 2.593 1.466 24.992 1.00 69.56 725 CYS A N 1
ATOM 5844 C CA . CYS A 1 725 ? 3.360 1.685 26.210 1.00 69.56 725 CYS A CA 1
ATOM 5845 C C . CYS A 1 725 ? 4.709 2.334 25.888 1.00 69.56 725 CYS A C 1
ATOM 5847 O O . CYS A 1 725 ? 5.379 1.973 24.914 1.00 69.56 725 CYS A O 1
ATOM 5849 N N . ARG A 1 726 ? 5.098 3.308 26.712 1.00 65.94 726 ARG A N 1
ATOM 5850 C CA . ARG A 1 726 ? 6.376 4.021 26.647 1.00 65.94 726 ARG A CA 1
ATOM 5851 C C . ARG A 1 726 ? 7.125 3.863 27.953 1.00 65.94 726 ARG A C 1
ATOM 5853 O O . ARG A 1 726 ? 6.507 3.821 29.011 1.00 65.94 726 ARG A O 1
ATOM 5860 N N . GLN A 1 727 ? 8.443 3.821 27.851 1.00 55.81 727 GLN A N 1
ATOM 5861 C CA . GLN A 1 727 ? 9.365 3.899 28.974 1.00 55.81 727 GLN A CA 1
ATOM 5862 C C . GLN A 1 727 ? 10.160 5.194 28.812 1.00 55.81 727 GLN A C 1
ATOM 5864 O O . GLN A 1 727 ? 10.514 5.546 27.690 1.00 55.81 727 GLN A O 1
ATOM 5869 N N . THR A 1 728 ? 10.404 5.901 29.906 1.00 51.91 728 THR A N 1
ATOM 5870 C CA . THR A 1 728 ? 11.381 6.990 29.973 1.00 51.91 728 THR A CA 1
ATOM 5871 C C . THR A 1 728 ? 12.525 6.505 30.848 1.00 51.91 728 THR A C 1
ATOM 5873 O O . THR A 1 728 ? 12.258 6.051 31.964 1.00 51.91 728 THR A O 1
ATOM 5876 N N . ASN A 1 729 ? 13.752 6.572 30.335 1.00 48.00 729 ASN A N 1
ATOM 5877 C CA . ASN A 1 729 ? 14.961 6.283 31.110 1.00 48.00 729 ASN A CA 1
ATOM 5878 C C . ASN A 1 729 ? 15.346 7.430 32.042 1.00 48.00 729 ASN A C 1
ATOM 5880 O O . ASN A 1 729 ? 15.076 8.598 31.677 1.00 48.00 729 ASN A O 1
#

Secondary structure (DSSP, 8-state):
---------------------------------------S-HHHHHHHHTS-HHHHHHHHHHHHHHHHHHHHHHHHHHHHHHIIIIIHHTTTTTTT---EEEEEEEEEEETTEEEEEEEESS---TT-SS--EEEEEEEE---------SS-----------B-PPEEEEEPPSTTGGG-EEEEEEE-SPPTT-EEEEEEEEEEEEEPTTTSSEEEEEEEEEEEEE--PPPPP-TTSSS-GGG--STT------EEEEEE---TT-HHHHHHHHHHHH-GGGTSPPTT-TTSPPGGG-PPPPSS-SEEEE-S--SS-TT-HHHIIIIIIHHHHTT-GGGGTS-EEEPPPSTT--TTS--TTTTS-SS--HHHHHHHHHHHGGG-S-----TTHHHHHHHHHTTTTSPPPTT-----EEEEEETTEEEEE--TT--SSSBSSTTSS---BHHHHHHHHHHHHHTSHHHHS-SEEEEE-SS-TT---SSHHHHHH-HHHHHHHHIIIIIHHHHTT-SHHHHHTTPPPPSEEEE--S-SS-EEEEEEGGGGGGTSSSS-GGGS-HHHHHHHHHHTTGGG-TT--S-B-EEEEEE---S----TT--S-----SS-EE-HHHHTGGGG--S---PPPEEEEEEEEPPPP-SSHHHHHHHHHHHHHHHHHHHHTT-EEEEE---SS-------TT--S-EEEEEEEEEEEEEEETT--EEEEEEEEEEEEEEE-